Protein AF-E6ZCK2-F1 (afdb_monomer)

Secondary structure (DSSP, 8-state):
---------------------TTEEEEEPPPPSS--BTTTEE---SEEEEEEEGGGG--SS----SSSGGGTT-BGGGS-TTTGGGS-GGG--SSEEEEEEEEEPPPTTS-HHHHHHHHHHHTT---TTHHHHHHHHHHHHHHHSPEEEEEEE-TT-TTS--EEE-PPEE--GGGTEEEEEEEEEEETTEEEEEEEEEEEPTTS-EEEEEEEEPP----SSEEE--SSS-EEE-EEEEPPTTEEEEEEEEEEETTTTEEEEEEEEEEGGGTT-TTSPPEEE-----SPEE---TTPBPGGG--SPPEE-PPTTTEEEE-BPPPTTS---TT----BSEEE-S-EE-SSSPEEEEEEEEEE-TTB--EEEEEEEEE-TTSTT--

Structure (mmCIF, N/CA/C/O backbone):
data_AF-E6ZCK2-F1
#
_entry.id   AF-E6ZCK2-F1
#
loop_
_atom_site.group_PDB
_atom_site.id
_atom_site.type_symbol
_atom_site.label_atom_id
_atom_site.label_alt_id
_atom_site.label_comp_id
_atom_site.label_asym_id
_atom_site.label_entity_id
_atom_site.label_seq_id
_atom_site.pdbx_PDB_ins_code
_atom_site.Cartn_x
_atom_site.Cartn_y
_atom_site.Cartn_z
_atom_site.occupancy
_atom_site.B_iso_or_equiv
_atom_site.auth_seq_id
_atom_site.auth_comp_id
_atom_site.auth_asym_id
_atom_site.auth_atom_id
_atom_site.pdbx_PDB_model_num
ATOM 1 N N . MET A 1 1 ? -24.123 46.961 -3.370 1.00 37.03 1 MET A N 1
ATOM 2 C CA . MET A 1 1 ? -22.732 46.460 -3.337 1.00 37.03 1 MET A CA 1
ATOM 3 C C . MET A 1 1 ? -22.653 45.438 -2.221 1.00 37.03 1 MET A C 1
ATOM 5 O O . MET A 1 1 ? -22.892 45.797 -1.078 1.00 37.03 1 MET A O 1
ATOM 9 N N . GLY A 1 2 ? -22.508 44.164 -2.587 1.00 29.58 2 GLY A N 1
ATOM 10 C CA . GLY A 1 2 ? -22.662 43.029 -1.679 1.00 29.58 2 GLY A CA 1
ATOM 11 C C . GLY A 1 2 ? -21.488 42.873 -0.717 1.00 29.58 2 GLY A C 1
ATOM 12 O O . GLY A 1 2 ? -20.334 43.008 -1.116 1.00 29.58 2 GLY A O 1
ATOM 13 N N . GLN A 1 3 ? -21.803 42.567 0.540 1.00 25.86 3 GLN A N 1
ATOM 14 C CA . GLN A 1 3 ? -20.847 42.039 1.504 1.00 25.86 3 GLN A CA 1
ATOM 15 C C . GLN A 1 3 ? -20.639 40.551 1.216 1.00 25.86 3 GLN A C 1
ATOM 17 O O . GLN A 1 3 ? -21.575 39.758 1.282 1.00 25.86 3 GLN A O 1
ATOM 22 N N . ILE A 1 4 ? -19.406 40.184 0.881 1.00 27.72 4 ILE A N 1
ATOM 23 C CA . ILE A 1 4 ? -18.970 38.793 0.799 1.00 27.72 4 ILE A CA 1
ATOM 24 C C . ILE A 1 4 ? -18.515 38.395 2.205 1.00 27.72 4 ILE A C 1
ATOM 26 O O . ILE A 1 4 ? -17.448 38.803 2.661 1.00 27.72 4 ILE A O 1
ATOM 30 N N . SER A 1 5 ? -19.340 37.614 2.904 1.00 25.80 5 SER A N 1
ATOM 31 C CA . SER A 1 5 ? -18.921 36.876 4.097 1.00 25.80 5 SER A CA 1
ATOM 32 C C . SER A 1 5 ? -18.028 35.716 3.669 1.00 25.80 5 SER A C 1
ATOM 34 O O . SER A 1 5 ? -18.496 34.741 3.085 1.00 25.80 5 SER A O 1
ATOM 36 N N . ILE A 1 6 ? -16.737 35.812 3.974 1.00 27.11 6 ILE A N 1
ATOM 37 C CA . ILE A 1 6 ? -15.807 34.688 3.875 1.00 27.11 6 ILE A CA 1
ATOM 38 C C . ILE A 1 6 ? -15.966 33.864 5.155 1.00 27.11 6 ILE A C 1
ATOM 40 O O . ILE A 1 6 ? -15.491 34.247 6.223 1.00 27.11 6 ILE A O 1
ATOM 44 N N . ILE A 1 7 ? -16.673 32.740 5.051 1.00 27.73 7 ILE A N 1
ATOM 45 C CA . ILE A 1 7 ? -16.724 31.716 6.097 1.00 27.73 7 ILE A CA 1
ATOM 46 C C . ILE A 1 7 ? -15.404 30.943 6.024 1.00 27.73 7 ILE A C 1
ATOM 48 O O . ILE A 1 7 ? -15.213 30.094 5.155 1.00 27.73 7 ILE A O 1
ATOM 52 N N . ILE A 1 8 ? -14.474 31.259 6.924 1.00 29.45 8 ILE A N 1
ATOM 53 C CA . ILE A 1 8 ? -13.262 30.465 7.138 1.00 29.45 8 ILE A CA 1
ATOM 54 C C . ILE A 1 8 ? -13.677 29.237 7.953 1.00 29.45 8 ILE A C 1
ATOM 56 O O . ILE A 1 8 ? -13.884 29.317 9.163 1.00 29.45 8 ILE A O 1
ATOM 60 N N . GLY A 1 9 ? -13.851 28.101 7.279 1.00 27.52 9 GLY A N 1
ATOM 61 C CA . GLY A 1 9 ? -14.051 26.815 7.937 1.00 27.52 9 GLY A CA 1
ATOM 62 C C . GLY A 1 9 ? -12.779 26.395 8.673 1.00 27.52 9 GLY A C 1
ATOM 63 O O . GLY A 1 9 ? -11.768 26.097 8.040 1.00 27.52 9 GLY A O 1
ATOM 64 N N . LEU A 1 10 ? -12.824 26.367 10.007 1.00 28.02 10 LEU A N 1
ATOM 65 C CA . LEU A 1 10 ? -11.788 25.740 10.826 1.00 28.02 10 LEU A CA 1
ATOM 66 C C . LEU A 1 10 ? -11.787 24.223 10.574 1.00 28.02 10 LEU A C 1
ATOM 68 O O . LEU A 1 10 ? -12.640 23.493 11.079 1.00 28.02 10 LEU A O 1
ATOM 72 N N . LEU A 1 11 ? -10.799 23.741 9.822 1.00 28.67 11 LEU A N 1
ATOM 73 C CA . LEU A 1 11 ? -10.375 22.343 9.844 1.00 28.67 11 LEU A CA 1
ATOM 74 C C . LEU A 1 11 ? -9.644 22.095 11.170 1.00 28.67 11 LEU A C 1
ATOM 76 O O . LEU A 1 11 ? -8.487 22.479 11.337 1.00 28.67 11 LEU A O 1
ATOM 80 N N . PHE A 1 12 ? -10.327 21.472 12.130 1.00 29.72 12 PHE A N 1
ATOM 81 C CA . PHE A 1 12 ? -9.687 20.955 13.338 1.00 29.72 12 PHE A CA 1
ATOM 82 C C . PHE A 1 12 ? -8.770 19.785 12.957 1.00 29.72 12 PHE A C 1
ATOM 84 O O . PHE A 1 12 ? -9.209 18.645 12.827 1.00 29.72 12 PHE A O 1
ATOM 91 N N . VAL A 1 13 ? -7.482 20.072 12.772 1.00 32.69 13 VAL A N 1
ATOM 92 C CA . VAL A 1 13 ? -6.427 19.056 12.742 1.00 32.69 13 VAL A CA 1
ATOM 93 C C . VAL A 1 13 ? -6.098 18.720 14.192 1.00 32.69 13 VAL A C 1
ATOM 95 O O . VAL A 1 13 ? -5.397 19.475 14.867 1.00 32.69 13 VAL A O 1
ATOM 98 N N . ILE A 1 14 ? -6.622 17.604 14.699 1.00 35.94 14 ILE A N 1
ATOM 99 C CA . ILE A 1 14 ? -6.177 17.069 15.988 1.00 35.94 14 ILE A CA 1
ATOM 100 C C . ILE A 1 14 ? -4.784 16.481 15.753 1.00 35.94 14 ILE A C 1
ATOM 102 O O . ILE A 1 14 ? -4.640 15.358 15.275 1.00 35.94 14 ILE A O 1
ATOM 106 N N . LYS A 1 15 ? -3.743 17.270 16.051 1.00 30.38 15 LYS A N 1
ATOM 107 C CA . LYS A 1 15 ? -2.380 16.750 16.185 1.00 30.38 15 LYS A CA 1
ATOM 108 C C . LYS A 1 15 ? -2.403 15.688 17.280 1.00 30.38 15 LYS A C 1
ATOM 110 O O . LYS A 1 15 ? -2.736 15.983 18.426 1.00 30.38 15 LYS A O 1
ATOM 115 N N . CYS A 1 16 ? -2.083 14.455 16.906 1.00 36.09 16 CYS A N 1
ATOM 116 C CA . CYS A 1 16 ? -1.973 13.349 17.840 1.00 36.09 16 CYS A CA 1
ATOM 117 C C . CYS A 1 16 ? -0.753 13.602 18.735 1.00 36.09 16 CYS A C 1
ATOM 119 O O . CYS A 1 16 ? 0.386 13.425 18.308 1.00 36.09 16 CYS A O 1
ATOM 121 N N . SER A 1 17 ? -0.981 14.073 19.960 1.00 30.52 17 SER A N 1
ATOM 122 C CA . SER A 1 17 ? 0.047 14.081 20.996 1.00 30.52 17 SER A CA 1
ATOM 123 C C . SER A 1 17 ? 0.334 12.634 21.379 1.00 30.52 17 SER A C 1
ATOM 125 O O . SER A 1 17 ? -0.571 11.911 21.796 1.00 30.52 17 SER A O 1
ATOM 127 N N . ILE A 1 18 ? 1.584 12.206 21.213 1.00 37.31 18 ILE A N 1
ATOM 128 C CA . ILE A 1 18 ? 2.067 10.899 21.658 1.00 37.31 18 ILE A CA 1
ATOM 129 C C . ILE A 1 18 ? 2.045 10.908 23.192 1.00 37.31 18 ILE A C 1
ATOM 131 O O . ILE A 1 18 ? 2.984 11.366 23.836 1.00 37.31 18 ILE A O 1
ATOM 135 N N . SER A 1 19 ? 0.948 10.434 23.778 1.00 35.38 19 SER A N 1
ATOM 136 C CA . SER A 1 19 ? 0.980 9.840 25.110 1.00 35.38 19 SER A CA 1
ATOM 137 C C . SER A 1 19 ? 1.459 8.415 24.885 1.00 35.38 19 SER A C 1
ATOM 139 O O . SER A 1 19 ? 0.722 7.605 24.324 1.00 35.38 19 SER A O 1
ATOM 141 N N . ALA A 1 20 ? 2.720 8.127 25.205 1.00 40.69 20 ALA A N 1
ATOM 142 C CA . ALA A 1 20 ? 3.193 6.753 25.256 1.00 40.69 20 ALA A CA 1
ATOM 143 C C . ALA A 1 20 ? 2.491 6.074 26.439 1.00 40.69 20 ALA A C 1
ATOM 145 O O . ALA A 1 20 ? 3.002 6.085 27.555 1.00 40.69 20 ALA A O 1
ATOM 146 N N . ASP A 1 21 ? 1.278 5.575 26.209 1.00 47.91 21 ASP A N 1
ATOM 147 C CA . ASP A 1 21 ? 0.529 4.858 27.230 1.00 47.91 21 ASP A CA 1
ATOM 148 C C . ASP A 1 21 ? 1.233 3.514 27.458 1.00 47.91 21 ASP A C 1
ATOM 150 O O . ASP A 1 21 ? 1.319 2.676 26.554 1.00 47.91 21 ASP A O 1
ATOM 154 N N . SER A 1 22 ? 1.832 3.343 28.639 1.00 54.72 22 SER A N 1
ATOM 155 C CA . SER A 1 22 ? 2.790 2.274 28.966 1.00 54.72 22 SER A CA 1
ATOM 156 C C . SER A 1 22 ? 2.187 0.862 28.992 1.00 54.72 22 SER A C 1
ATOM 158 O O . SER A 1 22 ? 2.887 -0.091 29.323 1.00 54.72 22 SER A O 1
ATOM 160 N N . ASN A 1 23 ? 0.908 0.722 28.634 1.00 80.31 23 ASN A N 1
ATOM 161 C CA . ASN A 1 23 ? 0.127 -0.510 28.718 1.00 80.31 23 ASN A CA 1
ATOM 162 C C . ASN A 1 23 ? -0.311 -1.073 27.353 1.00 80.31 23 ASN A C 1
ATOM 164 O O . ASN A 1 23 ? -1.085 -2.026 27.321 1.00 80.31 23 ASN A O 1
ATOM 168 N N . LEU A 1 24 ? 0.136 -0.520 26.219 1.00 88.12 24 LEU A N 1
ATOM 169 C CA . LEU A 1 24 ? -0.243 -1.055 24.905 1.00 88.12 24 LEU A CA 1
ATOM 170 C C . LEU A 1 24 ? 0.565 -2.306 24.527 1.00 88.12 24 LEU A C 1
ATOM 172 O O . LEU A 1 24 ? 1.795 -2.294 24.521 1.00 88.12 24 LEU A O 1
ATOM 176 N N . VAL A 1 25 ? -0.140 -3.368 24.133 1.00 92.62 25 VAL A N 1
ATOM 177 C CA . VAL A 1 25 ? 0.430 -4.575 23.521 1.00 92.62 25 VAL A CA 1
ATOM 178 C C . VAL A 1 25 ? 0.300 -4.469 22.009 1.00 92.62 25 VAL A C 1
ATOM 180 O O . VAL A 1 25 ? -0.751 -4.094 21.483 1.00 92.62 25 VAL A O 1
ATOM 183 N N . VAL A 1 26 ? 1.377 -4.813 21.306 1.00 95.31 26 VAL A N 1
ATOM 184 C CA . VAL A 1 26 ? 1.415 -4.839 19.842 1.00 95.31 26 VAL A CA 1
ATOM 185 C C . VAL A 1 26 ? 1.215 -6.268 19.361 1.00 95.31 26 VAL A C 1
ATOM 187 O O . VAL A 1 26 ? 2.010 -7.147 19.685 1.00 95.31 26 VAL A O 1
ATOM 190 N N . ILE A 1 27 ? 0.189 -6.480 18.544 1.00 96.44 27 ILE A N 1
ATOM 191 C CA . ILE A 1 27 ? -0.086 -7.750 17.874 1.00 96.44 27 ILE A CA 1
ATOM 192 C C . ILE A 1 27 ? 0.351 -7.622 16.418 1.00 96.44 27 ILE A C 1
ATOM 194 O O . ILE A 1 27 ? -0.100 -6.732 15.694 1.00 96.44 27 ILE A O 1
ATOM 198 N N . LYS A 1 28 ? 1.239 -8.509 15.980 1.00 95.31 28 LYS A N 1
ATOM 199 C CA . LYS A 1 28 ? 1.710 -8.594 14.596 1.00 95.31 28 LYS A CA 1
ATOM 200 C C . LYS A 1 28 ? 2.045 -10.035 14.250 1.00 95.31 28 LYS A C 1
ATOM 202 O O . LYS A 1 28 ? 2.264 -10.848 15.142 1.00 95.31 28 LYS A O 1
ATOM 207 N N . GLN A 1 29 ? 2.083 -10.331 12.959 1.00 93.56 29 GLN A N 1
ATOM 208 C CA . GLN A 1 29 ? 2.480 -11.647 12.484 1.00 93.56 29 GLN A CA 1
ATOM 209 C C . GLN A 1 29 ? 4.001 -11.810 12.526 1.00 93.56 29 GLN A C 1
ATOM 211 O O . GLN A 1 29 ? 4.739 -10.929 12.075 1.00 93.56 29 GLN A O 1
ATOM 216 N N . ASP A 1 30 ? 4.447 -12.966 13.013 1.00 92.00 30 ASP A N 1
ATOM 217 C CA . ASP A 1 30 ? 5.819 -13.433 12.826 1.00 92.00 30 ASP A CA 1
ATOM 218 C C . ASP A 1 30 ? 6.055 -13.830 11.366 1.00 92.00 30 ASP A C 1
ATOM 220 O O . ASP A 1 30 ? 5.123 -13.947 10.565 1.00 92.00 30 ASP A O 1
ATOM 224 N N . ASP A 1 31 ? 7.310 -14.030 10.986 1.00 91.75 31 ASP A N 1
ATOM 225 C CA . ASP A 1 31 ? 7.646 -14.543 9.661 1.00 91.75 31 ASP A CA 1
ATOM 226 C C . ASP A 1 31 ? 7.059 -15.947 9.458 1.00 91.75 31 ASP A C 1
ATOM 228 O O . ASP A 1 31 ? 7.181 -16.779 10.359 1.00 91.75 31 ASP A O 1
ATOM 232 N N . PRO A 1 32 ? 6.415 -16.223 8.309 1.00 92.31 32 PRO A N 1
ATOM 233 C CA . PRO A 1 32 ? 5.957 -17.571 8.013 1.00 92.31 32 PRO A CA 1
ATOM 234 C C . PRO A 1 32 ? 7.161 -18.488 7.759 1.00 92.31 32 PRO A C 1
ATOM 236 O O . PRO A 1 32 ? 8.210 -18.023 7.312 1.00 92.31 32 PRO A O 1
ATOM 239 N N . ASP A 1 33 ? 6.983 -19.790 7.986 1.00 88.56 33 ASP A N 1
ATOM 240 C CA . ASP A 1 33 ? 8.019 -20.788 7.684 1.00 88.56 33 ASP A CA 1
ATOM 241 C C . ASP A 1 33 ? 8.351 -20.836 6.184 1.00 88.56 33 ASP A C 1
ATOM 243 O O . ASP A 1 33 ? 9.500 -21.062 5.811 1.00 88.56 33 ASP A O 1
ATOM 247 N N . ASP A 1 34 ? 7.353 -20.579 5.331 1.00 89.38 34 ASP A N 1
ATOM 248 C CA . ASP A 1 34 ? 7.513 -20.460 3.884 1.00 89.38 34 ASP A CA 1
ATOM 249 C C . ASP A 1 34 ? 6.706 -19.281 3.316 1.00 89.38 34 ASP A C 1
ATOM 251 O O . ASP A 1 34 ? 5.608 -18.951 3.779 1.00 89.38 34 ASP A O 1
ATOM 255 N N . ASN A 1 35 ? 7.255 -18.636 2.287 1.00 90.75 35 ASN A N 1
ATOM 256 C CA . ASN A 1 35 ? 6.599 -17.543 1.587 1.00 90.75 35 ASN A CA 1
ATOM 257 C C . ASN A 1 35 ? 5.937 -18.050 0.308 1.00 90.75 35 ASN A C 1
ATOM 259 O O . ASN A 1 35 ? 6.596 -18.312 -0.691 1.00 90.75 35 ASN A O 1
ATOM 263 N N . SER A 1 36 ? 4.607 -18.093 0.320 1.00 93.38 36 SER A N 1
ATOM 264 C CA . SER A 1 36 ? 3.793 -18.550 -0.801 1.00 93.38 36 SER A CA 1
ATOM 265 C C . SER A 1 36 ? 2.881 -17.429 -1.299 1.00 93.38 36 SER A C 1
ATOM 267 O O . SER A 1 36 ? 2.025 -16.923 -0.564 1.00 93.38 36 SER A O 1
ATOM 269 N N . LYS A 1 37 ? 3.046 -17.051 -2.569 1.00 93.50 37 LYS A N 1
ATOM 270 C CA . LYS A 1 37 ? 2.238 -16.017 -3.226 1.00 93.50 37 LYS A CA 1
ATOM 271 C C . LYS A 1 37 ? 0.759 -16.410 -3.263 1.00 93.50 37 LYS A C 1
ATOM 273 O O . LYS A 1 37 ? 0.424 -17.544 -3.591 1.00 93.50 37 LYS A O 1
ATOM 278 N N . GLY A 1 38 ? -0.124 -15.476 -2.926 1.00 93.88 38 GLY A N 1
ATOM 279 C CA . GLY A 1 38 ? -1.564 -15.700 -2.788 1.00 93.88 38 GLY A CA 1
ATOM 280 C C . GLY A 1 38 ? -1.984 -16.357 -1.467 1.00 93.88 38 GLY A C 1
ATOM 281 O O . GLY A 1 38 ? -3.180 -16.412 -1.187 1.00 93.88 38 GLY A O 1
ATOM 282 N N . PHE A 1 39 ? -1.032 -16.793 -0.631 1.00 94.62 39 PHE A N 1
ATOM 283 C CA . PHE A 1 39 ? -1.299 -17.394 0.681 1.00 94.62 39 PHE A CA 1
ATOM 284 C C . PHE A 1 39 ? -0.724 -16.564 1.831 1.00 94.62 39 PHE A C 1
ATOM 286 O O . PHE A 1 39 ? -1.466 -16.145 2.718 1.00 94.62 39 PHE A O 1
ATOM 293 N N . THR A 1 40 ? 0.585 -16.301 1.819 1.00 95.88 40 THR A N 1
ATOM 294 C CA . THR A 1 40 ? 1.259 -15.502 2.856 1.00 95.88 40 THR A CA 1
ATOM 295 C C . THR A 1 40 ? 1.558 -14.086 2.391 1.00 95.88 40 THR A C 1
ATOM 297 O O . THR A 1 40 ? 1.491 -13.153 3.189 1.00 95.88 40 THR A O 1
ATOM 300 N N . TYR A 1 41 ? 1.825 -13.903 1.097 1.00 96.25 41 TYR A N 1
ATOM 301 C CA . TYR A 1 41 ? 2.048 -12.588 0.511 1.00 96.25 41 TYR A CA 1
ATOM 302 C C . TYR A 1 41 ? 1.372 -12.432 -0.847 1.00 96.25 41 TYR A C 1
ATOM 304 O O . TYR A 1 41 ? 1.016 -13.410 -1.497 1.00 96.25 41 TYR A O 1
ATOM 312 N N . ASP A 1 42 ? 1.230 -11.192 -1.294 1.00 95.25 42 ASP A N 1
ATOM 313 C CA . ASP A 1 42 ? 0.870 -10.859 -2.671 1.00 95.25 42 ASP A CA 1
ATOM 314 C C . ASP A 1 42 ? 1.658 -9.624 -3.130 1.00 95.25 42 ASP A C 1
ATOM 316 O O . ASP A 1 42 ? 2.310 -8.958 -2.321 1.00 95.25 42 ASP A O 1
ATOM 320 N N . ASN A 1 43 ? 1.622 -9.295 -4.416 1.00 92.31 43 ASN A N 1
ATOM 321 C CA . ASN A 1 43 ? 2.276 -8.103 -4.945 1.00 92.31 43 ASN A CA 1
ATOM 322 C C . ASN A 1 43 ? 1.374 -7.338 -5.911 1.00 92.31 43 ASN A C 1
ATOM 324 O O . ASN A 1 43 ? 0.455 -7.865 -6.529 1.00 92.31 43 ASN A O 1
ATOM 328 N N . LEU A 1 44 ? 1.676 -6.054 -6.049 1.00 94.00 44 LEU A N 1
ATOM 329 C CA . LEU A 1 44 ? 1.082 -5.195 -7.066 1.00 94.00 44 LEU A CA 1
ATOM 330 C C . LEU A 1 44 ? 1.829 -5.402 -8.399 1.00 94.00 44 LEU A C 1
ATOM 332 O O . LEU A 1 44 ? 2.963 -5.871 -8.402 1.00 94.00 44 LEU A O 1
ATOM 336 N N . ASP A 1 45 ? 1.232 -5.056 -9.537 1.00 91.25 45 ASP A N 1
ATOM 337 C CA . ASP A 1 45 ? 1.791 -5.354 -10.875 1.00 91.25 45 ASP A CA 1
ATOM 338 C C . ASP A 1 45 ? 1.627 -4.188 -11.877 1.00 91.25 45 ASP A C 1
ATOM 340 O O . ASP A 1 45 ? 1.736 -4.351 -13.095 1.00 91.25 45 ASP A O 1
ATOM 344 N N . PHE A 1 46 ? 1.405 -2.970 -11.371 1.00 92.38 46 PHE A N 1
ATOM 345 C CA . PHE A 1 46 ? 1.293 -1.760 -12.197 1.00 92.38 46 PHE A CA 1
ATOM 346 C C . PHE A 1 46 ? 2.628 -1.291 -12.793 1.00 92.38 46 PHE A C 1
ATOM 348 O O . PHE A 1 46 ? 2.642 -0.396 -13.635 1.00 92.38 46 PHE A O 1
ATOM 355 N N . LEU A 1 47 ? 3.743 -1.905 -12.394 1.00 92.06 47 LEU A N 1
ATOM 356 C CA . LEU A 1 47 ? 5.046 -1.755 -13.032 1.00 92.06 47 LEU A CA 1
ATOM 357 C C . LEU A 1 47 ? 5.559 -3.129 -13.439 1.00 92.06 47 LEU A C 1
ATOM 359 O O . LEU A 1 47 ? 5.528 -4.061 -12.642 1.00 92.06 47 LEU A O 1
ATOM 363 N N . SER A 1 48 ? 6.079 -3.233 -14.656 1.00 89.25 48 SER A N 1
ATOM 364 C CA . SER A 1 48 ? 6.819 -4.410 -15.123 1.00 89.25 48 SER A CA 1
ATOM 365 C C . SER A 1 48 ? 8.137 -3.982 -15.752 1.00 89.25 48 SER A C 1
ATOM 367 O O . SER A 1 48 ? 8.280 -2.822 -16.136 1.00 89.25 48 SER A O 1
ATOM 369 N N . ARG A 1 49 ? 9.106 -4.886 -15.902 1.00 87.56 49 ARG A N 1
ATOM 370 C CA . ARG A 1 49 ? 10.243 -4.629 -16.794 1.00 87.56 49 ARG A CA 1
ATOM 371 C C . ARG A 1 49 ? 9.870 -5.087 -18.196 1.00 87.56 49 ARG A C 1
ATOM 373 O O . ARG A 1 49 ? 8.980 -5.916 -18.380 1.00 87.56 49 ARG A O 1
ATOM 380 N N . PHE A 1 50 ? 10.539 -4.517 -19.181 1.00 84.44 50 PHE A N 1
ATOM 381 C CA . PHE A 1 50 ? 10.552 -5.050 -20.530 1.00 84.44 50 PHE A CA 1
ATOM 382 C C . PHE A 1 50 ? 11.894 -4.731 -21.178 1.00 84.44 50 PHE A C 1
ATOM 384 O O . PHE A 1 50 ? 12.536 -3.720 -20.871 1.00 84.44 50 PHE A O 1
ATOM 391 N N . THR A 1 51 ? 12.302 -5.621 -22.070 1.00 85.44 51 THR A N 1
ATOM 392 C CA . THR A 1 51 ? 13.488 -5.460 -22.900 1.00 85.44 51 THR A CA 1
ATOM 393 C C . THR A 1 51 ? 13.017 -5.299 -24.328 1.00 85.44 51 THR A C 1
ATOM 395 O O . THR A 1 51 ? 12.134 -6.026 -24.771 1.00 85.44 51 THR A O 1
ATOM 398 N N . THR A 1 52 ? 13.569 -4.337 -25.053 1.00 81.75 52 THR A N 1
ATOM 399 C CA . THR A 1 52 ? 13.192 -4.134 -26.448 1.00 81.75 52 THR A CA 1
ATOM 400 C C . THR A 1 52 ? 14.330 -3.511 -27.237 1.00 81.75 52 THR A C 1
ATOM 402 O O . THR A 1 52 ? 15.232 -2.879 -26.685 1.00 81.75 52 THR A O 1
ATOM 405 N N . ASN A 1 53 ? 14.304 -3.691 -28.550 1.00 81.31 53 ASN A N 1
ATOM 406 C CA . ASN A 1 53 ? 15.260 -3.049 -29.436 1.00 81.31 53 ASN A CA 1
ATOM 407 C C . ASN A 1 53 ? 14.844 -1.594 -29.711 1.00 81.31 53 ASN A C 1
ATOM 409 O O . ASN A 1 53 ? 13.705 -1.341 -30.107 1.00 81.31 53 ASN A O 1
ATOM 413 N N . ALA A 1 54 ? 15.778 -0.647 -29.576 1.00 79.81 54 ALA A N 1
ATOM 414 C CA . ALA A 1 54 ? 15.528 0.781 -29.788 1.00 79.81 54 ALA A CA 1
ATOM 415 C C . ALA A 1 54 ? 14.900 1.105 -31.152 1.00 79.81 54 ALA A C 1
ATOM 417 O O . ALA A 1 54 ? 14.158 2.077 -31.272 1.00 79.81 54 ALA A O 1
ATOM 418 N N . GLN A 1 55 ? 15.127 0.269 -32.174 1.00 76.50 55 GLN A N 1
ATOM 419 C CA . GLN A 1 55 ? 14.530 0.453 -33.497 1.00 76.50 55 GLN A CA 1
ATOM 420 C C . GLN A 1 55 ? 12.996 0.557 -33.466 1.00 76.50 55 GLN A C 1
ATOM 422 O O . GLN A 1 55 ? 12.408 1.133 -34.379 1.00 76.50 55 GLN A O 1
ATOM 427 N N . TYR A 1 56 ? 12.343 -0.059 -32.472 1.00 73.94 56 TYR A N 1
ATOM 428 C CA . TYR A 1 56 ? 10.886 -0.131 -32.395 1.00 73.94 56 TYR A CA 1
ATOM 429 C C . TYR A 1 56 ? 10.259 1.167 -31.882 1.00 73.94 56 TYR A C 1
ATOM 431 O O . TYR A 1 56 ? 9.079 1.407 -32.132 1.00 73.94 56 TYR A O 1
ATOM 439 N N . PHE A 1 57 ? 11.047 2.013 -31.219 1.00 68.50 57 PHE A N 1
ATOM 440 C CA . PHE A 1 57 ? 10.625 3.328 -30.743 1.00 68.50 57 PHE A CA 1
ATOM 441 C C . PHE A 1 57 ? 10.888 4.454 -31.741 1.00 68.50 57 PHE A C 1
ATOM 443 O O . PHE A 1 57 ? 10.455 5.581 -31.510 1.00 68.50 57 PHE A O 1
ATOM 450 N N . LEU A 1 58 ? 11.602 4.176 -32.835 1.00 63.06 58 LEU A N 1
ATOM 451 C CA . LEU A 1 58 ? 11.982 5.208 -33.785 1.00 63.06 58 LEU A CA 1
ATOM 452 C C . LEU A 1 58 ? 10.745 5.736 -34.526 1.00 63.06 58 LEU A C 1
ATOM 454 O O . LEU A 1 58 ? 10.104 4.969 -35.257 1.00 63.06 58 LEU A O 1
ATOM 458 N N . PRO A 1 59 ? 10.436 7.047 -34.439 1.00 51.62 59 PRO A N 1
ATOM 459 C CA . PRO A 1 59 ? 9.624 7.678 -35.465 1.00 51.62 59 PRO A CA 1
ATOM 460 C C . PRO A 1 59 ? 10.353 7.540 -36.806 1.00 51.62 59 PRO A C 1
ATOM 462 O O . PRO A 1 59 ? 11.535 7.214 -36.864 1.00 51.62 59 PRO A O 1
ATOM 465 N N . ILE A 1 60 ? 9.663 7.825 -37.908 1.00 49.81 60 ILE A N 1
ATOM 466 C CA . ILE A 1 60 ? 10.132 7.678 -39.302 1.00 49.81 60 ILE A CA 1
ATOM 467 C C . ILE A 1 60 ? 11.534 8.275 -39.564 1.00 49.81 60 ILE A C 1
ATOM 469 O O . ILE A 1 60 ? 12.133 7.962 -40.578 1.00 49.81 60 ILE A O 1
ATOM 473 N N . GLN A 1 61 ? 12.109 9.063 -38.654 1.00 50.62 61 GLN A N 1
ATOM 474 C CA . GLN A 1 61 ? 13.523 9.439 -38.594 1.00 50.62 61 GLN A CA 1
ATOM 475 C C . GLN A 1 61 ? 14.461 8.247 -38.287 1.00 50.62 61 GLN A C 1
ATOM 477 O O . GLN A 1 61 ? 15.116 8.218 -37.262 1.00 50.62 61 GLN A O 1
ATOM 482 N N . TRP A 1 62 ? 14.493 7.247 -39.167 1.00 56.94 62 TRP A N 1
ATOM 483 C CA . TRP A 1 62 ? 15.645 6.536 -39.750 1.00 56.94 62 TRP A CA 1
ATOM 484 C C . TRP A 1 62 ? 17.022 6.346 -39.035 1.00 56.94 62 TRP A C 1
ATOM 486 O O . TRP A 1 62 ? 17.939 5.830 -39.680 1.00 56.94 62 TRP A O 1
ATOM 496 N N . TYR A 1 63 ? 17.213 6.680 -37.758 1.00 66.31 63 TYR A N 1
ATOM 497 C CA . TYR A 1 63 ? 18.489 6.649 -37.034 1.00 66.31 63 TYR A CA 1
ATOM 498 C C . TYR A 1 63 ? 18.322 6.035 -35.636 1.00 66.31 63 TYR A C 1
ATOM 500 O O . TYR A 1 63 ? 17.444 6.442 -34.892 1.00 66.31 63 TYR A O 1
ATOM 508 N N . CYS A 1 64 ? 19.174 5.068 -35.275 1.00 72.81 64 CYS A N 1
ATOM 509 C CA . CYS A 1 64 ? 19.219 4.491 -33.924 1.00 72.81 64 CYS A CA 1
ATOM 510 C C . CYS A 1 64 ? 19.872 5.474 -32.942 1.00 72.81 64 CYS A C 1
ATOM 512 O O . CYS A 1 64 ? 20.990 5.912 -33.244 1.00 72.81 64 CYS A O 1
ATOM 514 N N . PRO A 1 65 ? 19.284 5.748 -31.766 1.00 75.38 65 PRO A N 1
ATOM 515 C CA . PRO A 1 65 ? 19.918 6.615 -30.783 1.00 75.38 65 PRO A CA 1
ATOM 516 C C . PRO A 1 65 ? 21.209 6.026 -30.229 1.00 75.38 65 PRO A C 1
ATOM 518 O O . PRO A 1 65 ? 21.518 4.844 -30.414 1.00 75.38 65 PRO A O 1
ATOM 521 N N . GLN A 1 66 ? 21.973 6.884 -29.552 1.00 75.88 66 GLN A N 1
ATOM 522 C CA . GLN A 1 66 ? 23.200 6.477 -28.869 1.00 75.88 66 GLN A CA 1
ATOM 523 C C . GLN A 1 66 ? 22.901 5.654 -27.612 1.00 75.88 66 GLN A C 1
ATOM 525 O O . GLN A 1 66 ? 23.593 4.675 -27.345 1.00 75.88 66 GLN A O 1
ATOM 530 N N . ASP A 1 67 ? 21.846 6.010 -26.880 1.00 84.25 67 ASP A N 1
ATOM 531 C CA . ASP A 1 67 ? 21.409 5.315 -25.678 1.00 84.25 67 ASP A CA 1
ATOM 532 C C . ASP A 1 67 ? 19.878 5.244 -25.595 1.00 84.25 67 ASP A C 1
ATOM 534 O O . ASP A 1 67 ? 19.157 5.770 -26.441 1.00 84.25 67 ASP A O 1
ATOM 538 N N . CYS A 1 68 ? 19.379 4.540 -24.583 1.00 86.81 68 CYS A N 1
ATOM 539 C CA . CYS A 1 68 ? 17.949 4.318 -24.390 1.00 86.81 68 CYS A CA 1
ATOM 540 C C . CYS A 1 68 ? 17.253 5.384 -23.530 1.00 86.81 68 CYS A C 1
ATOM 542 O O . CYS A 1 68 ? 16.061 5.245 -23.249 1.00 86.81 68 CYS A O 1
ATOM 544 N N . SER A 1 69 ? 17.961 6.419 -23.071 1.00 85.19 69 SER A N 1
ATOM 545 C CA . SER A 1 69 ? 17.413 7.409 -22.136 1.00 85.19 69 SER A CA 1
ATOM 546 C C . SER A 1 69 ? 16.268 8.215 -22.752 1.00 85.19 69 SER A C 1
ATOM 548 O O . SER A 1 69 ? 15.295 8.509 -22.052 1.00 85.19 69 SER A O 1
ATOM 550 N N . GLU A 1 70 ? 16.320 8.464 -24.065 1.00 81.81 70 GLU A N 1
ATOM 551 C CA . GLU A 1 70 ? 15.298 9.188 -24.834 1.00 81.81 70 GLU A CA 1
ATOM 552 C C . GLU A 1 70 ? 13.922 8.508 -24.838 1.00 81.81 70 GLU A C 1
ATOM 554 O O . GLU A 1 70 ? 12.900 9.167 -25.022 1.00 81.81 70 GLU A O 1
ATOM 559 N N . PHE A 1 71 ? 13.869 7.199 -24.576 1.00 82.31 71 PHE A N 1
ATOM 560 C CA . PHE A 1 71 ? 12.611 6.460 -24.486 1.00 82.31 71 PHE A CA 1
ATOM 561 C C . PHE A 1 71 ? 11.938 6.611 -23.123 1.00 82.31 71 PHE A C 1
ATOM 563 O O . PHE A 1 71 ? 10.787 6.204 -22.951 1.00 82.31 71 PHE A O 1
ATOM 570 N N . THR A 1 72 ? 12.608 7.221 -22.143 1.00 84.06 72 THR A N 1
ATOM 571 C CA . THR A 1 72 ? 11.997 7.509 -20.847 1.00 84.06 72 THR A CA 1
ATOM 572 C C . THR A 1 72 ? 10.824 8.471 -21.027 1.00 84.06 72 THR A C 1
ATOM 574 O O . THR A 1 72 ? 10.948 9.530 -21.630 1.00 84.06 72 THR A O 1
ATOM 577 N N . ASN A 1 73 ? 9.673 8.107 -20.465 1.00 84.56 73 ASN A N 1
ATOM 578 C CA . ASN A 1 73 ? 8.376 8.772 -20.607 1.00 84.56 73 ASN A CA 1
ATOM 579 C C . ASN A 1 73 ? 7.724 8.668 -21.994 1.00 84.56 73 ASN A C 1
ATOM 581 O O . ASN A 1 73 ? 6.654 9.247 -22.194 1.00 84.56 73 ASN A O 1
ATOM 585 N N . SER A 1 74 ? 8.292 7.895 -22.923 1.00 78.50 74 SER A N 1
ATOM 586 C CA . SER A 1 74 ? 7.621 7.605 -24.189 1.00 78.50 74 SER A CA 1
ATOM 587 C C . SER A 1 74 ? 6.402 6.705 -23.951 1.00 78.50 74 SER A C 1
ATOM 589 O O . SER A 1 74 ? 6.456 5.706 -23.229 1.00 78.50 74 SER A O 1
ATOM 591 N N . GLY A 1 75 ? 5.259 7.083 -24.523 1.00 73.00 75 GLY A N 1
ATOM 592 C CA . GLY A 1 75 ? 4.158 6.143 -24.719 1.00 73.00 75 GLY A CA 1
ATOM 593 C C . GLY A 1 75 ? 4.463 5.266 -25.931 1.00 73.00 75 GLY A C 1
ATOM 594 O O . GLY A 1 75 ? 5.092 5.726 -26.884 1.00 73.00 75 GLY A O 1
ATOM 595 N N . PHE A 1 76 ? 3.966 4.031 -25.949 1.00 60.22 76 PHE A N 1
ATOM 596 C CA . PHE A 1 76 ? 4.195 3.089 -27.058 1.00 60.22 76 PHE A CA 1
ATOM 597 C C . PHE A 1 76 ? 3.558 3.504 -28.402 1.00 60.22 76 PHE A C 1
ATOM 599 O O . PHE A 1 76 ? 3.681 2.799 -29.400 1.00 60.22 76 PHE A O 1
ATOM 606 N N . MET A 1 77 ? 2.902 4.668 -28.453 1.00 51.47 77 MET A N 1
ATOM 607 C CA . MET A 1 77 ? 2.285 5.244 -29.651 1.00 51.47 77 MET A CA 1
ATOM 608 C C . MET A 1 77 ? 3.283 5.759 -30.706 1.00 51.47 77 MET A C 1
ATOM 610 O O . MET A 1 77 ? 2.846 6.257 -31.740 1.00 51.47 77 MET A O 1
ATOM 614 N N . TYR A 1 78 ? 4.599 5.644 -30.492 1.00 48.81 78 TYR A N 1
ATOM 615 C CA . TYR A 1 78 ? 5.599 6.092 -31.473 1.00 48.81 78 TYR A CA 1
ATOM 616 C C . TYR A 1 78 ? 5.999 5.047 -32.522 1.00 48.81 78 TYR A C 1
ATOM 618 O O . TYR A 1 78 ? 6.650 5.407 -33.505 1.00 48.81 78 TYR A O 1
ATOM 626 N N . SER A 1 79 ? 5.561 3.787 -32.403 1.00 48.88 79 SER A N 1
ATOM 627 C CA . SER A 1 79 ? 5.709 2.854 -33.520 1.00 48.88 79 SER A CA 1
ATOM 628 C C . SER A 1 79 ? 4.713 3.251 -34.607 1.00 48.88 79 SER A C 1
ATOM 630 O O . SER A 1 79 ? 3.501 3.223 -34.383 1.00 48.88 79 SER A O 1
ATOM 632 N N . THR A 1 80 ? 5.192 3.608 -35.798 1.00 49.44 80 THR A N 1
ATOM 633 C CA . THR A 1 80 ? 4.313 3.702 -36.970 1.00 49.44 80 THR A CA 1
ATOM 634 C C . THR A 1 80 ? 3.469 2.428 -37.064 1.00 49.44 80 THR A C 1
ATOM 636 O O . THR A 1 80 ? 3.992 1.343 -36.810 1.00 49.44 80 THR A O 1
ATOM 639 N N . TYR A 1 81 ? 2.201 2.542 -37.461 1.00 47.16 81 TYR A N 1
ATOM 640 C CA . TYR A 1 81 ? 1.231 1.438 -37.594 1.00 47.16 81 TYR A CA 1
ATOM 641 C C . TYR A 1 81 ? 1.797 0.152 -38.257 1.00 47.16 81 TYR A C 1
ATOM 643 O O . TYR A 1 81 ? 1.319 -0.946 -38.015 1.00 47.16 81 TYR A O 1
ATOM 651 N N . TYR A 1 82 ? 2.871 0.269 -39.046 1.00 48.56 82 TYR A N 1
ATOM 652 C CA . TYR A 1 82 ? 3.547 -0.807 -39.774 1.00 48.56 82 TYR A CA 1
ATOM 653 C C . TYR A 1 82 ? 4.487 -1.724 -38.963 1.00 48.56 82 TYR A C 1
ATOM 655 O O . TYR A 1 82 ? 4.940 -2.737 -39.508 1.00 48.56 82 TYR A O 1
ATOM 663 N N . THR A 1 83 ? 4.837 -1.396 -37.714 1.00 55.59 83 THR A N 1
ATOM 664 C CA . THR A 1 83 ? 5.779 -2.204 -36.906 1.00 55.59 83 THR A CA 1
ATOM 665 C C . THR A 1 83 ? 5.191 -2.773 -35.620 1.00 55.59 83 THR A C 1
ATOM 667 O O . THR A 1 83 ? 5.791 -3.696 -35.074 1.00 55.59 83 THR A O 1
ATOM 670 N N . TYR A 1 84 ? 4.018 -2.316 -35.174 1.00 57.16 84 TYR A N 1
ATOM 671 C CA . TYR A 1 84 ? 3.402 -2.758 -33.916 1.00 57.16 84 TYR A CA 1
ATOM 672 C C . TYR A 1 84 ? 3.126 -4.270 -33.874 1.00 57.16 84 TYR A C 1
ATOM 674 O O . TYR A 1 84 ? 3.530 -4.951 -32.930 1.00 57.16 84 TYR A O 1
ATOM 682 N N . ASP A 1 85 ? 2.530 -4.816 -34.939 1.00 62.16 85 ASP A N 1
ATOM 683 C CA . ASP A 1 85 ? 2.227 -6.253 -35.054 1.00 62.16 85 ASP A CA 1
ATOM 684 C C . ASP A 1 85 ? 3.485 -7.129 -35.146 1.00 62.16 85 ASP A C 1
ATOM 686 O O . ASP A 1 85 ? 3.415 -8.348 -35.017 1.00 62.16 85 ASP A O 1
ATOM 690 N N . LYS A 1 86 ? 4.653 -6.517 -35.374 1.00 65.75 86 LYS A N 1
ATOM 691 C CA . LYS A 1 86 ? 5.937 -7.212 -35.519 1.00 65.75 86 LYS A CA 1
ATOM 692 C C . LYS A 1 86 ? 6.762 -7.240 -34.235 1.00 65.75 86 LYS A C 1
ATOM 694 O O . LYS A 1 86 ? 7.800 -7.902 -34.218 1.00 65.75 86 LYS A O 1
ATOM 699 N N . ILE A 1 87 ? 6.346 -6.512 -33.198 1.00 70.56 87 ILE A N 1
ATOM 700 C CA . ILE A 1 87 ? 6.998 -6.551 -31.888 1.00 70.56 87 ILE A CA 1
ATOM 701 C C . ILE A 1 87 ? 6.471 -7.793 -31.156 1.00 70.56 87 ILE A C 1
ATOM 703 O O . ILE A 1 87 ? 5.252 -7.967 -31.081 1.00 70.56 87 ILE A O 1
ATOM 707 N N . PRO A 1 88 ? 7.340 -8.666 -30.625 1.00 72.88 88 PRO A N 1
ATOM 708 C CA . PRO A 1 88 ? 6.914 -9.760 -29.758 1.00 72.88 88 PRO A CA 1
ATOM 709 C C . PRO A 1 88 ? 6.158 -9.233 -28.531 1.00 72.88 88 PRO A C 1
ATOM 711 O O . PRO A 1 88 ? 6.531 -8.206 -27.971 1.00 72.88 88 PRO A O 1
ATOM 714 N N . ASP A 1 89 ? 5.098 -9.911 -28.086 1.00 72.75 89 ASP A N 1
ATOM 715 C CA . ASP A 1 89 ? 4.257 -9.403 -26.987 1.00 72.75 89 ASP A CA 1
ATOM 716 C C . ASP A 1 89 ? 5.024 -9.200 -25.669 1.00 72.75 89 ASP A C 1
ATOM 718 O O . ASP A 1 89 ? 4.725 -8.274 -24.917 1.00 72.75 89 ASP A O 1
ATOM 722 N N . ASN A 1 90 ? 6.058 -10.005 -25.419 1.00 70.62 90 ASN A N 1
ATOM 723 C CA . ASN A 1 90 ? 6.960 -9.871 -24.271 1.00 70.62 90 ASN A CA 1
ATOM 724 C C . ASN A 1 90 ? 7.910 -8.658 -24.359 1.00 70.62 90 ASN A C 1
ATOM 726 O O . ASN A 1 90 ? 8.490 -8.268 -23.349 1.00 70.62 90 ASN A O 1
ATOM 730 N N . GLU A 1 91 ? 8.051 -8.038 -25.532 1.00 73.44 91 GLU A N 1
ATOM 731 C CA . GLU A 1 91 ? 8.820 -6.804 -25.744 1.00 73.44 91 GLU A CA 1
ATOM 732 C C . GLU A 1 91 ? 7.921 -5.551 -25.770 1.00 73.44 91 GLU A C 1
ATOM 734 O O . GLU A 1 91 ? 8.413 -4.431 -25.928 1.00 73.44 91 GLU A O 1
ATOM 739 N N . LYS A 1 92 ? 6.594 -5.711 -25.621 1.00 77.50 92 LYS A N 1
ATOM 740 C CA . LYS A 1 92 ? 5.636 -4.598 -25.651 1.00 77.50 92 LYS A CA 1
ATOM 741 C C . LYS A 1 92 ? 5.430 -3.984 -24.274 1.00 77.50 92 LYS A C 1
ATOM 743 O O . LYS A 1 92 ? 5.045 -4.646 -23.311 1.00 77.50 92 LYS A O 1
ATOM 748 N N . CYS A 1 93 ? 5.512 -2.660 -24.223 1.00 82.56 93 CYS A N 1
ATOM 749 C CA . CYS A 1 93 ? 4.990 -1.877 -23.115 1.00 82.56 93 CYS A CA 1
ATOM 750 C C . CYS A 1 93 ? 3.695 -1.189 -23.547 1.00 82.56 93 CYS A C 1
ATOM 752 O O . CYS A 1 93 ? 3.750 -0.159 -24.189 1.00 82.56 93 CYS A O 1
ATOM 754 N N . LEU A 1 94 ? 2.511 -1.710 -23.203 1.00 80.56 94 LEU A N 1
ATOM 755 C CA . LEU A 1 94 ? 1.256 -1.021 -23.587 1.00 80.56 94 LEU A CA 1
ATOM 756 C C . LEU A 1 94 ? 1.022 0.290 -22.816 1.00 80.56 94 LEU A C 1
ATOM 758 O O . LEU A 1 94 ? 0.082 1.013 -23.123 1.00 80.56 94 LEU A O 1
ATOM 762 N N . GLY A 1 95 ? 1.831 0.551 -21.790 1.00 86.06 95 GLY A N 1
ATOM 763 C CA . GLY A 1 95 ? 1.781 1.763 -20.991 1.00 86.06 95 GLY A CA 1
ATOM 764 C C . GLY A 1 95 ? 2.865 2.770 -21.373 1.00 86.06 95 GLY A C 1
ATOM 765 O O . GLY A 1 95 ? 3.273 2.880 -22.532 1.00 86.06 95 GLY A O 1
ATOM 766 N N . ARG A 1 96 ? 3.347 3.512 -20.374 1.00 88.19 96 ARG A N 1
ATOM 767 C CA . ARG A 1 96 ? 4.439 4.479 -20.546 1.00 88.19 96 ARG A CA 1
ATOM 768 C C . ARG A 1 96 ? 5.771 3.854 -20.147 1.00 88.19 96 ARG A C 1
ATOM 770 O O . ARG A 1 96 ? 5.897 3.329 -19.044 1.00 88.19 96 ARG A O 1
ATOM 777 N N . ALA A 1 97 ? 6.775 3.942 -21.012 1.00 89.31 97 ALA A N 1
ATOM 778 C CA . ALA A 1 97 ? 8.131 3.528 -20.682 1.00 89.31 97 ALA A CA 1
ATOM 779 C C . ALA A 1 97 ? 8.739 4.485 -19.644 1.00 89.31 97 ALA A C 1
ATOM 781 O O . ALA A 1 97 ? 8.563 5.701 -19.717 1.00 89.31 97 ALA A O 1
ATOM 782 N N . ARG A 1 98 ? 9.449 3.953 -18.652 1.00 91.44 98 ARG A N 1
ATOM 783 C CA . ARG A 1 98 ? 10.059 4.690 -17.539 1.00 91.44 98 ARG A CA 1
ATOM 784 C C . ARG A 1 98 ? 11.455 4.147 -17.277 1.00 91.44 98 ARG A C 1
ATOM 786 O O . ARG A 1 98 ? 11.683 2.953 -17.439 1.00 91.44 98 ARG A O 1
ATOM 793 N N . GLN A 1 99 ? 12.351 5.025 -16.828 1.00 89.56 99 GLN A N 1
ATOM 794 C CA . GLN A 1 99 ? 13.709 4.679 -16.399 1.00 89.56 99 GLN A CA 1
ATOM 795 C C . GLN A 1 99 ? 14.409 3.729 -17.387 1.00 89.56 99 GLN A C 1
ATOM 797 O O . GLN A 1 99 ? 14.787 2.618 -17.036 1.00 89.56 99 GLN A O 1
ATOM 802 N N . CYS A 1 100 ? 14.521 4.141 -18.647 1.00 88.38 100 CYS A N 1
ATOM 803 C CA . CYS A 1 100 ? 15.149 3.319 -19.672 1.00 88.38 100 CYS A CA 1
ATOM 804 C C . CYS A 1 100 ? 16.677 3.393 -19.591 1.00 88.38 100 CYS A C 1
ATOM 806 O O . CYS A 1 100 ? 17.248 4.476 -19.469 1.00 88.38 100 CYS A O 1
ATOM 808 N N . ALA A 1 101 ? 17.333 2.239 -19.696 1.00 89.12 101 ALA A N 1
ATOM 809 C CA . ALA A 1 101 ? 18.782 2.102 -19.692 1.00 89.12 101 ALA A CA 1
ATOM 810 C C . ALA A 1 101 ? 19.255 1.212 -20.847 1.00 89.12 101 ALA A C 1
ATOM 812 O O . ALA A 1 101 ? 18.574 0.265 -21.254 1.00 89.12 101 ALA A O 1
ATOM 813 N N . THR A 1 102 ? 20.442 1.516 -21.370 1.00 87.88 102 THR A N 1
ATOM 814 C CA . THR A 1 102 ? 21.094 0.702 -22.399 1.00 87.88 102 THR A CA 1
ATOM 815 C C . THR A 1 102 ? 21.583 -0.598 -21.771 1.00 87.88 102 THR A C 1
ATOM 817 O O . THR A 1 102 ? 22.436 -0.587 -20.889 1.00 87.88 102 THR A O 1
ATOM 820 N N . HIS A 1 103 ? 21.031 -1.722 -22.220 1.00 84.12 103 HIS A N 1
ATOM 821 C CA . HIS A 1 103 ? 21.469 -3.054 -21.813 1.00 84.12 103 HIS A CA 1
ATOM 822 C C . HIS A 1 103 ? 22.558 -3.600 -22.739 1.00 84.12 103 HIS A C 1
ATOM 824 O O . HIS A 1 103 ? 23.545 -4.163 -22.273 1.00 84.12 103 HIS A O 1
ATOM 830 N N . LYS A 1 104 ? 22.384 -3.402 -24.049 1.00 81.44 104 LYS A N 1
ATOM 831 C CA . LYS A 1 104 ? 23.397 -3.700 -25.061 1.00 81.44 104 LYS A CA 1
ATOM 832 C C . LYS A 1 104 ? 23.619 -2.457 -25.901 1.00 81.44 104 LYS A C 1
ATOM 834 O O . LYS A 1 104 ? 22.659 -1.906 -26.441 1.00 81.44 104 LYS A O 1
ATOM 839 N N . GLU A 1 105 ? 24.871 -2.038 -26.008 1.00 79.00 105 GLU A N 1
ATOM 840 C CA . GLU A 1 105 ? 25.252 -0.928 -26.873 1.00 79.00 105 GLU A CA 1
ATOM 841 C C . GLU A 1 105 ? 24.984 -1.252 -28.346 1.00 79.00 105 GLU A C 1
ATOM 843 O O . GLU A 1 105 ? 24.903 -2.413 -28.764 1.00 79.00 105 GLU A O 1
ATOM 848 N N . ARG A 1 106 ? 24.847 -0.192 -29.140 1.00 73.50 106 ARG A N 1
ATOM 849 C CA . ARG A 1 106 ? 24.760 -0.290 -30.594 1.00 73.50 106 ARG A CA 1
ATOM 850 C C . ARG A 1 106 ? 26.015 -0.953 -31.164 1.00 73.50 106 ARG A C 1
ATOM 852 O O . ARG A 1 106 ? 27.125 -0.662 -30.730 1.00 73.50 106 ARG A O 1
ATOM 859 N N . SER A 1 107 ? 25.854 -1.798 -32.184 1.00 67.38 107 SER A N 1
ATOM 860 C CA . SER A 1 107 ? 27.003 -2.386 -32.882 1.00 67.38 107 SER A CA 1
ATOM 861 C C . SER A 1 107 ? 27.837 -1.295 -33.580 1.00 67.38 107 SER A C 1
ATOM 863 O O . SER A 1 107 ? 27.284 -0.556 -34.406 1.00 67.38 107 SER A O 1
ATOM 865 N N . PRO A 1 108 ? 29.157 -1.196 -33.310 1.00 58.94 108 PRO A N 1
ATOM 866 C CA . PRO A 1 108 ? 30.041 -0.245 -33.987 1.00 58.94 108 PRO A CA 1
ATOM 867 C C . PRO A 1 108 ? 30.368 -0.669 -35.430 1.00 58.94 108 PRO A C 1
ATOM 869 O O . PRO A 1 108 ? 30.816 0.153 -36.222 1.00 58.94 108 PRO A O 1
ATOM 872 N N . TYR A 1 109 ? 30.116 -1.935 -35.792 1.00 54.09 109 TYR A N 1
ATOM 873 C CA . TYR A 1 109 ? 30.546 -2.561 -37.052 1.00 54.09 109 TYR A CA 1
ATOM 874 C C . TYR A 1 109 ? 29.736 -2.171 -38.299 1.00 54.09 109 TYR A C 1
ATOM 876 O O . TYR A 1 109 ? 29.992 -2.685 -39.384 1.00 54.09 109 TYR A O 1
ATOM 884 N N . LEU A 1 110 ? 28.782 -1.250 -38.180 1.00 54.41 110 LEU A N 1
ATOM 885 C CA . LEU A 1 110 ? 28.099 -0.657 -39.328 1.00 54.41 110 LEU A CA 1
ATOM 886 C C . LEU A 1 110 ? 28.392 0.838 -39.351 1.00 54.41 110 LEU A C 1
ATOM 888 O O . LEU A 1 110 ? 27.622 1.657 -38.843 1.00 54.41 110 LEU A O 1
ATOM 892 N N . GLU A 1 111 ? 29.545 1.162 -39.944 1.00 48.41 111 GLU A N 1
ATOM 893 C CA . GLU A 1 111 ? 29.950 2.525 -40.274 1.00 48.41 111 GLU A CA 1
ATOM 894 C C . GLU A 1 111 ? 28.797 3.271 -40.953 1.00 48.41 111 GLU A C 1
ATOM 896 O O . GLU A 1 111 ? 28.048 2.706 -41.761 1.00 48.41 111 GLU A O 1
ATOM 901 N N . SER A 1 112 ? 28.697 4.568 -40.662 1.00 51.19 112 SER A N 1
ATOM 902 C CA . SER A 1 112 ? 27.810 5.525 -41.335 1.00 51.19 112 SER A CA 1
ATOM 903 C C . SER A 1 112 ? 27.801 5.358 -42.860 1.00 51.19 112 SER A C 1
ATOM 905 O O . SER A 1 112 ? 26.753 5.527 -43.479 1.00 51.19 112 SER A O 1
ATOM 907 N N . ALA A 1 113 ? 28.924 4.929 -43.446 1.00 44.81 113 ALA A N 1
ATOM 908 C CA . ALA A 1 113 ? 29.074 4.581 -44.853 1.00 44.81 113 ALA A CA 1
ATOM 909 C C . ALA A 1 113 ? 28.067 3.525 -45.340 1.00 44.81 113 ALA A C 1
ATOM 911 O O . ALA A 1 113 ? 27.459 3.724 -46.385 1.00 44.81 113 ALA A O 1
ATOM 912 N N . THR A 1 114 ? 27.811 2.450 -44.587 1.00 54.41 114 THR A N 1
ATOM 913 C CA . THR A 1 114 ? 26.902 1.364 -45.012 1.00 54.41 114 THR A CA 1
ATOM 914 C C . THR A 1 114 ? 25.447 1.821 -45.004 1.00 54.41 114 THR A C 1
ATOM 916 O O . THR A 1 114 ? 24.682 1.525 -45.921 1.00 54.41 114 THR A O 1
ATOM 919 N N . ILE A 1 115 ? 25.070 2.602 -43.989 1.00 54.12 115 ILE A N 1
ATOM 920 C CA . ILE A 1 115 ? 23.733 3.190 -43.884 1.00 54.12 115 ILE A CA 1
ATOM 921 C C . ILE A 1 115 ? 23.543 4.232 -44.994 1.00 54.12 115 ILE A C 1
ATOM 923 O O . ILE A 1 115 ? 22.543 4.167 -45.702 1.00 54.12 115 ILE A O 1
ATOM 927 N N . GLN A 1 116 ? 24.514 5.125 -45.223 1.00 53.47 116 GLN A N 1
ATOM 928 C CA . GLN A 1 116 ? 24.481 6.118 -46.305 1.00 53.47 116 GLN A CA 1
ATOM 929 C C . GLN A 1 116 ? 24.433 5.464 -47.699 1.00 53.47 116 GLN A C 1
ATOM 931 O O . GLN A 1 116 ? 23.770 5.972 -48.601 1.00 53.47 116 GLN A O 1
ATOM 936 N N . HIS A 1 117 ? 25.089 4.315 -47.884 1.00 53.53 117 HIS A N 1
ATOM 937 C CA . HIS A 1 117 ? 25.031 3.559 -49.136 1.00 53.53 117 HIS A CA 1
ATOM 938 C C . HIS A 1 117 ? 23.644 2.963 -49.382 1.00 53.53 117 HIS A C 1
ATOM 940 O O . HIS A 1 117 ? 23.104 3.087 -50.479 1.00 53.53 117 HIS A O 1
ATOM 946 N N . ILE A 1 118 ? 23.030 2.392 -48.342 1.00 57.81 118 ILE A N 1
ATOM 947 C CA . ILE A 1 118 ? 21.638 1.927 -48.381 1.00 57.81 118 ILE A CA 1
ATOM 948 C C . ILE A 1 118 ? 20.689 3.107 -48.674 1.00 57.81 118 ILE A C 1
ATOM 950 O O . ILE A 1 118 ? 19.773 2.964 -49.481 1.00 57.81 118 ILE A O 1
ATOM 954 N N . TRP A 1 119 ? 20.934 4.283 -48.081 1.00 55.41 119 TRP A N 1
ATOM 955 C CA . TRP A 1 119 ? 20.175 5.521 -48.319 1.00 55.41 119 TRP A CA 1
ATOM 956 C C . TRP A 1 119 ? 20.230 6.000 -49.767 1.00 55.41 119 TRP A C 1
ATOM 958 O O . TRP A 1 119 ? 19.188 6.247 -50.373 1.00 55.41 119 TRP A O 1
ATOM 968 N N . ASN A 1 120 ? 21.434 6.101 -50.329 1.00 56.19 120 ASN A N 1
ATOM 969 C CA . ASN A 1 120 ? 21.638 6.550 -51.705 1.00 56.19 120 ASN A CA 1
ATOM 970 C C . ASN A 1 120 ? 21.020 5.579 -52.722 1.00 56.19 120 ASN A C 1
ATOM 972 O O . ASN A 1 120 ? 20.592 6.001 -53.791 1.00 56.19 120 ASN A O 1
ATOM 976 N N . TRP A 1 121 ? 20.937 4.292 -52.381 1.00 49.84 121 TRP A N 1
ATOM 977 C CA . TRP A 1 121 ? 20.346 3.267 -53.237 1.00 49.84 121 TRP A CA 1
ATOM 978 C C . TRP A 1 121 ? 18.808 3.268 -53.188 1.00 49.84 121 TRP A C 1
ATOM 980 O O . TRP A 1 121 ? 18.155 3.158 -54.222 1.00 49.84 121 TRP A O 1
ATOM 990 N N . LEU A 1 122 ? 18.209 3.496 -52.010 1.00 52.44 122 LEU A N 1
ATOM 991 C CA . LEU A 1 122 ? 16.752 3.639 -51.849 1.00 52.44 122 LEU A CA 1
ATOM 992 C C . LEU A 1 122 ? 16.180 4.891 -52.537 1.00 52.44 122 LEU A C 1
ATOM 994 O O . LEU A 1 122 ? 15.015 4.895 -52.930 1.00 52.44 122 LEU A O 1
ATOM 998 N N . ALA A 1 123 ? 16.989 5.939 -52.720 1.00 55.28 123 ALA A N 1
ATOM 999 C CA . ALA A 1 123 ? 16.607 7.138 -53.469 1.00 55.28 123 ALA A CA 1
ATOM 1000 C C . ALA A 1 123 ? 16.454 6.899 -54.993 1.00 55.28 123 ALA A C 1
ATOM 1002 O O . ALA A 1 123 ? 15.962 7.777 -55.697 1.00 55.28 123 ALA A O 1
ATOM 1003 N N . GLY A 1 124 ? 16.847 5.720 -55.502 1.00 52.50 124 GLY A N 1
ATOM 1004 C CA . GLY A 1 124 ? 16.909 5.377 -56.930 1.00 52.50 124 GLY A CA 1
ATOM 1005 C C . GLY A 1 124 ? 15.623 4.863 -57.599 1.00 52.50 124 GLY A C 1
ATOM 1006 O O . GLY A 1 124 ? 15.674 4.507 -58.772 1.00 52.50 124 GLY A O 1
ATOM 1007 N N . GLY A 1 125 ? 14.473 4.846 -56.915 1.00 48.16 125 GLY A N 1
ATOM 1008 C CA . GLY A 1 125 ? 13.177 4.476 -57.511 1.00 48.16 125 GLY A CA 1
ATOM 1009 C C . GLY A 1 125 ? 12.831 2.981 -57.417 1.00 48.16 125 GLY A C 1
ATOM 1010 O O . GLY A 1 125 ? 13.664 2.100 -57.606 1.00 48.16 125 GLY A O 1
ATOM 1011 N N . PHE A 1 126 ? 11.574 2.697 -57.069 1.00 49.16 126 PHE A N 1
ATOM 1012 C CA . PHE A 1 126 ? 11.118 1.396 -56.572 1.00 49.16 126 PHE A CA 1
ATOM 1013 C C . PHE A 1 126 ? 10.691 0.422 -57.686 1.00 49.16 126 PHE A C 1
ATOM 1015 O O . PHE A 1 126 ? 9.794 0.729 -58.469 1.00 49.16 126 PHE A O 1
ATOM 1022 N N . SER A 1 127 ? 11.244 -0.795 -57.678 1.00 48.94 127 SER A N 1
ATOM 1023 C CA . SER A 1 127 ? 10.659 -1.986 -58.319 1.00 48.94 127 SER A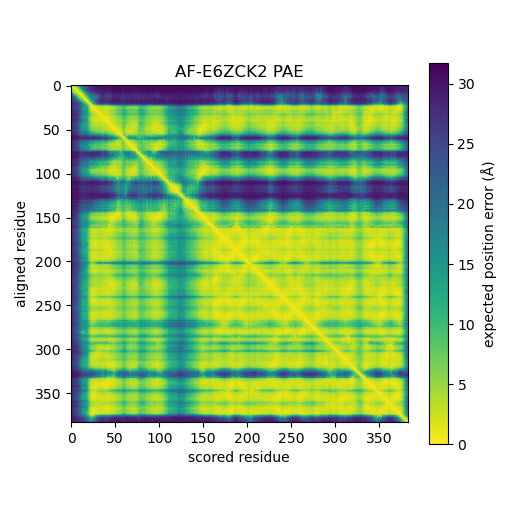 CA 1
ATOM 1024 C C . SER A 1 127 ? 10.602 -3.166 -57.324 1.00 48.94 127 SER A C 1
ATOM 1026 O O . SER A 1 127 ? 11.050 -3.056 -56.180 1.00 48.94 127 SER A O 1
ATOM 1028 N N . THR A 1 128 ? 9.978 -4.282 -57.706 1.00 50.00 128 THR A N 1
ATOM 1029 C CA . THR A 1 128 ? 9.578 -5.430 -56.859 1.00 50.00 128 THR A CA 1
ATOM 1030 C C . THR A 1 128 ? 10.701 -6.155 -56.092 1.00 50.00 128 THR A C 1
ATOM 1032 O O . THR A 1 128 ? 10.399 -6.935 -55.196 1.00 50.00 128 THR A O 1
ATOM 1035 N N . GLU A 1 129 ? 11.982 -5.844 -56.327 1.00 49.72 129 GLU A N 1
ATOM 1036 C CA . GLU A 1 129 ? 13.102 -6.200 -55.425 1.00 49.72 129 GLU A CA 1
ATOM 1037 C C . GLU A 1 129 ? 12.979 -5.561 -54.021 1.00 49.72 129 GLU A C 1
ATOM 1039 O O . GLU A 1 129 ? 13.606 -6.001 -53.057 1.00 49.72 129 GLU A O 1
ATOM 1044 N N . SER A 1 130 ? 12.130 -4.543 -53.879 1.00 54.66 130 SER A N 1
ATOM 1045 C CA . SER A 1 130 ? 11.957 -3.721 -52.676 1.00 54.66 130 SER A CA 1
ATOM 1046 C C . SER A 1 130 ? 11.625 -4.467 -51.377 1.00 54.66 130 SER A C 1
ATOM 1048 O O . SER A 1 130 ? 12.058 -4.022 -50.314 1.00 54.66 130 SER A O 1
ATOM 1050 N N . GLU A 1 131 ? 10.898 -5.588 -51.402 1.00 54.50 131 GLU A N 1
ATOM 1051 C CA . GLU A 1 131 ? 10.507 -6.270 -50.160 1.00 54.50 131 GLU A CA 1
ATOM 1052 C C . GLU A 1 131 ? 11.663 -7.056 -49.524 1.00 54.50 131 GLU A C 1
ATOM 1054 O O . GLU A 1 131 ? 11.880 -6.951 -48.315 1.00 54.50 131 GLU A O 1
ATOM 1059 N N . TYR A 1 132 ? 12.471 -7.750 -50.333 1.00 58.03 132 TYR A N 1
ATOM 1060 C CA . TYR A 1 132 ? 13.674 -8.452 -49.869 1.00 58.03 132 TYR A CA 1
ATOM 1061 C C . TYR A 1 132 ? 14.676 -7.482 -49.228 1.00 58.03 132 TYR A C 1
ATOM 1063 O O . TYR A 1 132 ? 15.168 -7.712 -48.120 1.00 58.03 132 TYR A O 1
ATOM 1071 N N . TYR A 1 133 ? 14.925 -6.342 -49.877 1.00 56.53 133 TYR A N 1
ATOM 1072 C CA . TYR A 1 133 ? 15.834 -5.330 -49.342 1.00 56.53 133 TYR A CA 1
ATOM 1073 C C . TYR A 1 133 ? 15.249 -4.594 -48.134 1.00 56.53 133 TYR A C 1
ATOM 1075 O O . TYR A 1 133 ? 15.985 -4.315 -47.188 1.00 56.53 133 TYR A O 1
ATOM 1083 N N . ARG A 1 134 ? 13.929 -4.363 -48.082 1.00 57.62 134 ARG A N 1
ATOM 1084 C CA . ARG A 1 134 ? 13.259 -3.837 -46.880 1.00 57.62 134 ARG A CA 1
ATOM 1085 C C . ARG A 1 134 ? 13.464 -4.763 -45.681 1.00 57.62 134 ARG A C 1
ATOM 1087 O O . ARG A 1 134 ? 13.780 -4.277 -44.595 1.00 57.62 134 ARG A O 1
ATOM 1094 N N . LEU A 1 135 ? 13.325 -6.075 -45.872 1.00 60.88 135 LEU A N 1
ATOM 1095 C CA . LEU A 1 135 ? 13.567 -7.072 -44.825 1.00 60.88 135 LEU A CA 1
ATOM 1096 C C . LEU A 1 135 ? 15.038 -7.088 -44.391 1.00 60.88 135 LEU A C 1
ATOM 1098 O O . LEU A 1 135 ? 15.313 -7.080 -43.193 1.00 60.88 135 LEU A O 1
ATOM 1102 N N . LYS A 1 136 ? 15.980 -7.005 -45.338 1.00 61.34 136 LYS A N 1
ATOM 1103 C CA . LYS A 1 136 ? 17.419 -6.956 -45.041 1.00 61.34 136 LYS A CA 1
ATOM 1104 C C . LYS A 1 136 ? 17.815 -5.694 -44.266 1.00 61.34 136 LYS A C 1
ATOM 1106 O O . LYS A 1 136 ? 18.569 -5.782 -43.304 1.00 61.34 136 LYS A O 1
ATOM 1111 N N . VAL A 1 137 ? 17.258 -4.531 -44.612 1.00 61.84 137 VAL A N 1
ATOM 1112 C CA . VAL A 1 137 ? 17.462 -3.278 -43.859 1.00 61.84 137 VAL A CA 1
ATOM 1113 C C . VAL A 1 137 ? 16.860 -3.369 -42.455 1.00 61.84 137 VAL A C 1
ATOM 1115 O O . VAL A 1 137 ? 17.481 -2.911 -41.499 1.00 61.84 137 VAL A O 1
ATOM 1118 N N . GLN A 1 138 ? 15.682 -3.981 -42.298 1.00 62.62 138 GLN A N 1
ATOM 1119 C CA . GLN A 1 138 ? 15.086 -4.226 -40.977 1.00 62.62 138 GLN A CA 1
ATOM 1120 C C . GLN A 1 138 ? 15.930 -5.185 -40.128 1.00 62.62 138 GLN A C 1
ATOM 1122 O O . GLN A 1 138 ? 16.093 -4.959 -38.933 1.00 62.62 138 GLN A O 1
ATOM 1127 N N . GLN A 1 139 ? 16.497 -6.228 -40.735 1.00 63.25 139 GLN A N 1
ATOM 1128 C CA . GLN A 1 139 ? 17.385 -7.169 -40.056 1.00 63.25 139 GLN A CA 1
ATOM 1129 C C . GLN A 1 139 ? 18.696 -6.502 -39.623 1.00 63.25 139 GLN A C 1
ATOM 1131 O O . GLN A 1 139 ? 19.088 -6.611 -38.469 1.00 63.25 139 GLN A O 1
ATOM 1136 N N . VAL A 1 140 ? 19.319 -5.723 -40.506 1.00 63.50 140 VAL A N 1
ATOM 1137 C CA . VAL A 1 140 ? 20.528 -4.956 -40.180 1.00 63.50 140 VAL A CA 1
ATOM 1138 C C . VAL A 1 140 ? 20.251 -3.941 -39.062 1.00 63.50 140 VAL A C 1
ATOM 1140 O O . VAL A 1 140 ? 21.056 -3.792 -38.152 1.00 63.50 140 VAL A O 1
ATOM 1143 N N . ARG A 1 141 ? 19.082 -3.287 -39.043 1.00 63.72 141 ARG A N 1
ATOM 1144 C CA . ARG A 1 141 ? 18.703 -2.377 -37.943 1.00 63.72 141 ARG A CA 1
ATOM 1145 C C . ARG A 1 141 ? 18.585 -3.071 -36.592 1.00 63.72 141 ARG A C 1
ATOM 1147 O O . ARG A 1 141 ? 19.062 -2.503 -35.610 1.00 63.72 141 ARG A O 1
ATOM 1154 N N . LYS A 1 142 ? 18.027 -4.288 -36.551 1.00 63.47 142 LYS A N 1
ATOM 1155 C CA . LYS A 1 142 ? 17.963 -5.113 -35.330 1.00 63.47 142 LYS A CA 1
ATOM 1156 C C . LYS A 1 142 ? 19.346 -5.324 -34.724 1.00 63.47 142 LYS A C 1
ATOM 1158 O O . LYS A 1 142 ? 19.486 -5.320 -33.507 1.00 63.47 142 LYS A O 1
ATOM 1163 N N . GLU A 1 143 ? 20.354 -5.491 -35.568 1.00 66.88 143 GLU A N 1
ATOM 1164 C CA . GLU A 1 143 ? 21.727 -5.762 -35.141 1.00 66.88 143 GLU A CA 1
ATOM 1165 C C . GLU A 1 143 ? 22.505 -4.488 -34.776 1.00 66.88 143 GLU A C 1
ATOM 1167 O O . GLU A 1 143 ? 23.478 -4.557 -34.025 1.00 66.88 143 GLU A O 1
ATOM 1172 N N . ILE A 1 144 ? 22.072 -3.323 -35.272 1.00 73.25 144 ILE A N 1
ATOM 1173 C CA . ILE A 1 144 ? 22.733 -2.035 -35.030 1.00 73.25 144 ILE A CA 1
ATOM 1174 C C . ILE A 1 144 ? 22.173 -1.321 -33.808 1.00 73.25 144 ILE A C 1
ATOM 1176 O O . ILE A 1 144 ? 22.948 -0.790 -33.027 1.00 73.25 144 ILE A O 1
ATOM 1180 N N . CYS A 1 145 ? 20.857 -1.220 -33.661 1.00 78.69 145 CYS A N 1
ATOM 1181 C CA . CYS A 1 145 ? 20.258 -0.406 -32.607 1.00 78.69 145 CYS A CA 1
ATOM 1182 C C . CYS A 1 145 ? 20.576 -0.963 -31.203 1.00 78.69 145 CYS A C 1
ATOM 1184 O O . CYS A 1 145 ? 20.679 -2.184 -31.041 1.00 78.69 145 CYS A O 1
ATOM 1186 N N . PRO A 1 146 ? 20.704 -0.094 -30.180 1.00 84.12 146 PRO A N 1
ATOM 1187 C CA . PRO A 1 146 ? 20.909 -0.562 -28.818 1.00 84.12 146 PRO A CA 1
ATOM 1188 C C . PRO A 1 146 ? 19.699 -1.368 -28.323 1.00 84.12 146 PRO A C 1
ATOM 1190 O O . PRO A 1 146 ? 18.559 -1.159 -28.754 1.00 84.12 146 PRO A O 1
ATOM 1193 N N . ILE A 1 147 ? 19.951 -2.292 -27.396 1.00 85.50 147 ILE A N 1
ATOM 1194 C CA . ILE A 1 147 ? 18.897 -2.997 -26.661 1.00 85.50 147 ILE A CA 1
ATOM 1195 C C . ILE A 1 147 ? 18.627 -2.226 -25.378 1.00 85.50 147 ILE A C 1
ATOM 1197 O O . ILE A 1 147 ? 19.539 -1.978 -24.586 1.00 85.50 147 ILE A O 1
ATOM 1201 N N . CYS A 1 148 ? 17.364 -1.889 -25.169 1.00 86.00 148 CYS A N 1
ATOM 1202 C CA . CYS A 1 148 ? 16.886 -1.109 -24.047 1.00 86.00 148 CYS A CA 1
ATOM 1203 C C . CYS A 1 148 ? 16.220 -2.000 -23.011 1.00 86.00 148 CYS A C 1
ATOM 1205 O O . CYS A 1 148 ? 15.393 -2.842 -23.356 1.00 86.00 148 CYS A O 1
ATOM 1207 N N . ARG A 1 149 ? 16.545 -1.765 -21.741 1.00 88.75 149 ARG A N 1
ATOM 1208 C CA . ARG A 1 149 ? 15.787 -2.253 -20.590 1.00 88.75 149 ARG A CA 1
ATOM 1209 C C . ARG A 1 149 ? 15.061 -1.072 -19.967 1.00 88.75 149 ARG A C 1
ATOM 1211 O O . ARG A 1 149 ? 15.676 -0.056 -19.661 1.00 88.75 149 ARG A O 1
ATOM 1218 N N . CYS A 1 150 ? 13.755 -1.204 -19.806 1.00 88.19 150 CYS A N 1
ATOM 1219 C CA . CYS A 1 150 ? 12.890 -0.142 -19.315 1.00 88.19 150 CYS A CA 1
ATOM 1220 C C . CYS A 1 150 ? 11.878 -0.713 -18.321 1.00 88.19 150 CYS A C 1
ATOM 1222 O O . CYS A 1 150 ? 11.556 -1.904 -18.342 1.00 88.19 150 CYS A O 1
ATOM 1224 N N . TYR A 1 151 ? 11.342 0.145 -17.461 1.00 90.94 151 TYR A N 1
ATOM 1225 C CA . TYR A 1 151 ? 10.111 -0.151 -16.744 1.00 90.94 151 TYR A CA 1
ATOM 1226 C C . TYR A 1 151 ? 8.918 0.256 -17.601 1.00 90.94 151 TYR A C 1
ATOM 1228 O O . TYR A 1 151 ? 8.945 1.284 -18.272 1.00 90.94 151 TYR A O 1
ATOM 1236 N N . CYS A 1 152 ? 7.860 -0.537 -17.574 1.00 89.94 152 CYS A N 1
ATOM 1237 C CA . CYS A 1 152 ? 6.586 -0.209 -18.177 1.00 89.94 152 CYS A CA 1
ATOM 1238 C C . CYS A 1 152 ? 5.591 0.167 -17.085 1.00 89.94 152 CYS A C 1
ATOM 1240 O O . CYS A 1 152 ? 5.264 -0.652 -16.225 1.00 89.94 152 CYS A O 1
ATOM 1242 N N . ASP A 1 153 ? 5.107 1.403 -17.135 1.00 93.06 153 ASP A N 1
ATOM 1243 C CA . ASP A 1 153 ? 4.008 1.891 -16.312 1.00 93.06 153 ASP A CA 1
ATOM 1244 C C . ASP A 1 153 ? 2.682 1.379 -16.869 1.00 93.06 153 ASP A C 1
ATOM 1246 O O . ASP A 1 153 ? 2.080 1.982 -17.754 1.00 93.06 153 ASP A O 1
ATOM 1250 N N . ASN A 1 154 ? 2.259 0.226 -16.358 1.00 89.62 154 ASN A N 1
ATOM 1251 C CA . ASN A 1 154 ? 1.048 -0.490 -16.740 1.00 89.62 154 ASN A CA 1
ATOM 1252 C C . ASN A 1 154 ? -0.200 0.033 -16.018 1.00 89.62 154 ASN A C 1
ATOM 1254 O O . ASN A 1 154 ? -1.238 -0.622 -16.068 1.00 89.62 154 ASN A O 1
ATOM 1258 N N . SER A 1 155 ? -0.122 1.181 -15.343 1.00 88.81 155 SER A N 1
ATOM 1259 C CA . SER A 1 155 ? -1.222 1.723 -14.539 1.00 88.81 155 SER A CA 1
ATOM 1260 C C . SER A 1 155 ? -2.517 1.981 -15.313 1.00 88.81 155 SER A C 1
ATOM 1262 O O . SER A 1 155 ? -3.602 1.965 -14.735 1.00 88.81 155 SER A O 1
ATOM 1264 N N . GLU A 1 156 ? -2.418 2.166 -16.628 1.00 83.00 156 GLU A N 1
ATOM 1265 C CA . GLU A 1 156 ? -3.561 2.341 -17.528 1.00 83.00 156 GLU A CA 1
ATOM 1266 C C . GLU A 1 156 ? -4.107 1.008 -18.080 1.00 83.00 156 GLU A C 1
ATOM 1268 O O . GLU A 1 156 ? -5.190 0.979 -18.668 1.00 83.00 156 GLU A O 1
ATOM 1273 N N . LYS A 1 157 ? -3.404 -0.121 -17.883 1.00 82.25 157 LYS A N 1
ATOM 1274 C CA . LYS A 1 157 ? -3.857 -1.437 -18.356 1.00 82.25 157 LYS A CA 1
ATOM 1275 C C . LYS A 1 157 ? -5.022 -1.939 -17.495 1.00 82.25 157 LYS A C 1
ATOM 1277 O O . LYS A 1 157 ? -4.851 -2.112 -16.288 1.00 82.25 157 LYS A O 1
ATOM 1282 N N . PRO A 1 158 ? -6.161 -2.338 -18.095 1.00 80.62 158 PRO A N 1
ATOM 1283 C CA . PRO A 1 158 ? -7.280 -2.902 -17.339 1.00 80.62 158 PRO A CA 1
ATOM 1284 C C . PRO A 1 158 ? -6.926 -4.172 -16.556 1.00 80.62 158 PRO A C 1
ATOM 1286 O O . PRO A 1 158 ? -7.594 -4.496 -15.574 1.00 80.62 158 PRO A O 1
ATOM 1289 N N . SER A 1 159 ? -5.913 -4.919 -17.008 1.00 81.56 159 SER A N 1
ATOM 1290 C CA . SER A 1 159 ? -5.460 -6.168 -16.394 1.00 81.56 159 SER A CA 1
ATOM 1291 C C . SER A 1 159 ? -4.580 -5.979 -15.158 1.00 81.56 159 SER A C 1
ATOM 1293 O O . SER A 1 159 ? -4.414 -6.949 -14.427 1.00 81.56 159 SER A O 1
ATOM 1295 N N . ALA A 1 160 ? -4.047 -4.777 -14.916 1.00 83.19 160 ALA A N 1
ATOM 1296 C CA . ALA A 1 160 ? -3.139 -4.517 -13.806 1.00 83.19 160 ALA A CA 1
ATOM 1297 C C . ALA A 1 160 ? -3.894 -4.244 -12.494 1.00 83.19 160 ALA A C 1
ATOM 1299 O O . ALA A 1 160 ? -4.884 -3.509 -12.447 1.00 83.19 160 ALA A O 1
ATOM 1300 N N . THR A 1 161 ? -3.378 -4.799 -11.406 1.00 87.38 161 THR A N 1
ATOM 1301 C CA . THR A 1 161 ? -3.588 -4.389 -10.015 1.00 87.38 161 THR A CA 1
ATOM 1302 C C . THR A 1 161 ? -2.875 -3.068 -9.749 1.00 87.38 161 THR A C 1
ATOM 1304 O O . THR A 1 161 ? -1.820 -2.977 -9.117 1.00 87.38 161 THR A O 1
ATOM 1307 N N . ALA A 1 162 ? -3.498 -2.012 -10.261 1.00 88.12 162 ALA A N 1
ATOM 1308 C CA . ALA A 1 162 ? -2.962 -0.663 -10.283 1.00 88.12 162 ALA A CA 1
ATOM 1309 C C . ALA A 1 162 ? -3.810 0.326 -9.490 1.00 88.12 162 ALA A C 1
ATOM 1311 O O . ALA A 1 162 ? -3.797 1.507 -9.804 1.00 88.12 162 ALA A O 1
ATOM 1312 N N . ALA A 1 163 ? -4.583 -0.110 -8.494 1.00 95.06 163 ALA A N 1
ATOM 1313 C CA . ALA A 1 163 ? -5.408 0.807 -7.714 1.00 95.06 163 ALA A CA 1
ATOM 1314 C C . ALA A 1 163 ? -5.483 0.442 -6.233 1.00 95.06 163 ALA A C 1
ATOM 1316 O O . ALA A 1 163 ? -5.436 -0.729 -5.863 1.00 95.06 163 ALA A O 1
ATOM 1317 N N . VAL A 1 164 ? -5.661 1.464 -5.400 1.00 96.81 164 VAL A N 1
ATOM 1318 C CA . VAL A 1 164 ? -5.967 1.346 -3.972 1.00 96.81 164 VAL A CA 1
ATOM 1319 C C . VAL A 1 164 ? -7.386 1.846 -3.712 1.00 96.81 164 VAL A C 1
ATOM 1321 O O . VAL A 1 164 ? -7.814 2.849 -4.289 1.00 96.81 164 VAL A O 1
ATOM 1324 N N . CYS A 1 165 ? -8.135 1.132 -2.875 1.00 97.69 165 CYS A N 1
ATOM 1325 C CA . CYS A 1 165 ? -9.476 1.544 -2.484 1.00 97.69 165 CYS A CA 1
ATOM 1326 C C . CYS A 1 165 ? -9.421 2.549 -1.337 1.00 97.69 165 CYS A C 1
ATOM 1328 O O . CYS A 1 165 ? -8.816 2.271 -0.305 1.00 97.69 165 CYS A O 1
ATOM 1330 N N . LEU A 1 166 ? -10.075 3.692 -1.515 1.00 97.62 166 LEU A N 1
ATOM 1331 C CA . LEU A 1 166 ? -10.136 4.774 -0.531 1.00 97.62 166 LEU A CA 1
ATOM 1332 C C . LEU A 1 166 ? -11.408 4.725 0.324 1.00 97.62 166 LEU A C 1
ATOM 1334 O O . LEU A 1 166 ? -11.582 5.538 1.231 1.00 97.62 166 LEU A O 1
ATOM 1338 N N . ASP A 1 167 ? -12.318 3.795 0.031 1.00 97.12 167 ASP A N 1
ATOM 1339 C CA . ASP A 1 167 ? -13.549 3.645 0.794 1.00 97.12 167 ASP A CA 1
ATOM 1340 C C . ASP A 1 167 ? -13.246 3.289 2.252 1.00 97.12 167 ASP A C 1
ATOM 1342 O O . ASP A 1 167 ? -12.412 2.435 2.564 1.00 97.12 167 ASP A O 1
ATOM 1346 N N . LYS A 1 168 ? -13.987 3.928 3.155 1.00 96.38 168 LYS A N 1
ATOM 1347 C CA . LYS A 1 168 ? -13.989 3.569 4.567 1.00 96.38 168 LYS A CA 1
ATOM 1348 C C . LYS A 1 168 ? -14.673 2.221 4.762 1.00 96.38 168 LYS A C 1
ATOM 1350 O O . LYS A 1 168 ? -15.861 2.089 4.470 1.00 96.38 168 LYS A O 1
ATOM 1355 N N . ILE A 1 169 ? -13.962 1.275 5.369 1.00 96.56 169 ILE A N 1
ATOM 1356 C CA . ILE A 1 169 ? -14.550 0.053 5.916 1.00 96.56 169 ILE A CA 1
ATOM 1357 C C . ILE A 1 169 ? -14.849 0.269 7.403 1.00 96.56 169 ILE A C 1
ATOM 1359 O O . ILE A 1 169 ? -14.002 0.772 8.140 1.00 96.56 169 ILE A O 1
ATOM 1363 N N . SER A 1 170 ? -16.079 -0.015 7.836 1.00 95.69 170 SER A N 1
ATOM 1364 C CA . SER A 1 170 ? -16.546 0.252 9.204 1.00 95.69 170 SER A CA 1
ATOM 1365 C C . SER A 1 170 ? -17.251 -0.966 9.765 1.00 95.69 170 SER A C 1
ATOM 1367 O O . SER A 1 170 ? -18.133 -1.498 9.102 1.00 95.69 170 SER A O 1
ATOM 1369 N N . SER A 1 171 ? -16.923 -1.329 11.002 1.00 96.19 171 SER A N 1
ATOM 1370 C CA . SER A 1 171 ? -17.697 -2.283 11.801 1.00 96.19 171 SER A CA 1
ATOM 1371 C C . SER A 1 171 ? -19.171 -1.869 11.933 1.00 96.19 171 SER A C 1
ATOM 1373 O O . SER A 1 171 ? -19.536 -0.714 11.688 1.00 96.19 171 SER A O 1
ATOM 1375 N N . ASP A 1 172 ? -20.024 -2.803 12.344 1.00 95.00 172 ASP A N 1
ATOM 1376 C CA . ASP A 1 172 ? -21.437 -2.581 12.660 1.00 95.00 172 ASP A CA 1
ATOM 1377 C C . ASP A 1 172 ? -21.594 -1.884 14.026 1.00 95.00 172 ASP A C 1
ATOM 1379 O O . ASP A 1 172 ? -22.065 -2.428 15.031 1.00 95.00 172 ASP A O 1
ATOM 1383 N N . VAL A 1 173 ? -21.101 -0.647 14.068 1.00 93.50 173 VAL A N 1
ATOM 1384 C CA . VAL A 1 173 ? -20.972 0.163 15.282 1.00 93.50 173 VAL A CA 1
ATOM 1385 C C . VAL A 1 173 ? -22.320 0.358 15.982 1.00 93.50 173 VAL A C 1
ATOM 1387 O O . VAL A 1 173 ? -22.385 0.366 17.210 1.00 93.50 173 VAL A O 1
ATOM 1390 N N . GLU A 1 174 ? -23.407 0.469 15.215 1.00 89.56 174 GLU A N 1
ATOM 1391 C CA . GLU A 1 174 ? -24.764 0.671 15.740 1.00 89.56 174 GLU A CA 1
ATOM 1392 C C . GLU A 1 174 ? -25.250 -0.536 16.550 1.00 89.56 174 GLU A C 1
ATOM 1394 O O . GLU A 1 174 ? -25.944 -0.378 17.556 1.00 89.56 174 GLU A O 1
ATOM 1399 N N . ARG A 1 175 ? -24.812 -1.744 16.177 1.00 91.56 175 ARG A N 1
ATOM 1400 C CA . ARG A 1 175 ? -25.077 -2.979 16.927 1.00 91.56 175 ARG A CA 1
ATOM 1401 C C . ARG A 1 175 ? -24.024 -3.277 17.995 1.00 91.56 175 ARG A C 1
ATOM 1403 O O . ARG A 1 175 ? -24.095 -4.323 18.644 1.00 91.56 175 ARG A O 1
ATOM 1410 N N . GLY A 1 176 ? -23.101 -2.344 18.233 1.00 91.88 176 GLY A N 1
ATOM 1411 C CA . GLY A 1 176 ? -22.054 -2.448 19.248 1.00 91.88 176 GLY A CA 1
ATOM 1412 C C . GLY A 1 176 ? -20.836 -3.253 18.804 1.00 91.88 176 GLY A C 1
ATOM 1413 O O . GLY A 1 176 ? -20.120 -3.766 19.661 1.00 91.88 176 GLY A O 1
ATOM 1414 N N . TYR A 1 177 ? -20.607 -3.391 17.497 1.00 95.31 177 TYR A N 1
ATOM 1415 C CA . TYR A 1 177 ? -19.400 -4.028 16.979 1.00 95.31 177 TYR A CA 1
ATOM 1416 C C . TYR A 1 177 ? -18.241 -3.035 16.915 1.00 95.31 177 TYR A C 1
ATOM 1418 O O . TYR A 1 177 ? -18.422 -1.839 16.675 1.00 95.31 177 TYR A O 1
ATOM 1426 N N . VAL A 1 178 ? -17.041 -3.563 17.119 1.00 96.56 178 VAL A N 1
ATOM 1427 C CA . VAL A 1 178 ? -15.769 -2.858 16.956 1.00 96.56 178 VAL A CA 1
ATOM 1428 C C . VAL A 1 178 ? -14.840 -3.696 16.086 1.00 96.56 178 VAL A C 1
ATOM 1430 O O . VAL A 1 178 ? -15.106 -4.870 15.828 1.00 96.56 178 VAL A O 1
ATOM 1433 N N . VAL A 1 179 ? -13.757 -3.092 15.605 1.00 98.00 179 VAL A N 1
ATOM 1434 C CA . VAL A 1 179 ? -12.734 -3.812 14.840 1.00 98.00 179 VAL A CA 1
ATOM 1435 C C . VAL A 1 179 ? -11.900 -4.666 15.790 1.00 98.00 179 VAL A C 1
ATOM 1437 O O . VAL A 1 179 ? -11.489 -4.184 16.845 1.00 98.00 179 VAL A O 1
ATOM 1440 N N . THR A 1 180 ? -11.629 -5.903 15.382 1.00 97.62 180 THR A N 1
ATOM 1441 C CA . THR A 1 180 ? -10.815 -6.893 16.112 1.00 97.62 180 THR A CA 1
ATOM 1442 C C . THR A 1 180 ? -9.652 -7.414 15.273 1.00 97.62 180 THR A C 1
ATOM 1444 O O . THR A 1 180 ? -8.682 -7.940 15.800 1.00 97.62 180 THR A O 1
ATOM 1447 N N . GLY A 1 181 ? -9.689 -7.220 13.956 1.00 98.19 181 GLY A N 1
ATOM 1448 C CA . GLY A 1 181 ? -8.631 -7.680 13.067 1.00 98.19 181 GLY A CA 1
ATOM 1449 C C . GLY A 1 181 ? -8.556 -6.894 11.772 1.00 98.19 181 GLY A C 1
ATOM 1450 O O . GLY A 1 181 ? -9.505 -6.207 11.388 1.00 98.19 181 GLY A O 1
ATOM 1451 N N . ALA A 1 182 ? -7.421 -6.999 11.089 1.00 98.50 182 ALA A N 1
ATOM 1452 C CA . ALA A 1 182 ? -7.178 -6.364 9.803 1.00 98.50 182 ALA A CA 1
ATOM 1453 C C . ALA A 1 182 ? -6.295 -7.238 8.906 1.00 98.50 182 ALA A C 1
ATOM 1455 O O . ALA A 1 182 ? -5.456 -8.003 9.382 1.00 98.50 182 ALA A O 1
ATOM 1456 N N . ARG A 1 183 ? -6.485 -7.104 7.591 1.00 98.06 183 ARG A N 1
ATOM 1457 C CA . ARG A 1 183 ? -5.674 -7.771 6.563 1.00 98.06 183 ARG A CA 1
ATOM 1458 C C . ARG A 1 183 ? -5.736 -7.047 5.224 1.00 98.06 183 ARG A C 1
ATOM 1460 O O . ARG A 1 183 ? -6.728 -6.378 4.918 1.00 98.06 183 ARG A O 1
ATOM 1467 N N . PHE A 1 184 ? -4.702 -7.211 4.400 1.00 98.12 184 PHE A N 1
ATOM 1468 C CA . PHE A 1 184 ? -4.725 -6.749 3.010 1.00 98.12 184 PHE A CA 1
ATOM 1469 C C . PHE A 1 184 ? -5.439 -7.759 2.116 1.00 98.12 184 PHE A C 1
ATOM 1471 O O . PHE A 1 184 ? -5.290 -8.969 2.276 1.00 98.12 184 PHE A O 1
ATOM 1478 N N . ARG A 1 185 ? -6.203 -7.274 1.139 1.00 96.50 185 ARG A N 1
ATOM 1479 C CA . ARG A 1 185 ? -6.821 -8.103 0.100 1.00 96.50 185 ARG A CA 1
ATOM 1480 C C . ARG A 1 185 ? -6.736 -7.404 -1.244 1.00 96.50 185 ARG A C 1
ATOM 1482 O O . ARG A 1 185 ? -7.053 -6.222 -1.350 1.00 96.50 185 ARG A O 1
ATOM 1489 N N . ILE A 1 186 ? -6.382 -8.152 -2.279 1.00 94.75 186 ILE A N 1
ATOM 1490 C CA . ILE A 1 186 ? -6.552 -7.717 -3.662 1.00 94.75 186 ILE A CA 1
ATOM 1491 C C . ILE A 1 186 ? -7.860 -8.323 -4.164 1.00 94.75 186 ILE A C 1
ATOM 1493 O O . ILE A 1 186 ? -8.006 -9.538 -4.264 1.00 94.75 186 ILE A O 1
ATOM 1497 N N . LYS A 1 187 ? -8.848 -7.471 -4.453 1.00 92.56 187 LYS A N 1
ATOM 1498 C CA . LYS A 1 187 ? -10.133 -7.891 -5.032 1.00 92.56 187 LYS A CA 1
ATOM 1499 C C . LYS A 1 187 ? -10.466 -7.009 -6.217 1.00 92.56 187 LYS A C 1
ATOM 1501 O O . LYS A 1 187 ? -10.481 -5.781 -6.096 1.00 92.56 187 LYS A O 1
ATOM 1506 N N . ASN A 1 188 ? -10.759 -7.645 -7.350 1.00 91.88 188 ASN A N 1
ATOM 1507 C CA . ASN A 1 188 ? -11.001 -6.975 -8.628 1.00 91.88 188 ASN A CA 1
ATOM 1508 C C . ASN A 1 188 ? -9.847 -6.026 -8.995 1.00 91.88 188 ASN A C 1
ATOM 1510 O O . ASN A 1 188 ? -10.095 -4.906 -9.431 1.00 91.88 188 ASN A O 1
ATOM 1514 N N . ARG A 1 189 ? -8.594 -6.469 -8.772 1.00 92.50 189 ARG A N 1
ATOM 1515 C CA . ARG A 1 189 ? -7.363 -5.709 -9.075 1.00 92.50 189 ARG A CA 1
ATOM 1516 C C . ARG A 1 189 ? -7.233 -4.387 -8.304 1.00 92.50 189 ARG A C 1
ATOM 1518 O O . ARG A 1 189 ? -6.555 -3.458 -8.732 1.00 92.50 189 ARG A O 1
ATOM 1525 N N . VAL A 1 190 ? -7.892 -4.293 -7.153 1.00 95.31 190 VAL A N 1
ATOM 1526 C CA . VAL A 1 190 ? -7.788 -3.151 -6.244 1.00 95.31 190 VAL A CA 1
ATOM 1527 C C . VAL A 1 190 ? -7.270 -3.652 -4.903 1.00 95.31 190 VAL A C 1
ATOM 1529 O O . VAL A 1 190 ? -7.854 -4.580 -4.338 1.00 95.31 190 VAL A O 1
ATOM 1532 N N . LEU A 1 191 ? -6.209 -3.023 -4.394 1.00 96.88 191 LEU A N 1
ATOM 1533 C CA . LEU A 1 191 ? -5.722 -3.206 -3.031 1.00 96.88 191 LEU A CA 1
ATOM 1534 C C . LEU A 1 191 ? -6.731 -2.623 -2.043 1.00 96.88 191 LEU A C 1
ATOM 1536 O O . LEU A 1 191 ? -7.122 -1.457 -2.136 1.00 96.88 191 LEU A O 1
ATOM 1540 N N . ARG A 1 192 ? -7.148 -3.444 -1.085 1.00 96.12 192 ARG A N 1
ATOM 1541 C CA . ARG A 1 192 ? -8.147 -3.118 -0.074 1.00 96.12 192 ARG A CA 1
ATOM 1542 C C . ARG A 1 192 ? -7.676 -3.562 1.295 1.00 96.12 192 ARG A C 1
ATOM 1544 O O . ARG A 1 192 ? -6.911 -4.516 1.430 1.00 96.12 192 ARG A O 1
ATOM 1551 N N . MET A 1 193 ? -8.213 -2.896 2.304 1.00 97.38 193 MET A N 1
ATOM 1552 C CA . MET A 1 193 ? -8.221 -3.416 3.662 1.00 97.38 193 MET A CA 1
ATOM 1553 C C . MET A 1 193 ? -9.506 -4.205 3.876 1.00 97.38 193 MET A C 1
ATOM 1555 O O . MET A 1 193 ? -10.566 -3.822 3.382 1.00 97.38 193 MET A O 1
ATOM 1559 N N . GLN A 1 194 ? -9.406 -5.293 4.623 1.00 98.00 194 GLN A N 1
ATOM 1560 C CA . GLN A 1 194 ? -10.551 -5.996 5.178 1.00 98.00 194 GLN A CA 1
ATOM 1561 C C . GLN A 1 194 ? -10.401 -6.016 6.694 1.00 98.00 194 GLN A C 1
ATOM 1563 O O . GLN A 1 194 ? -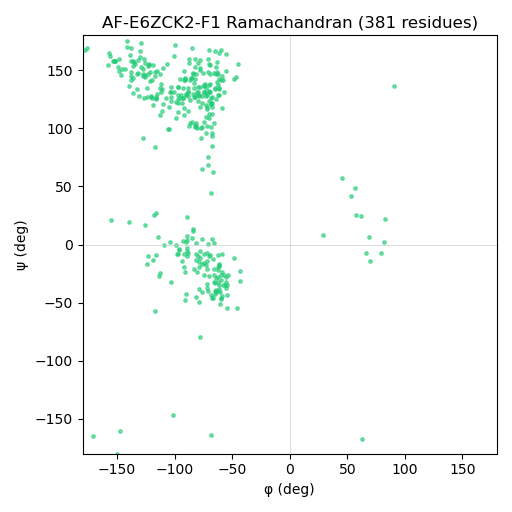9.287 -6.179 7.192 1.00 98.00 194 GLN A O 1
ATOM 1568 N N . ILE A 1 195 ? -11.511 -5.845 7.407 1.00 98.50 195 ILE A N 1
ATOM 1569 C CA . ILE A 1 195 ? -11.543 -5.879 8.868 1.00 98.50 195 ILE A CA 1
ATOM 1570 C C . ILE A 1 195 ? -12.321 -7.091 9.359 1.00 98.50 195 ILE A C 1
ATOM 1572 O O . ILE A 1 195 ? -13.299 -7.510 8.733 1.00 98.50 195 ILE A O 1
ATOM 1576 N N . GLN A 1 196 ? -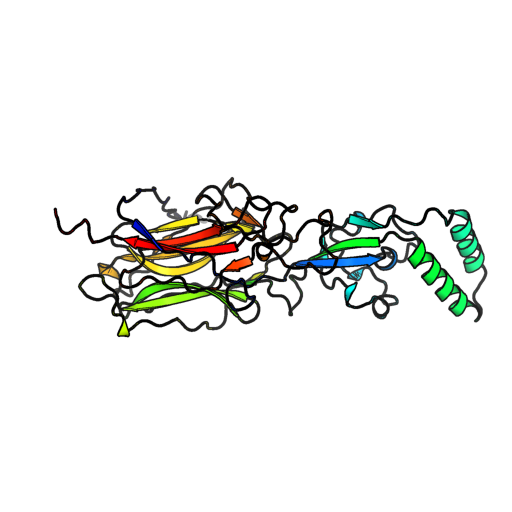11.881 -7.621 10.490 1.00 98.44 196 GLN A N 1
ATOM 1577 C CA . GLN A 1 196 ? -12.693 -8.483 11.330 1.00 98.44 196 GLN A CA 1
ATOM 1578 C C . GLN A 1 196 ? -13.395 -7.601 12.357 1.00 98.44 196 GLN A C 1
ATOM 1580 O O . GLN A 1 196 ? -12.817 -6.620 12.840 1.00 98.44 196 GLN A O 1
ATOM 1585 N N . GLN A 1 197 ? -14.641 -7.934 12.658 1.00 97.81 197 GLN A N 1
ATOM 1586 C CA . GLN A 1 197 ? -15.424 -7.280 13.688 1.00 97.81 197 GLN A CA 1
ATOM 1587 C C . GLN A 1 197 ? -15.906 -8.283 14.726 1.00 97.81 197 GL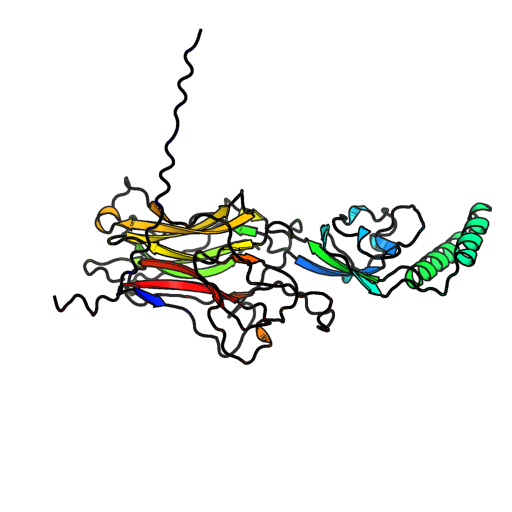N A C 1
ATOM 1589 O O . GLN A 1 197 ? -16.108 -9.454 14.416 1.00 97.81 197 GLN A O 1
ATOM 1594 N N . GLY A 1 198 ? -16.137 -7.787 15.936 1.00 97.06 198 GLY A N 1
ATOM 1595 C CA . GLY A 1 198 ? -16.755 -8.527 17.027 1.00 97.06 198 GLY A CA 1
ATOM 1596 C C . GLY A 1 198 ? -17.534 -7.585 17.935 1.00 97.06 198 GLY A C 1
ATOM 1597 O O . GLY A 1 198 ? -17.247 -6.384 18.009 1.00 97.06 198 GLY A O 1
ATOM 1598 N N . LYS A 1 199 ? -18.557 -8.117 18.597 1.00 95.44 199 LYS A N 1
ATOM 1599 C CA . LYS A 1 199 ? -19.427 -7.355 19.485 1.00 95.44 199 LYS A CA 1
ATOM 1600 C C . LYS A 1 199 ? -18.720 -7.091 20.808 1.00 95.44 199 LYS A C 1
ATOM 1602 O O . LYS A 1 199 ? -18.249 -8.013 21.470 1.00 95.44 199 LYS A O 1
ATOM 1607 N N . LEU A 1 200 ? -18.692 -5.824 21.205 1.00 92.31 200 LEU A N 1
ATOM 1608 C CA . LEU A 1 200 ? -18.176 -5.416 22.503 1.00 92.31 200 LEU A CA 1
ATOM 1609 C C . LEU A 1 200 ? -19.238 -5.677 23.581 1.00 92.31 200 LEU A C 1
ATOM 1611 O O . LEU A 1 200 ? -20.363 -5.176 23.481 1.00 92.31 200 LEU A O 1
ATOM 1615 N N . ILE A 1 201 ? -18.883 -6.453 24.602 1.00 89.88 201 ILE A N 1
ATOM 1616 C CA . ILE A 1 201 ? -19.740 -6.744 25.763 1.00 89.88 201 ILE A CA 1
ATOM 1617 C C . ILE A 1 201 ? -19.359 -5.877 26.970 1.00 89.88 201 ILE A C 1
ATOM 1619 O O . ILE A 1 201 ? -18.355 -5.166 26.942 1.00 89.88 201 ILE A O 1
ATOM 1623 N N . ASP A 1 202 ? -20.167 -5.915 28.034 1.00 80.00 202 ASP A N 1
ATOM 1624 C CA . ASP A 1 202 ? -20.115 -4.951 29.149 1.00 80.00 202 ASP A CA 1
ATOM 1625 C C . ASP A 1 202 ? -18.746 -4.863 29.857 1.00 80.00 202 ASP A C 1
ATOM 1627 O O . ASP A 1 202 ? -18.372 -3.800 30.350 1.00 80.00 202 ASP A O 1
ATOM 1631 N N . ASN A 1 203 ? -17.944 -5.931 29.816 1.00 76.62 203 ASN A N 1
ATOM 1632 C CA . ASN A 1 203 ? -16.584 -5.959 30.371 1.00 76.62 203 ASN A CA 1
ATOM 1633 C C . ASN A 1 203 ? -15.512 -5.398 29.417 1.00 76.62 203 ASN A C 1
ATOM 1635 O O . ASN A 1 203 ? -14.326 -5.618 29.639 1.00 76.62 203 ASN A O 1
ATOM 1639 N N . GLN A 1 204 ? -15.913 -4.714 28.340 1.00 83.12 204 GLN A N 1
ATOM 1640 C CA . GLN A 1 204 ? -15.025 -4.220 27.278 1.00 83.12 204 GLN A CA 1
ATOM 1641 C C . GLN A 1 204 ? -14.204 -5.329 26.603 1.00 83.12 204 GLN A C 1
ATOM 1643 O O . GLN A 1 204 ? -13.147 -5.070 26.035 1.00 83.12 204 GLN A O 1
ATOM 1648 N N . LEU A 1 205 ? -14.715 -6.558 26.646 1.00 90.31 205 LEU A N 1
ATOM 1649 C CA . LEU A 1 205 ? -14.176 -7.703 25.924 1.00 90.31 205 LEU A CA 1
ATOM 1650 C C . LEU A 1 205 ? -14.997 -7.959 24.664 1.00 90.31 205 LEU A C 1
ATOM 1652 O O . LEU A 1 205 ? -16.134 -7.497 24.535 1.00 90.31 205 LEU A O 1
ATOM 1656 N N . ILE A 1 206 ? -14.412 -8.714 23.747 1.00 93.88 206 ILE A N 1
ATOM 1657 C CA . ILE A 1 206 ? -15.060 -9.165 22.525 1.00 93.88 206 ILE A CA 1
ATOM 1658 C C . ILE A 1 206 ? -15.758 -10.501 22.762 1.00 93.88 206 ILE A C 1
ATOM 1660 O O . ILE A 1 206 ? -15.146 -11.463 23.232 1.00 93.88 206 ILE A O 1
ATOM 1664 N N . ASP A 1 207 ? -17.031 -10.561 22.380 1.00 95.19 207 ASP A N 1
ATOM 1665 C CA . ASP A 1 207 ? -17.781 -11.808 22.276 1.00 95.19 207 ASP A CA 1
ATOM 1666 C C . ASP A 1 207 ? -17.258 -12.645 21.095 1.00 95.19 207 ASP A C 1
ATOM 1668 O O . ASP A 1 207 ? -17.464 -12.295 19.928 1.00 95.19 207 ASP A O 1
ATOM 1672 N N . GLN A 1 208 ? -16.565 -13.745 21.402 1.00 94.62 208 GLN A N 1
ATOM 1673 C CA . GLN A 1 208 ? -15.902 -14.603 20.412 1.00 94.62 208 GLN A CA 1
ATOM 1674 C C . GLN A 1 208 ? -16.883 -15.246 19.428 1.00 94.62 208 GLN A C 1
ATOM 1676 O O . GLN A 1 208 ? -16.528 -15.465 18.271 1.00 94.62 208 GLN A O 1
ATOM 1681 N N . ASP A 1 209 ? -18.130 -15.472 19.847 1.00 96.44 209 ASP A N 1
ATOM 1682 C CA . ASP A 1 209 ? -19.158 -16.092 19.006 1.00 96.44 209 ASP A CA 1
ATOM 1683 C C . ASP A 1 209 ? -19.700 -15.124 17.940 1.00 96.44 209 ASP A C 1
ATOM 1685 O O . ASP A 1 209 ? -20.445 -15.519 17.043 1.00 96.44 209 ASP A O 1
ATOM 1689 N N . THR A 1 210 ? -19.324 -13.844 18.018 1.00 96.81 210 THR A N 1
ATOM 1690 C CA . THR A 1 210 ? -19.749 -12.796 17.076 1.00 96.81 210 THR A CA 1
ATOM 1691 C C . THR A 1 210 ? -18.665 -12.397 16.078 1.00 96.81 210 THR A C 1
ATOM 1693 O O . THR A 1 210 ? -18.874 -11.476 15.288 1.00 96.81 210 THR A O 1
ATOM 1696 N N . LEU A 1 211 ? -17.500 -13.050 16.122 1.00 97.62 211 LEU A N 1
ATOM 1697 C CA . LEU A 1 211 ? -16.374 -12.716 15.260 1.00 97.62 211 LEU A CA 1
ATOM 1698 C C . LEU A 1 211 ? -16.673 -13.040 13.797 1.00 97.62 211 LEU A C 1
ATOM 1700 O O . LEU A 1 211 ? -16.883 -14.191 13.421 1.00 97.62 211 LEU A O 1
ATOM 1704 N N . GLU A 1 212 ? -16.592 -12.024 12.943 1.00 97.44 212 GLU A N 1
ATOM 1705 C CA . GLU A 1 212 ? -16.774 -12.192 11.504 1.00 97.44 212 GLU A CA 1
ATOM 1706 C C . GLU A 1 212 ? -15.903 -11.228 10.693 1.00 97.44 212 GLU A C 1
ATOM 1708 O O . GLU A 1 212 ? -15.638 -10.089 11.085 1.00 97.44 212 GLU A O 1
ATOM 1713 N N . TRP A 1 213 ? -15.444 -11.686 9.528 1.00 97.88 213 TRP A N 1
ATOM 1714 C CA . TRP A 1 213 ? -14.786 -10.823 8.551 1.00 97.88 213 TRP A CA 1
ATOM 1715 C C . TRP A 1 213 ? -15.836 -10.095 7.726 1.00 97.88 213 TRP A C 1
ATOM 1717 O O . TRP A 1 213 ? -16.678 -10.733 7.098 1.00 97.88 213 TRP A O 1
ATOM 1727 N N . GLN A 1 214 ? -15.743 -8.769 7.646 1.00 96.06 214 GLN A N 1
ATOM 1728 C CA . GLN A 1 214 ? -16.666 -8.009 6.811 1.00 96.06 214 GLN A CA 1
ATOM 1729 C C . GLN A 1 214 ? -16.493 -8.343 5.333 1.00 96.06 214 GLN A C 1
ATOM 1731 O O . GLN A 1 214 ? -15.373 -8.359 4.813 1.00 96.06 214 GLN A O 1
ATOM 1736 N N . GLU A 1 215 ? -17.603 -8.560 4.634 1.00 93.31 215 GLU A N 1
ATOM 1737 C CA . GLU A 1 215 ? -17.575 -8.811 3.200 1.00 93.31 215 GLU A CA 1
ATOM 1738 C C . GLU A 1 215 ? -17.063 -7.593 2.424 1.00 93.31 215 GLU A C 1
ATOM 1740 O O . GLU A 1 215 ? -17.465 -6.448 2.634 1.00 93.31 215 GLU A O 1
ATOM 1745 N N . LEU A 1 216 ? -16.169 -7.847 1.470 1.00 91.00 216 LEU A N 1
ATOM 1746 C CA . LEU A 1 216 ? -15.664 -6.806 0.584 1.00 91.00 216 LEU A CA 1
ATOM 1747 C C . LEU A 1 216 ? -16.671 -6.562 -0.543 1.00 91.00 216 LEU A C 1
ATOM 1749 O O . LEU A 1 216 ? -16.698 -7.324 -1.512 1.00 91.00 216 LEU A O 1
ATOM 1753 N N . GLY A 1 217 ? -17.457 -5.490 -0.443 1.00 88.94 217 GLY A N 1
ATOM 1754 C CA . GLY A 1 217 ? -18.310 -5.000 -1.534 1.00 88.94 217 GLY A CA 1
ATOM 1755 C C . GLY A 1 217 ? -17.514 -4.419 -2.711 1.00 88.94 217 GLY A C 1
ATOM 1756 O O . GLY A 1 217 ? -16.306 -4.626 -2.832 1.00 88.94 217 GLY A O 1
ATOM 1757 N N . ASP A 1 218 ? -18.164 -3.660 -3.590 1.00 91.81 218 ASP A N 1
ATOM 1758 C CA . ASP A 1 218 ? -17.469 -2.912 -4.645 1.00 91.81 218 ASP A CA 1
ATOM 1759 C C . ASP A 1 218 ? -16.762 -1.669 -4.098 1.00 91.81 218 ASP A C 1
ATOM 1761 O O . ASP A 1 218 ? -17.218 -1.057 -3.137 1.00 91.81 218 ASP A O 1
ATOM 1765 N N . CYS A 1 219 ? -15.633 -1.307 -4.715 1.00 94.94 219 CYS A N 1
ATOM 1766 C CA . CYS A 1 219 ? -14.895 -0.101 -4.350 1.00 94.94 219 CYS A CA 1
ATOM 1767 C C . CYS A 1 219 ? -15.431 1.081 -5.161 1.00 94.94 219 CYS A C 1
ATOM 1769 O O . CYS A 1 219 ? -15.292 1.099 -6.386 1.00 94.94 219 CYS A O 1
ATOM 1771 N N . LYS A 1 220 ? -16.034 2.051 -4.479 1.00 95.25 220 LYS A N 1
ATOM 1772 C CA . LYS A 1 220 ? -16.647 3.248 -5.062 1.00 95.25 220 LYS A CA 1
ATOM 1773 C C . LYS A 1 220 ? -15.594 4.306 -5.365 1.00 95.25 220 LYS A C 1
ATOM 1775 O O . LYS A 1 220 ? -15.598 4.872 -6.455 1.00 95.25 220 LYS A O 1
ATOM 1780 N N . SER A 1 221 ? -14.684 4.548 -4.423 1.00 95.88 221 SER A N 1
ATOM 1781 C CA . SER A 1 221 ? -13.581 5.496 -4.566 1.00 95.88 221 SER A CA 1
ATOM 1782 C C . SER A 1 221 ? -12.248 4.764 -4.649 1.00 95.88 221 SER A C 1
ATOM 1784 O O . SER A 1 221 ? -11.810 4.127 -3.692 1.00 95.88 221 SER A O 1
ATOM 1786 N N . LYS A 1 222 ? -11.581 4.862 -5.800 1.00 95.06 222 LYS A N 1
ATOM 1787 C CA . LYS A 1 222 ? -10.270 4.249 -6.038 1.00 95.06 222 LYS A CA 1
ATOM 1788 C C . LYS A 1 222 ? -9.272 5.274 -6.554 1.00 95.06 222 LYS A C 1
ATOM 1790 O O . LYS A 1 222 ? -9.634 6.166 -7.319 1.00 95.06 222 LYS A O 1
ATOM 1795 N N . LYS A 1 223 ? -8.006 5.101 -6.185 1.00 94.81 223 LYS A N 1
ATOM 1796 C CA . LYS A 1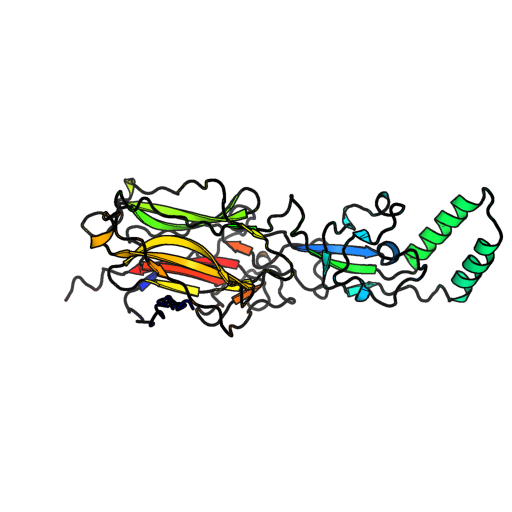 223 ? -6.884 5.875 -6.720 1.00 94.81 223 LYS A CA 1
ATOM 1797 C C . LYS A 1 223 ? -5.942 4.948 -7.469 1.00 94.81 223 LYS A C 1
ATOM 1799 O O . LYS A 1 223 ? -5.494 3.952 -6.904 1.00 94.81 223 LYS A O 1
ATOM 1804 N N . ASN A 1 224 ? -5.647 5.281 -8.724 1.00 94.00 224 ASN A N 1
ATOM 1805 C CA . ASN A 1 224 ? -4.702 4.505 -9.517 1.00 94.00 224 ASN A CA 1
ATOM 1806 C C . ASN A 1 224 ? -3.266 4.774 -9.053 1.00 94.00 224 ASN A C 1
ATOM 1808 O O . ASN A 1 224 ? -2.866 5.930 -8.925 1.00 94.00 224 ASN A O 1
ATOM 1812 N N . MET A 1 225 ? -2.515 3.701 -8.836 1.00 94.75 225 MET A N 1
ATOM 1813 C CA . MET A 1 225 ? -1.072 3.675 -8.636 1.00 94.75 225 MET A CA 1
ATOM 1814 C C . MET A 1 225 ? -0.357 3.649 -9.982 1.00 94.75 225 MET A C 1
ATOM 1816 O O . MET A 1 225 ? -0.840 3.031 -10.924 1.00 94.75 225 MET A O 1
ATOM 1820 N N . SER A 1 226 ? 0.776 4.337 -10.068 1.00 94.06 226 SER A N 1
ATOM 1821 C CA . SER A 1 226 ? 1.590 4.499 -11.279 1.00 94.06 226 SER A CA 1
ATOM 1822 C C . SER A 1 226 ? 3.061 4.667 -10.911 1.00 94.06 226 SER A C 1
ATOM 1824 O O . SER A 1 226 ? 3.411 4.695 -9.732 1.00 94.06 226 SER A O 1
ATOM 1826 N N . TYR A 1 227 ? 3.945 4.830 -11.896 1.00 93.12 227 TYR A N 1
ATOM 1827 C CA . TYR A 1 227 ? 5.354 5.119 -11.622 1.00 93.12 227 TYR A CA 1
ATOM 1828 C C . TYR A 1 227 ? 5.550 6.374 -10.748 1.00 93.12 227 TYR A C 1
ATOM 1830 O O . TYR A 1 227 ? 6.445 6.404 -9.905 1.00 93.12 227 TYR A O 1
ATOM 1838 N N . ASP A 1 228 ? 4.694 7.384 -10.914 1.00 92.00 228 ASP A N 1
ATOM 1839 C CA . ASP A 1 228 ? 4.802 8.660 -10.197 1.00 92.0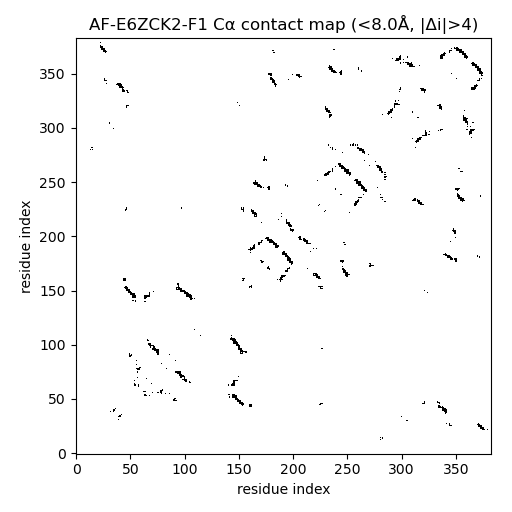0 228 ASP A CA 1
ATOM 1840 C C . ASP A 1 228 ? 3.994 8.669 -8.880 1.00 92.00 228 ASP A C 1
ATOM 1842 O O . ASP A 1 228 ? 4.270 9.466 -7.987 1.00 92.00 228 ASP A O 1
ATOM 1846 N N . TYR A 1 229 ? 3.020 7.762 -8.728 1.00 94.94 229 TYR A N 1
ATOM 1847 C CA . TYR A 1 229 ? 2.175 7.634 -7.534 1.00 94.94 229 TYR A CA 1
ATOM 1848 C C . TYR A 1 229 ? 2.185 6.196 -7.011 1.00 94.94 229 TYR A C 1
ATOM 1850 O O . TYR A 1 229 ? 1.399 5.350 -7.436 1.00 94.94 229 TYR A O 1
ATOM 1858 N N . ARG A 1 230 ? 3.108 5.912 -6.092 1.00 95.44 230 ARG A N 1
ATOM 1859 C CA . ARG A 1 230 ? 3.378 4.552 -5.584 1.00 95.44 230 ARG A CA 1
ATOM 1860 C C . ARG A 1 230 ? 3.989 4.535 -4.186 1.00 95.44 230 ARG A C 1
ATOM 1862 O O . ARG A 1 230 ? 4.667 3.582 -3.809 1.00 95.44 230 ARG A O 1
ATOM 1869 N N . ALA A 1 231 ? 3.811 5.619 -3.442 1.00 96.69 231 ALA A N 1
ATOM 1870 C CA . ALA A 1 231 ? 4.349 5.754 -2.100 1.00 96.69 231 ALA A CA 1
ATOM 1871 C C . ALA A 1 231 ? 3.283 5.411 -1.052 1.00 96.69 231 ALA A C 1
ATOM 1873 O O . ALA A 1 231 ? 2.148 5.874 -1.151 1.00 96.69 231 ALA A O 1
ATOM 1874 N N . LEU A 1 232 ? 3.658 4.637 -0.036 1.00 97.31 232 LEU A N 1
ATOM 1875 C CA . LEU A 1 232 ? 2.825 4.305 1.120 1.00 97.31 232 LEU A CA 1
ATOM 1876 C C . LEU A 1 232 ? 3.515 4.794 2.393 1.00 97.31 232 LEU A C 1
ATOM 1878 O O . LEU A 1 232 ? 4.682 4.492 2.642 1.00 97.31 232 LEU A O 1
ATOM 1882 N N . GLN A 1 233 ? 2.793 5.563 3.196 1.00 97.12 233 GLN A N 1
ATOM 1883 C CA . GLN A 1 233 ? 3.275 6.047 4.478 1.00 97.12 233 GLN A CA 1
ATOM 1884 C C . GLN A 1 233 ? 3.155 4.947 5.536 1.00 97.12 233 GLN A C 1
ATOM 1886 O O . GLN A 1 233 ? 2.109 4.312 5.662 1.00 97.12 233 GLN A O 1
ATOM 1891 N N . THR A 1 234 ? 4.234 4.724 6.286 1.00 96.88 234 THR A N 1
ATOM 1892 C CA . THR A 1 234 ? 4.260 3.761 7.392 1.00 96.88 234 THR A CA 1
ATOM 1893 C C . THR A 1 234 ? 4.030 4.504 8.697 1.00 96.88 234 THR A C 1
ATOM 1895 O O . THR A 1 234 ? 4.795 5.416 9.020 1.00 96.88 234 THR A O 1
ATOM 1898 N N . ASP A 1 235 ? 2.992 4.133 9.436 1.00 97.00 235 ASP A N 1
ATOM 1899 C CA . ASP A 1 235 ? 2.592 4.817 10.661 1.00 97.00 235 ASP A CA 1
ATOM 1900 C C . ASP A 1 235 ? 1.860 3.908 11.630 1.00 97.00 235 ASP A C 1
ATOM 1902 O O . ASP A 1 235 ? 1.210 2.939 11.239 1.00 97.00 235 ASP A O 1
ATOM 1906 N N . ASP A 1 236 ? 1.905 4.341 12.887 1.00 97.38 236 ASP A N 1
ATOM 1907 C CA . ASP A 1 236 ? 1.200 3.751 14.012 1.00 97.38 236 ASP A CA 1
ATOM 1908 C C . ASP A 1 236 ? 0.150 4.748 14.476 1.00 97.38 236 ASP A C 1
ATOM 1910 O O . ASP A 1 236 ? 0.484 5.815 15.001 1.00 97.38 236 ASP A O 1
ATOM 1914 N N . ILE A 1 237 ? -1.123 4.426 14.270 1.00 97.69 237 ILE A N 1
ATOM 1915 C CA . ILE A 1 237 ? -2.223 5.285 14.691 1.00 97.69 237 ILE A CA 1
ATOM 1916 C C . ILE A 1 237 ? -2.877 4.652 15.913 1.00 97.69 237 ILE A C 1
ATOM 1918 O O . ILE A 1 237 ? -3.675 3.720 15.803 1.00 97.69 237 ILE A O 1
ATOM 1922 N N . THR A 1 238 ? -2.519 5.168 17.085 1.00 96.38 238 THR A N 1
ATOM 1923 C CA . THR A 1 238 ? -3.160 4.840 18.358 1.00 96.38 238 THR A CA 1
ATOM 1924 C C . THR A 1 238 ? -4.232 5.872 18.679 1.00 96.38 238 THR A C 1
ATOM 1926 O O . THR A 1 238 ? -4.100 7.061 18.383 1.00 96.38 238 THR A O 1
ATOM 1929 N N . LEU A 1 239 ? -5.336 5.400 19.245 1.00 95.00 239 LEU A N 1
ATOM 1930 C CA . LEU A 1 239 ? -6.476 6.217 19.614 1.00 95.00 239 LEU A CA 1
ATOM 1931 C C . LEU A 1 239 ? -6.340 6.689 21.067 1.00 95.00 239 LEU A C 1
ATOM 1933 O O . LEU A 1 239 ? -5.789 5.960 21.892 1.00 95.00 239 LEU A O 1
ATOM 1937 N N . PRO A 1 240 ? -6.867 7.879 21.409 1.00 92.44 240 PRO A N 1
ATOM 1938 C CA . PRO A 1 240 ? -6.922 8.335 22.793 1.00 92.44 240 PRO A CA 1
ATOM 1939 C C . PRO A 1 240 ? -7.755 7.407 23.683 1.00 92.44 240 PRO A C 1
ATOM 1941 O O . PRO A 1 240 ? -8.590 6.635 23.205 1.00 92.44 240 PRO A O 1
ATOM 1944 N N . ASN A 1 241 ? -7.606 7.570 24.996 1.00 85.75 241 ASN A N 1
ATOM 1945 C CA . ASN A 1 241 ? -8.357 6.792 25.980 1.00 85.75 241 ASN A CA 1
ATOM 1946 C C . ASN A 1 241 ? -9.873 6.902 25.748 1.00 85.75 241 ASN A C 1
ATOM 1948 O O . ASN A 1 241 ? -10.381 7.905 25.241 1.00 85.75 241 ASN A O 1
ATOM 1952 N N . GLU A 1 242 ? -10.589 5.833 26.104 1.00 87.12 242 GLU A N 1
ATOM 1953 C CA . GLU A 1 242 ? -12.022 5.603 25.836 1.00 87.12 242 GLU A CA 1
ATOM 1954 C C . GLU A 1 242 ? -12.412 5.343 24.372 1.00 87.12 242 GLU A C 1
ATOM 1956 O O . GLU A 1 242 ? -13.539 4.895 24.142 1.00 87.12 242 GLU A O 1
ATOM 1961 N N . TYR A 1 243 ? -11.541 5.605 23.391 1.00 93.12 243 TYR A N 1
ATOM 1962 C CA . TYR A 1 243 ? -11.824 5.286 21.992 1.00 93.12 243 TYR A CA 1
ATOM 1963 C C . TYR A 1 243 ? -11.487 3.831 21.657 1.00 93.12 243 TYR A C 1
ATOM 1965 O O . TYR A 1 243 ? -10.520 3.257 22.162 1.00 93.12 243 TYR A O 1
ATOM 1973 N N . PHE A 1 244 ? -12.282 3.269 20.749 1.00 94.56 244 PHE A N 1
ATOM 1974 C CA . PHE A 1 244 ? -12.057 1.971 20.122 1.00 94.56 244 PHE A CA 1
ATOM 1975 C C . PHE A 1 244 ? -12.079 2.108 18.611 1.00 94.56 244 PHE A C 1
ATOM 1977 O O . PHE A 1 244 ? -12.831 2.924 18.064 1.00 94.56 244 PHE A O 1
ATOM 1984 N N . VAL A 1 245 ? -11.263 1.299 17.936 1.00 97.75 245 VAL A N 1
ATOM 1985 C CA . VAL A 1 245 ? -11.230 1.267 16.476 1.00 97.75 245 VAL A CA 1
ATOM 1986 C C . VAL A 1 245 ? -12.552 0.705 15.962 1.00 97.75 245 VAL A C 1
ATOM 1988 O O . VAL A 1 245 ? -13.002 -0.371 16.342 1.00 97.75 245 VAL A O 1
ATOM 1991 N N . THR A 1 246 ? -13.176 1.454 15.064 1.00 97.69 246 THR A N 1
ATOM 1992 C CA . THR A 1 246 ? -14.476 1.135 14.460 1.00 97.69 246 THR A CA 1
ATOM 1993 C C . THR A 1 246 ? -14.420 1.070 12.941 1.00 97.69 246 THR A C 1
ATOM 1995 O O . THR A 1 246 ? -15.381 0.628 12.314 1.00 97.69 246 THR A O 1
ATOM 1998 N N . GLY A 1 247 ? -13.311 1.482 12.329 1.00 98.06 247 GLY A N 1
ATOM 1999 C CA . GLY A 1 247 ? -13.114 1.379 10.892 1.00 98.06 247 GLY A CA 1
ATOM 2000 C C . GLY A 1 247 ? -11.730 1.824 10.452 1.00 98.06 247 GLY A C 1
ATOM 2001 O O . GLY A 1 247 ? -10.992 2.427 11.229 1.00 98.06 247 GLY A O 1
ATOM 2002 N N . LEU A 1 24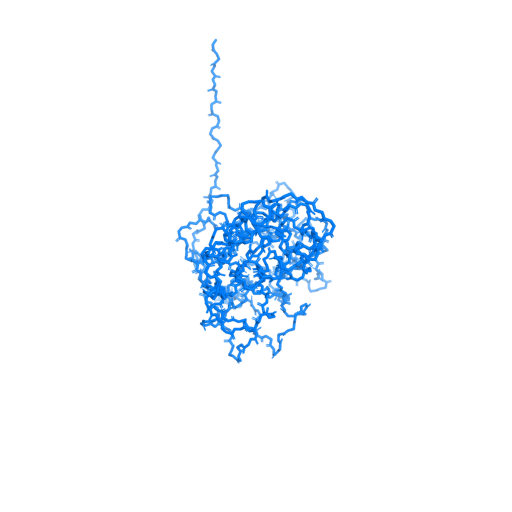8 ? -11.408 1.551 9.192 1.00 98.56 248 LEU A N 1
ATOM 2003 C CA . LEU A 1 248 ? -10.140 1.884 8.546 1.00 98.56 248 LEU A CA 1
ATOM 2004 C C . LEU A 1 248 ? -10.409 2.443 7.143 1.00 98.56 248 LEU A C 1
ATOM 2006 O O . LEU A 1 248 ? -11.418 2.112 6.518 1.00 98.56 248 LEU A O 1
ATOM 2010 N N . SER A 1 249 ? -9.508 3.267 6.620 1.00 97.88 249 SER A N 1
ATOM 2011 C CA . SER A 1 249 ? -9.471 3.598 5.191 1.00 97.88 249 SER A CA 1
ATOM 2012 C C . SER A 1 249 ? -8.058 3.944 4.741 1.00 97.88 249 SER A C 1
ATOM 2014 O O . SER A 1 249 ? -7.189 4.286 5.547 1.00 97.88 249 SER A O 1
ATOM 2016 N N . PHE A 1 250 ? -7.822 3.815 3.438 1.00 97.94 250 PHE A N 1
ATOM 2017 C CA . PHE A 1 250 ? -6.698 4.495 2.827 1.00 97.94 250 PHE A CA 1
ATOM 2018 C C . PHE A 1 250 ? -7.124 5.907 2.456 1.00 97.94 250 PHE A C 1
ATOM 2020 O O . PHE A 1 250 ? -8.237 6.142 1.985 1.00 97.94 250 PHE A O 1
ATOM 2027 N N . ARG A 1 251 ? -6.197 6.838 2.619 1.00 95.06 251 ARG A N 1
ATOM 2028 C CA . ARG A 1 251 ? -6.310 8.222 2.187 1.00 95.06 251 ARG A CA 1
ATOM 2029 C C . ARG A 1 251 ? -5.244 8.506 1.140 1.00 95.06 251 ARG A C 1
ATOM 2031 O O . ARG A 1 251 ? -4.126 8.005 1.228 1.00 95.06 251 ARG A O 1
ATOM 2038 N N . HIS A 1 252 ? -5.584 9.341 0.166 1.00 94.62 252 HIS A N 1
ATOM 2039 C CA . HIS A 1 252 ? -4.600 9.947 -0.724 1.00 94.62 252 HIS A CA 1
ATOM 2040 C C . HIS A 1 252 ? -4.182 11.312 -0.160 1.00 94.62 252 HIS A C 1
ATOM 2042 O O . HIS A 1 252 ? -5.033 12.143 0.152 1.00 94.62 252 HIS A O 1
ATOM 2048 N N . ASP A 1 253 ? -2.877 11.518 0.009 1.00 94.19 253 ASP A N 1
ATOM 2049 C CA . ASP A 1 253 ? -2.280 12.834 0.233 1.00 94.19 253 ASP A CA 1
ATOM 2050 C C . ASP A 1 253 ? -1.873 13.442 -1.118 1.00 94.19 253 ASP A C 1
ATOM 2052 O O . ASP A 1 253 ? -0.960 12.941 -1.782 1.00 94.19 253 ASP A O 1
ATOM 2056 N N . ASP A 1 254 ? -2.561 14.509 -1.531 1.00 89.88 254 ASP A N 1
ATOM 2057 C CA . ASP A 1 254 ? -2.328 15.193 -2.809 1.00 89.88 254 ASP A CA 1
ATOM 2058 C C . ASP A 1 254 ? -1.000 15.962 -2.867 1.00 89.88 254 ASP A C 1
ATOM 2060 O O . ASP A 1 254 ? -0.442 16.140 -3.951 1.00 89.88 254 ASP A O 1
ATOM 2064 N N . VAL A 1 255 ? -0.485 16.421 -1.723 1.00 91.62 255 VAL A N 1
ATOM 2065 C CA . VAL A 1 255 ? 0.711 17.273 -1.656 1.00 91.62 255 VAL A CA 1
ATOM 2066 C C . VAL A 1 255 ? 1.963 16.426 -1.824 1.00 91.62 255 VAL A C 1
ATOM 2068 O O . VAL A 1 255 ? 2.819 16.733 -2.650 1.00 91.62 255 VAL A O 1
ATOM 2071 N N . TYR A 1 256 ? 2.055 15.334 -1.068 1.00 93.94 256 TYR A N 1
ATOM 2072 C CA . TYR A 1 256 ? 3.205 14.432 -1.097 1.00 93.94 256 TYR A CA 1
ATOM 2073 C C . TYR A 1 256 ? 3.009 13.230 -2.016 1.00 93.94 256 TYR A C 1
ATOM 2075 O O . TYR A 1 256 ? 3.944 12.447 -2.181 1.00 93.94 256 TYR A O 1
ATOM 2083 N N . GLN A 1 257 ? 1.820 13.076 -2.609 1.00 94.62 257 GLN A N 1
ATOM 2084 C CA . GLN A 1 257 ? 1.483 11.971 -3.508 1.00 94.62 257 GLN A CA 1
ATOM 2085 C C . GLN A 1 257 ? 1.695 10.604 -2.834 1.00 94.62 257 GLN A C 1
ATOM 2087 O O . GLN A 1 257 ? 2.308 9.691 -3.389 1.00 94.62 257 GLN A O 1
ATOM 2092 N N . ARG A 1 258 ? 1.160 10.463 -1.612 1.00 95.62 258 ARG A N 1
ATOM 2093 C CA . ARG A 1 258 ? 1.273 9.249 -0.784 1.00 95.62 258 ARG A CA 1
ATOM 2094 C C . ARG A 1 258 ? -0.084 8.628 -0.484 1.00 95.62 258 ARG A C 1
ATOM 2096 O O . ARG A 1 258 ? -1.114 9.300 -0.471 1.00 95.62 258 ARG A O 1
ATOM 2103 N N . ILE A 1 259 ? -0.071 7.327 -0.238 1.00 97.31 259 ILE A N 1
ATOM 2104 C CA . ILE A 1 259 ? -1.157 6.592 0.402 1.00 97.31 259 ILE A CA 1
ATOM 2105 C C . ILE A 1 259 ? -0.913 6.654 1.913 1.00 97.31 259 ILE A C 1
ATOM 2107 O O . ILE A 1 259 ? 0.202 6.393 2.366 1.00 97.31 259 ILE A O 1
ATOM 2111 N N . VAL A 1 260 ? -1.936 7.004 2.686 1.00 97.62 260 VAL A N 1
ATOM 2112 C CA . VAL A 1 260 ? -1.872 7.188 4.143 1.00 97.62 260 VAL A CA 1
ATOM 2113 C C . VAL A 1 260 ? -2.939 6.327 4.816 1.00 97.62 260 VAL A C 1
ATOM 2115 O O . VAL A 1 260 ? -4.030 6.150 4.274 1.00 97.62 260 VAL A O 1
ATOM 2118 N N . LEU A 1 261 ? -2.624 5.779 5.989 1.00 98.38 261 LEU A N 1
ATOM 2119 C CA . LEU A 1 261 ? -3.583 5.064 6.829 1.00 98.38 261 LEU A CA 1
ATOM 2120 C C . LEU A 1 261 ? -4.459 6.056 7.607 1.00 98.38 261 LEU A C 1
ATOM 2122 O O . LEU A 1 261 ? -3.940 6.899 8.340 1.00 98.38 261 LEU A O 1
ATOM 2126 N N . SER A 1 262 ? -5.775 5.882 7.511 1.00 98.25 262 SER A N 1
ATOM 2127 C CA . SER A 1 262 ? -6.756 6.513 8.393 1.00 98.25 262 SER A CA 1
ATOM 2128 C C . SER A 1 262 ? -7.420 5.460 9.280 1.00 98.25 262 SER A C 1
ATOM 2130 O O . SER A 1 262 ? -7.898 4.427 8.803 1.00 98.25 262 SER A O 1
ATOM 2132 N N . VAL A 1 263 ? -7.483 5.739 10.582 1.00 98.69 263 VAL A N 1
ATOM 2133 C CA . VAL A 1 263 ? -8.133 4.899 11.595 1.00 98.69 263 VAL A CA 1
ATOM 2134 C C . VAL A 1 263 ? -9.314 5.654 12.178 1.00 98.69 263 VAL A C 1
ATOM 2136 O O . VAL A 1 263 ? -9.188 6.804 12.586 1.00 98.69 263 VAL A O 1
ATOM 2139 N N . TYR A 1 264 ? -10.479 5.019 12.227 1.00 98.38 264 TYR A N 1
ATOM 2140 C CA . TYR A 1 264 ? -11.697 5.633 12.741 1.00 98.38 264 TYR A CA 1
ATOM 2141 C C . TYR A 1 264 ? -12.022 5.110 14.127 1.00 98.38 264 TYR A C 1
ATOM 2143 O O . TYR A 1 264 ? -12.077 3.899 14.341 1.00 98.38 264 TYR A O 1
ATOM 2151 N N . GLY A 1 265 ? -12.300 6.024 15.051 1.00 97.19 265 GLY A N 1
ATOM 2152 C CA . GLY A 1 265 ? -12.601 5.708 16.438 1.00 97.19 265 GLY A CA 1
ATOM 2153 C C . GLY A 1 265 ? -13.950 6.238 16.903 1.00 97.19 265 GLY A C 1
ATOM 2154 O O . GLY A 1 265 ? -14.368 7.331 16.517 1.00 97.19 265 GLY A O 1
ATOM 2155 N N . LYS A 1 266 ? -14.598 5.504 17.807 1.00 95.38 266 LYS A N 1
ATOM 2156 C CA . LYS A 1 266 ? -15.682 6.027 18.651 1.00 95.38 266 LYS A CA 1
ATOM 2157 C C . LYS A 1 266 ? -15.394 5.746 20.116 1.00 95.38 266 LYS A C 1
ATOM 2159 O O . LYS A 1 266 ? -14.762 4.743 20.437 1.00 95.38 266 LYS A O 1
ATOM 2164 N N . LYS A 1 267 ? -15.899 6.615 20.991 1.00 92.94 267 LYS A N 1
ATOM 2165 C CA . LYS A 1 267 ? -15.885 6.367 22.431 1.00 92.94 267 LYS A CA 1
ATOM 2166 C C . LYS A 1 267 ? -16.873 5.271 22.806 1.00 92.94 267 LYS A C 1
ATOM 2168 O O . LYS A 1 267 ? -17.947 5.205 22.211 1.00 92.94 267 LYS A O 1
ATOM 2173 N N . LEU A 1 268 ? -16.561 4.505 23.853 1.00 85.06 268 LEU A N 1
ATOM 2174 C CA . LEU A 1 268 ? -17.435 3.458 24.408 1.00 85.06 268 LEU A CA 1
ATOM 2175 C C . LEU A 1 268 ? -18.892 3.914 24.566 1.00 85.06 268 LEU A C 1
ATOM 2177 O O . LEU A 1 268 ? -19.816 3.310 24.025 1.00 85.06 268 LEU A O 1
ATOM 2181 N N . ARG A 1 269 ? -19.074 5.035 25.272 1.00 87.06 269 ARG A N 1
ATOM 2182 C CA . ARG A 1 269 ? -20.380 5.631 25.588 1.00 87.06 269 ARG A CA 1
ATOM 2183 C C . ARG A 1 269 ? -21.178 6.066 24.354 1.00 87.06 269 ARG A C 1
ATOM 2185 O O . ARG A 1 269 ? -22.391 6.213 24.434 1.00 87.06 269 ARG A O 1
ATOM 2192 N N . ASP A 1 270 ? -20.496 6.243 23.224 1.00 89.00 270 ASP A N 1
ATOM 2193 C CA . ASP A 1 270 ? -21.048 6.787 21.985 1.00 89.00 270 ASP A CA 1
ATOM 2194 C C . ASP A 1 270 ? -21.195 5.722 20.883 1.00 89.00 270 ASP A C 1
ATOM 2196 O O . ASP A 1 270 ? -21.672 6.044 19.792 1.00 89.00 270 ASP A O 1
ATOM 2200 N N . LEU A 1 271 ? -20.814 4.456 21.132 1.00 84.00 271 LEU A N 1
ATOM 2201 C CA . LEU A 1 271 ? -20.866 3.384 20.124 1.00 84.00 271 LEU A CA 1
ATOM 2202 C C . LEU A 1 271 ? -22.270 3.261 19.515 1.00 84.00 271 LEU A C 1
ATOM 2204 O O . LEU A 1 271 ? -22.440 3.443 18.311 1.00 84.00 271 LEU A O 1
ATOM 2208 N N . LYS A 1 272 ? -23.294 3.097 20.357 1.00 83.62 272 LYS A N 1
ATOM 2209 C CA . LYS A 1 272 ? -24.697 2.956 19.925 1.00 83.62 272 LYS A CA 1
ATOM 2210 C C . LYS A 1 272 ? -25.361 4.280 19.527 1.00 83.62 272 LYS A C 1
ATOM 2212 O O . LYS A 1 272 ? -26.501 4.283 19.071 1.00 83.62 272 LYS A O 1
ATOM 2217 N N . ASN A 1 273 ? -24.681 5.415 19.702 1.00 85.62 273 ASN A N 1
ATOM 2218 C CA . ASN A 1 273 ? -25.231 6.717 19.348 1.00 85.62 273 ASN A CA 1
ATOM 2219 C C . ASN A 1 273 ? -24.982 7.014 17.860 1.00 85.62 273 ASN A C 1
ATOM 2221 O O . ASN A 1 273 ? -23.865 7.344 17.452 1.00 85.62 273 ASN A O 1
ATOM 2225 N N . THR A 1 274 ? -26.035 6.916 17.049 1.00 82.69 274 THR A N 1
ATOM 2226 C CA . THR A 1 274 ? -25.992 7.138 15.593 1.00 82.69 274 THR A CA 1
ATOM 2227 C C . THR A 1 274 ? -25.805 8.607 15.211 1.00 82.69 274 THR A C 1
ATOM 2229 O O . THR A 1 274 ? -25.315 8.909 14.124 1.00 82.69 274 THR A O 1
ATOM 2232 N N . THR A 1 275 ? -26.121 9.538 16.116 1.00 87.88 275 THR A N 1
ATOM 2233 C CA . THR A 1 275 ? -25.940 10.980 15.876 1.00 87.88 275 THR A CA 1
ATOM 2234 C C . THR A 1 275 ? -24.474 11.406 15.957 1.00 87.88 275 THR A C 1
ATOM 2236 O O . THR A 1 275 ? -24.066 12.368 15.303 1.00 87.88 275 THR A O 1
ATOM 2239 N N . ILE A 1 276 ? -23.659 10.665 16.713 1.00 87.50 276 ILE A N 1
ATOM 2240 C CA . ILE A 1 276 ? -22.232 10.935 16.882 1.00 87.50 276 ILE A CA 1
ATOM 2241 C C . ILE A 1 276 ? -21.457 10.149 15.827 1.00 87.50 276 ILE A C 1
ATOM 2243 O O . ILE A 1 276 ? -21.474 8.918 15.799 1.00 87.50 276 ILE A O 1
ATOM 2247 N N . LYS A 1 277 ? -20.750 10.862 14.949 1.00 91.88 277 LYS A N 1
ATOM 2248 C CA . LYS A 1 277 ? -19.900 10.248 13.920 1.00 91.88 277 LYS A CA 1
ATOM 2249 C C . LYS A 1 277 ? -18.582 9.755 14.521 1.00 91.88 277 LYS A C 1
ATOM 2251 O O . LYS A 1 277 ? -18.090 10.308 15.499 1.00 91.88 277 LYS A O 1
ATOM 2256 N N . ALA A 1 278 ? -18.005 8.720 13.909 1.00 94.44 278 ALA A N 1
ATOM 2257 C CA . ALA A 1 278 ? -16.651 8.285 14.240 1.00 94.44 278 ALA A CA 1
ATOM 2258 C C . ALA A 1 278 ? -15.635 9.389 13.906 1.00 94.44 278 ALA A C 1
ATOM 2260 O O . ALA A 1 278 ? -15.750 10.042 12.867 1.00 94.44 278 ALA A O 1
ATOM 2261 N N . VAL A 1 279 ? -14.647 9.565 14.778 1.00 96.94 279 VAL A N 1
ATOM 2262 C CA . VAL A 1 279 ? -13.533 10.497 14.592 1.00 96.94 279 VAL A CA 1
ATOM 2263 C C . VAL A 1 279 ? -12.469 9.817 13.736 1.00 96.94 279 VAL A C 1
ATOM 2265 O O . VAL A 1 279 ? -12.154 8.652 13.965 1.00 96.94 279 VAL A O 1
ATOM 2268 N N . GLU A 1 280 ? -11.941 10.522 12.738 1.00 97.50 280 GLU A N 1
ATOM 2269 C CA . GLU A 1 280 ? -10.837 10.051 11.898 1.00 97.50 280 GLU A CA 1
ATOM 2270 C C . GLU A 1 280 ? -9.493 10.465 12.507 1.00 97.50 280 GLU A C 1
ATOM 2272 O O . GLU A 1 280 ? -9.279 11.638 12.813 1.00 97.50 280 GLU A O 1
ATOM 2277 N N . PHE A 1 281 ? -8.582 9.507 12.637 1.00 97.75 281 PHE A N 1
ATOM 2278 C CA . PHE A 1 281 ? -7.221 9.685 13.124 1.00 97.75 281 PHE A CA 1
ATOM 2279 C C . PHE A 1 281 ? -6.247 9.267 12.026 1.00 97.75 281 PHE A C 1
ATOM 2281 O O . PHE A 1 281 ? -6.336 8.167 11.484 1.00 97.75 281 PHE A O 1
ATOM 2288 N N . TRP A 1 282 ? -5.323 10.155 11.685 1.00 96.06 282 TRP A N 1
ATOM 2289 C CA . TRP A 1 282 ? -4.305 9.943 10.660 1.00 96.06 282 TRP A CA 1
ATOM 2290 C C . TRP A 1 282 ? -3.127 10.878 10.933 1.00 96.06 282 TRP A C 1
ATOM 2292 O O . TRP A 1 282 ? -3.248 11.830 11.712 1.00 96.06 282 TRP A O 1
ATOM 2302 N N . ARG A 1 283 ? -1.983 10.615 10.299 1.00 94.00 283 ARG A N 1
ATOM 2303 C CA . ARG A 1 283 ? -0.805 11.482 10.401 1.00 94.00 283 ARG A CA 1
ATOM 2304 C C . ARG A 1 283 ? -0.527 12.200 9.087 1.00 94.00 283 ARG A C 1
ATOM 2306 O O . ARG A 1 283 ? -0.548 11.553 8.038 1.00 94.00 283 ARG A O 1
ATOM 2313 N N . PRO A 1 284 ? -0.252 13.515 9.129 1.00 90.31 284 PRO A N 1
ATOM 2314 C CA . PRO A 1 284 ? 0.056 14.269 7.930 1.00 90.31 284 PRO A CA 1
ATOM 2315 C C . PRO A 1 284 ? 1.311 13.740 7.252 1.00 90.31 284 PRO A C 1
ATOM 2317 O O . PRO A 1 284 ? 2.276 13.355 7.916 1.00 90.31 284 PRO A O 1
ATOM 2320 N N . SER A 1 285 ? 1.297 13.738 5.920 1.00 88.56 285 SER A N 1
ATOM 2321 C CA . SER A 1 285 ? 2.540 13.595 5.185 1.00 88.56 285 SER A CA 1
ATOM 2322 C C . SER A 1 285 ? 3.376 14.861 5.354 1.00 88.56 285 SER A C 1
ATOM 2324 O O . SER A 1 285 ? 2.879 15.986 5.310 1.00 88.56 285 SER A O 1
ATOM 2326 N N . ASP A 1 286 ? 4.665 14.653 5.571 1.00 90.19 286 ASP A N 1
ATOM 2327 C CA . ASP A 1 286 ? 5.672 15.686 5.774 1.00 90.19 286 ASP A CA 1
ATOM 2328 C C . ASP A 1 286 ? 7.028 15.218 5.212 1.00 90.19 286 ASP A C 1
ATOM 2330 O O . ASP A 1 286 ? 7.093 14.324 4.349 1.00 90.19 286 ASP A O 1
ATOM 2334 N N . SER A 1 287 ? 8.126 15.834 5.657 1.00 89.81 287 SER A N 1
ATOM 2335 C CA . SER A 1 287 ? 9.497 15.502 5.261 1.00 89.81 287 SER A CA 1
ATOM 2336 C C . SER A 1 287 ? 9.958 14.158 5.847 1.00 89.81 287 SER A C 1
ATOM 2338 O O . SER A 1 287 ? 10.828 14.097 6.713 1.00 89.81 287 SER A O 1
ATOM 2340 N N . ARG A 1 288 ? 9.356 13.072 5.362 1.00 94.19 288 ARG A N 1
ATOM 2341 C CA . ARG A 1 288 ? 9.680 11.679 5.695 1.00 94.19 288 ARG A CA 1
ATOM 2342 C C . ARG A 1 288 ? 10.774 11.136 4.790 1.00 94.19 288 ARG A C 1
ATOM 2344 O O . ARG A 1 288 ? 10.970 11.622 3.677 1.00 94.19 288 ARG A O 1
ATOM 2351 N N . THR A 1 289 ? 11.434 10.076 5.238 1.00 95.88 289 THR A N 1
ATOM 2352 C CA . THR A 1 289 ? 12.492 9.390 4.482 1.00 95.88 289 THR A CA 1
ATOM 2353 C C . THR A 1 289 ? 11.958 8.119 3.823 1.00 95.88 289 THR A C 1
ATOM 2355 O O . THR A 1 289 ? 11.315 7.310 4.497 1.00 95.88 289 THR A O 1
ATOM 2358 N N . ASN A 1 290 ? 12.240 7.936 2.526 1.00 95.06 290 ASN A N 1
ATOM 2359 C CA . ASN A 1 290 ? 11.964 6.680 1.825 1.00 95.06 290 ASN A CA 1
ATOM 2360 C C . ASN A 1 290 ? 12.965 5.615 2.278 1.00 95.06 290 ASN A C 1
ATOM 2362 O O . ASN A 1 290 ? 14.168 5.866 2.246 1.00 95.06 290 ASN A O 1
ATOM 2366 N N . LEU A 1 291 ? 12.483 4.434 2.653 1.00 92.44 291 LEU A N 1
ATOM 2367 C CA . LEU A 1 291 ? 13.355 3.339 3.085 1.00 92.44 291 LEU A CA 1
ATOM 2368 C C . LEU A 1 291 ? 13.788 2.410 1.957 1.00 92.44 291 LEU A C 1
ATOM 2370 O O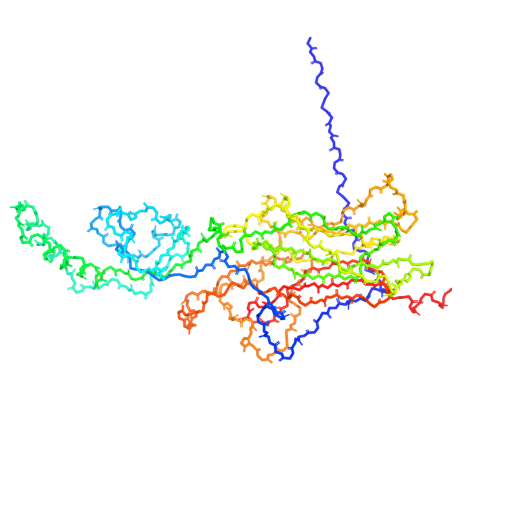 . LEU A 1 291 ? 14.815 1.750 2.084 1.00 92.44 291 LEU A O 1
ATOM 2374 N N . ILE A 1 292 ? 13.026 2.341 0.866 1.00 86.06 292 ILE A N 1
ATOM 2375 C CA . ILE A 1 292 ? 13.270 1.345 -0.177 1.00 86.06 292 ILE A CA 1
ATOM 2376 C C . ILE A 1 292 ? 14.090 1.977 -1.293 1.00 86.06 292 ILE A C 1
ATOM 2378 O O . ILE A 1 292 ? 13.700 2.988 -1.883 1.00 86.06 292 ILE A O 1
ATOM 2382 N N . THR A 1 293 ? 15.218 1.347 -1.617 1.00 82.06 293 THR A N 1
ATOM 2383 C CA . THR A 1 293 ? 16.120 1.766 -2.692 1.00 82.06 293 THR A CA 1
ATOM 2384 C C . THR A 1 293 ? 16.075 0.772 -3.859 1.00 82.06 293 THR A C 1
ATOM 2386 O O . THR A 1 293 ? 15.776 -0.406 -3.650 1.00 82.06 293 THR A O 1
ATOM 2389 N N . PRO A 1 294 ? 16.340 1.210 -5.104 1.00 75.81 294 PRO A N 1
ATOM 2390 C CA . PRO A 1 294 ? 16.248 0.327 -6.270 1.00 75.81 294 PRO A CA 1
ATOM 2391 C C . PRO A 1 294 ? 17.209 -0.871 -6.236 1.00 75.81 294 PRO A C 1
ATOM 2393 O O . PRO A 1 294 ? 16.995 -1.846 -6.944 1.00 75.81 294 PRO A O 1
ATOM 2396 N N . ASN A 1 295 ? 18.262 -0.831 -5.417 1.00 81.50 295 ASN A N 1
ATOM 2397 C CA . ASN A 1 295 ? 19.290 -1.875 -5.352 1.00 81.50 295 ASN A CA 1
ATOM 2398 C C . ASN A 1 295 ? 18.955 -2.993 -4.346 1.00 81.50 295 ASN A C 1
ATOM 2400 O O . ASN A 1 295 ? 19.856 -3.654 -3.837 1.00 81.50 295 ASN A O 1
ATOM 2404 N N . MET A 1 296 ? 17.674 -3.180 -4.031 1.00 84.81 296 MET A N 1
ATOM 2405 C CA . MET A 1 296 ? 17.212 -4.210 -3.106 1.00 84.81 296 MET A CA 1
ATOM 2406 C C . MET A 1 296 ? 16.873 -5.512 -3.838 1.00 84.81 296 MET A C 1
ATOM 2408 O O . MET A 1 296 ? 16.302 -5.494 -4.926 1.00 84.81 296 MET A O 1
ATOM 2412 N N . ASN A 1 297 ? 17.210 -6.640 -3.218 1.00 86.25 297 ASN A N 1
ATOM 2413 C CA . ASN A 1 297 ? 16.896 -7.985 -3.688 1.00 86.25 297 ASN A CA 1
ATOM 2414 C C . ASN A 1 297 ? 15.481 -8.417 -3.249 1.00 86.25 297 ASN A C 1
ATOM 2416 O O . ASN A 1 297 ? 14.836 -7.767 -2.422 1.00 86.25 297 ASN A O 1
ATOM 2420 N N . ILE A 1 298 ? 14.995 -9.526 -3.796 1.00 86.19 298 ILE A N 1
ATOM 2421 C CA . ILE A 1 298 ? 13.628 -10.015 -3.612 1.00 86.19 298 ILE A CA 1
ATOM 2422 C C . ILE A 1 298 ? 13.428 -10.528 -2.180 1.00 86.19 298 ILE A C 1
ATOM 2424 O O . ILE A 1 298 ? 14.237 -11.335 -1.718 1.00 86.19 298 ILE A O 1
ATOM 2428 N N . PRO A 1 299 ? 12.352 -10.119 -1.475 1.00 87.38 299 PRO A N 1
ATOM 2429 C CA . PRO A 1 299 ? 12.159 -10.417 -0.056 1.00 87.38 299 PRO A CA 1
ATOM 2430 C C . PRO A 1 299 ? 12.233 -11.909 0.288 1.00 87.38 299 PRO A C 1
ATOM 2432 O O . PRO A 1 299 ? 12.727 -12.267 1.352 1.00 87.38 299 PRO A O 1
ATOM 2435 N N . THR A 1 300 ? 11.760 -12.773 -0.611 1.00 87.50 300 THR A N 1
ATOM 2436 C CA . THR A 1 300 ? 11.622 -14.221 -0.401 1.00 87.50 300 THR A CA 1
ATOM 2437 C C . THR A 1 300 ? 12.920 -15.009 -0.564 1.00 87.50 300 THR A C 1
ATOM 2439 O O . THR A 1 300 ? 12.959 -16.179 -0.204 1.00 87.50 300 THR A O 1
ATOM 2442 N N . VAL A 1 301 ? 13.991 -14.388 -1.069 1.00 85.44 301 VAL A N 1
ATOM 2443 C CA . VAL A 1 301 ? 15.306 -15.038 -1.222 1.00 85.44 301 VAL A CA 1
ATOM 2444 C C . VAL A 1 301 ? 16.083 -15.064 0.101 1.00 85.44 301 VAL A C 1
ATOM 2446 O O . VAL A 1 301 ? 16.955 -15.908 0.303 1.00 85.44 301 VAL A O 1
ATOM 2449 N N . SER A 1 302 ? 15.776 -14.147 1.022 1.00 82.81 302 SER A N 1
ATOM 2450 C CA . SER A 1 302 ? 16.431 -14.097 2.329 1.00 82.81 302 SER A CA 1
ATOM 2451 C C . SER A 1 302 ? 16.009 -15.277 3.207 1.00 82.81 302 SER A C 1
ATOM 2453 O O . SER A 1 302 ? 14.822 -15.523 3.398 1.00 82.81 302 SER A O 1
ATOM 2455 N N . GLN A 1 303 ? 16.985 -15.947 3.823 1.00 83.44 303 GLN A N 1
ATOM 2456 C CA . GLN A 1 303 ? 16.752 -16.983 4.841 1.00 83.44 303 GLN A CA 1
ATOM 2457 C C . GLN A 1 303 ? 16.684 -16.415 6.271 1.00 83.44 303 GLN A C 1
ATOM 2459 O O . GLN A 1 303 ? 16.487 -17.152 7.235 1.00 83.44 303 GLN A O 1
ATOM 2464 N N . LEU A 1 304 ? 16.901 -15.106 6.434 1.00 88.25 304 LEU A N 1
ATOM 2465 C CA . LEU A 1 304 ? 16.905 -14.445 7.737 1.00 88.25 304 LEU A CA 1
ATOM 2466 C C . LEU A 1 304 ? 15.514 -13.925 8.095 1.00 88.25 304 LEU A C 1
ATOM 2468 O O . LEU A 1 304 ? 14.825 -13.355 7.249 1.00 88.25 304 LEU A O 1
ATOM 2472 N N . LYS A 1 305 ? 15.159 -14.024 9.383 1.00 90.56 305 LYS A N 1
ATOM 2473 C CA . LYS A 1 305 ? 13.923 -13.443 9.920 1.00 90.56 305 LYS A CA 1
ATOM 2474 C C . LYS A 1 305 ? 13.908 -11.926 9.751 1.00 90.56 305 LYS A C 1
ATOM 2476 O O . LYS A 1 305 ? 14.837 -11.234 10.181 1.00 90.56 305 LYS A O 1
ATOM 2481 N N . ASN A 1 306 ? 12.826 -11.420 9.179 1.00 93.25 306 ASN A N 1
ATOM 2482 C CA . ASN A 1 306 ? 12.562 -10.013 8.954 1.00 93.25 306 ASN A CA 1
ATOM 2483 C C . ASN A 1 306 ? 12.480 -9.245 10.273 1.00 93.25 306 ASN A C 1
ATOM 2485 O O . ASN A 1 306 ? 12.012 -9.735 11.300 1.00 93.25 306 ASN A O 1
ATOM 2489 N N . LYS A 1 307 ? 12.925 -7.993 10.223 1.00 94.19 307 LYS A N 1
ATOM 2490 C CA . LYS A 1 307 ? 12.821 -7.038 11.323 1.00 94.19 307 LYS A CA 1
ATOM 2491 C C . LYS A 1 307 ? 11.952 -5.884 10.871 1.00 94.19 307 LYS A C 1
ATOM 2493 O O . LYS A 1 307 ? 11.933 -5.544 9.693 1.00 94.19 307 LYS A O 1
ATOM 2498 N N . GLU A 1 308 ? 11.231 -5.283 11.803 1.00 95.38 308 GLU A N 1
ATOM 2499 C CA . GLU A 1 308 ? 10.570 -4.006 11.559 1.00 95.38 308 GLU A CA 1
ATOM 2500 C C . GLU A 1 308 ? 11.641 -2.926 11.399 1.00 95.38 308 GLU A C 1
ATOM 2502 O O . GLU A 1 308 ? 12.449 -2.707 12.301 1.00 95.38 308 GLU A O 1
ATOM 2507 N N . LEU A 1 309 ? 11.680 -2.311 10.221 1.00 93.88 309 LEU A N 1
ATOM 2508 C CA . LEU A 1 309 ? 12.710 -1.339 9.852 1.00 93.88 309 LEU A CA 1
ATOM 2509 C C . LEU A 1 309 ? 12.125 0.068 9.694 1.00 93.88 309 LEU A C 1
ATOM 2511 O O . LEU A 1 309 ? 12.843 1.054 9.853 1.00 93.88 309 LEU A O 1
ATOM 2515 N N . SER A 1 310 ? 10.824 0.178 9.410 1.00 95.56 310 SER A N 1
ATOM 2516 C CA . SER A 1 310 ? 10.141 1.469 9.405 1.00 95.56 310 SER A CA 1
ATOM 2517 C C . SER A 1 310 ? 9.900 2.005 10.802 1.00 95.56 310 SER A C 1
ATOM 2519 O O . SER A 1 310 ? 9.420 1.282 11.671 1.00 95.56 310 SER A O 1
ATOM 2521 N N . GLN A 1 311 ? 10.134 3.302 10.977 1.00 95.75 311 GLN A N 1
ATOM 2522 C CA . GLN A 1 311 ? 9.738 4.043 12.161 1.00 95.75 311 GLN A CA 1
ATOM 2523 C C . GLN A 1 311 ? 8.498 4.891 11.850 1.00 95.75 311 GLN A C 1
ATOM 2525 O O . GLN A 1 311 ? 8.485 5.627 10.850 1.00 95.75 311 GLN A O 1
ATOM 2530 N N . PRO A 1 312 ? 7.465 4.822 12.705 1.00 93.94 312 PRO A N 1
ATOM 2531 C CA . PRO A 1 312 ? 6.265 5.623 12.534 1.00 93.94 312 PRO A CA 1
ATOM 2532 C C . PRO A 1 312 ? 6.629 7.111 12.643 1.00 93.94 312 PRO A C 1
ATOM 2534 O O . PRO A 1 312 ? 7.558 7.485 13.357 1.00 93.94 312 PRO A O 1
ATOM 2537 N N . ASP A 1 313 ? 5.912 7.963 11.919 1.00 93.12 313 ASP A N 1
ATOM 2538 C CA . ASP A 1 313 ? 6.163 9.406 11.767 1.00 93.12 313 ASP A CA 1
ATOM 2539 C C . ASP A 1 313 ? 7.445 9.817 11.026 1.00 93.12 313 ASP A C 1
ATOM 2541 O O . ASP A 1 313 ? 7.643 10.989 10.734 1.00 93.12 313 ASP A O 1
ATOM 2545 N N . LYS A 1 314 ? 8.327 8.874 10.686 1.00 95.62 314 LYS A N 1
ATOM 2546 C CA . LYS A 1 314 ? 9.615 9.193 10.046 1.00 95.62 314 LYS A CA 1
ATOM 2547 C C . LYS A 1 314 ? 9.724 8.681 8.628 1.00 95.62 314 LYS A C 1
ATOM 2549 O O . LYS A 1 314 ? 10.483 9.231 7.825 1.00 95.62 314 LYS A O 1
ATOM 2554 N N . ASN A 1 315 ? 9.006 7.607 8.322 1.00 96.75 315 ASN A N 1
ATOM 2555 C CA . ASN A 1 315 ? 9.246 6.845 7.114 1.00 96.75 315 ASN A CA 1
ATOM 2556 C C . ASN A 1 315 ? 8.026 6.734 6.209 1.00 96.75 315 ASN A C 1
ATOM 2558 O O . ASN A 1 315 ? 6.867 6.827 6.616 1.00 96.75 315 ASN A O 1
ATOM 2562 N N . TYR A 1 316 ? 8.343 6.543 4.939 1.00 97.25 316 TYR A N 1
ATOM 2563 C CA . TYR A 1 316 ? 7.444 6.013 3.936 1.00 97.25 316 TYR A CA 1
ATOM 2564 C C . TYR A 1 316 ? 8.230 5.017 3.087 1.00 97.25 316 TYR A C 1
ATOM 2566 O O . TYR A 1 316 ? 9.458 4.918 3.170 1.00 97.25 316 TYR A O 1
ATOM 2574 N N . ILE A 1 317 ? 7.511 4.278 2.265 1.00 96.50 317 ILE A N 1
ATOM 2575 C CA . ILE A 1 317 ? 8.076 3.339 1.310 1.00 96.50 317 ILE A CA 1
ATOM 2576 C C . ILE A 1 317 ? 7.545 3.639 -0.084 1.00 96.50 317 ILE A C 1
ATOM 2578 O O . ILE A 1 317 ? 6.495 4.261 -0.240 1.00 96.50 317 ILE A O 1
ATOM 2582 N N . THR A 1 318 ? 8.261 3.170 -1.095 1.00 95.56 318 THR A N 1
ATOM 2583 C CA . THR A 1 318 ? 7.868 3.295 -2.497 1.00 95.56 318 THR A CA 1
ATOM 2584 C C . THR A 1 318 ? 7.824 1.904 -3.104 1.00 95.56 318 THR A C 1
ATOM 2586 O O . THR A 1 318 ? 8.812 1.177 -3.016 1.00 95.56 318 THR A O 1
ATOM 2589 N N . PHE A 1 319 ? 6.701 1.539 -3.723 1.00 95.12 319 PHE A N 1
ATOM 2590 C CA . PHE A 1 319 ? 6.633 0.312 -4.507 1.00 95.12 319 PHE A CA 1
ATOM 2591 C C . PHE A 1 319 ? 7.505 0.470 -5.757 1.00 95.12 319 PHE A C 1
ATOM 2593 O O . PHE A 1 319 ? 7.291 1.391 -6.540 1.00 95.12 319 PHE A O 1
ATOM 2600 N N . GLN A 1 320 ? 8.498 -0.388 -5.961 1.00 91.31 320 GLN A N 1
ATOM 2601 C CA . GLN A 1 320 ? 9.428 -0.294 -7.082 1.00 91.31 320 GLN A CA 1
ATOM 2602 C C . GLN A 1 320 ? 9.998 -1.647 -7.502 1.00 91.31 320 GLN A C 1
ATOM 2604 O O . GLN A 1 320 ? 10.008 -2.617 -6.743 1.00 91.31 320 GLN A O 1
ATOM 2609 N N . LEU A 1 321 ? 10.455 -1.693 -8.748 1.00 88.69 321 LEU A N 1
ATOM 2610 C CA . LEU A 1 321 ? 11.160 -2.841 -9.296 1.00 88.69 321 LEU A CA 1
ATOM 2611 C C . LEU A 1 321 ? 12.641 -2.791 -8.884 1.00 88.69 321 LEU A C 1
ATOM 2613 O O . LEU A 1 321 ? 13.178 -1.692 -8.690 1.00 88.69 321 LEU A O 1
ATOM 2617 N N . PRO A 1 322 ? 13.310 -3.952 -8.785 1.00 82.88 322 PRO A N 1
ATOM 2618 C CA . PRO A 1 322 ? 14.759 -4.001 -8.647 1.00 82.88 322 PRO A CA 1
ATOM 2619 C C . PRO A 1 322 ? 15.447 -3.318 -9.837 1.00 82.88 322 PRO A C 1
ATOM 2621 O O . PRO A 1 322 ? 14.984 -3.406 -10.975 1.00 82.88 322 PRO A O 1
ATOM 2624 N N . ASN A 1 323 ? 16.576 -2.665 -9.575 1.00 78.31 323 ASN A N 1
ATOM 2625 C CA . ASN A 1 323 ? 17.402 -2.028 -10.594 1.00 78.31 323 ASN A CA 1
ATOM 2626 C C . ASN A 1 323 ? 17.980 -3.062 -11.574 1.00 78.31 323 ASN A C 1
ATOM 2628 O O . ASN A 1 323 ? 18.365 -4.163 -11.181 1.00 78.31 323 ASN A O 1
ATOM 2632 N N . PHE A 1 324 ? 18.136 -2.668 -12.839 1.00 73.56 324 PHE A N 1
ATOM 2633 C CA . PHE A 1 324 ? 18.713 -3.489 -13.908 1.00 73.56 324 PHE A CA 1
ATOM 2634 C C . PHE A 1 324 ? 20.169 -3.911 -13.673 1.00 73.56 324 PHE A C 1
ATOM 2636 O O . PHE A 1 324 ? 20.644 -4.809 -14.363 1.00 73.56 324 PHE A O 1
ATOM 2643 N N . SER A 1 325 ? 20.884 -3.243 -12.760 1.00 64.00 325 SER A N 1
ATOM 2644 C CA . SER A 1 325 ? 22.273 -3.556 -12.399 1.00 64.00 325 SER A CA 1
ATOM 2645 C C . SER A 1 325 ? 22.409 -4.780 -11.499 1.00 64.00 325 SER A C 1
ATOM 2647 O O . SER A 1 325 ? 23.507 -5.308 -11.340 1.00 64.00 325 SER A O 1
ATOM 2649 N N . LEU A 1 326 ? 21.321 -5.210 -10.863 1.00 57.62 326 LEU A N 1
ATOM 2650 C CA . LEU A 1 326 ? 21.309 -6.483 -10.168 1.00 57.62 326 LEU A CA 1
ATOM 2651 C C . LEU A 1 326 ? 21.296 -7.558 -11.263 1.00 57.62 326 LEU A C 1
ATOM 2653 O O . LEU A 1 326 ? 20.383 -7.566 -12.086 1.00 57.62 326 LEU A O 1
ATOM 2657 N N . ASN A 1 327 ? 22.311 -8.434 -11.294 1.00 52.41 327 ASN A N 1
ATOM 2658 C CA . ASN A 1 327 ? 22.406 -9.618 -12.176 1.00 52.41 327 ASN A CA 1
ATOM 2659 C C . ASN A 1 327 ? 21.358 -10.681 -11.801 1.00 52.41 327 ASN A C 1
ATOM 2661 O O . ASN A 1 327 ? 21.649 -11.858 -11.629 1.00 52.41 327 ASN A O 1
ATOM 2665 N N . ILE A 1 328 ? 20.147 -10.217 -11.568 1.00 55.38 328 ILE A N 1
ATOM 2666 C CA . ILE A 1 328 ? 18.953 -10.980 -11.337 1.00 55.38 328 ILE A CA 1
ATOM 2667 C C . ILE A 1 328 ? 18.419 -11.249 -12.748 1.00 55.38 328 ILE A C 1
ATOM 2669 O O . ILE A 1 328 ? 18.277 -10.298 -13.527 1.00 55.38 328 ILE A O 1
ATOM 2673 N N . ASP A 1 329 ? 18.205 -12.524 -13.081 1.00 54.50 329 ASP A N 1
ATOM 2674 C CA . ASP A 1 329 ? 17.768 -12.976 -14.408 1.00 54.50 329 ASP A CA 1
ATOM 2675 C C . ASP A 1 329 ? 16.624 -12.110 -14.982 1.00 54.50 329 ASP A C 1
ATOM 2677 O O . ASP A 1 329 ? 15.855 -11.459 -14.265 1.00 54.50 329 ASP A O 1
ATOM 2681 N N . ASP A 1 330 ? 16.488 -12.075 -16.305 1.00 52.25 330 ASP A N 1
ATOM 2682 C CA . ASP A 1 330 ? 15.479 -11.237 -16.971 1.00 52.25 330 ASP A CA 1
ATOM 2683 C C . ASP A 1 330 ? 14.016 -11.603 -16.609 1.00 52.25 330 ASP A C 1
ATOM 2685 O O . ASP A 1 330 ? 13.095 -10.833 -16.897 1.00 52.25 330 ASP A O 1
ATOM 2689 N N . ASP A 1 331 ? 13.803 -12.715 -15.898 1.00 51.16 331 ASP A N 1
ATOM 2690 C CA . ASP A 1 331 ? 12.495 -13.202 -15.444 1.00 51.16 331 ASP A CA 1
ATOM 2691 C C . ASP A 1 331 ? 11.974 -12.522 -14.166 1.00 51.16 331 ASP A C 1
ATOM 2693 O O . ASP A 1 331 ? 10.786 -12.615 -13.840 1.00 51.16 331 ASP A O 1
ATOM 2697 N N . TYR A 1 332 ? 12.817 -11.786 -13.441 1.00 65.81 332 TYR A N 1
ATOM 2698 C CA . TYR A 1 332 ? 12.415 -11.191 -12.168 1.00 65.81 332 TYR A CA 1
ATOM 2699 C C . TYR A 1 332 ? 11.762 -9.816 -12.353 1.00 65.81 332 TYR A C 1
ATOM 2701 O O . TYR A 1 332 ? 12.422 -8.784 -12.536 1.00 65.81 332 TYR A O 1
ATOM 2709 N N . ASN A 1 333 ? 10.430 -9.830 -12.263 1.00 73.25 333 ASN A N 1
ATOM 2710 C CA . ASN A 1 333 ? 9.533 -8.710 -12.558 1.00 73.25 333 ASN A CA 1
ATOM 2711 C C . ASN A 1 333 ? 8.580 -8.352 -11.405 1.00 73.25 333 ASN A C 1
ATOM 2713 O O . ASN A 1 333 ? 7.575 -7.679 -11.627 1.00 73.25 333 ASN A O 1
ATOM 2717 N N . GLU A 1 334 ? 8.857 -8.810 -10.183 1.00 84.94 334 GLU A N 1
ATOM 2718 C CA . GLU A 1 334 ? 7.951 -8.581 -9.057 1.00 84.94 334 GLU A CA 1
ATOM 2719 C C . GLU A 1 334 ? 8.180 -7.213 -8.409 1.00 84.94 334 GLU A C 1
ATOM 2721 O O . GLU A 1 334 ? 9.297 -6.823 -8.062 1.00 84.94 334 GLU A O 1
ATOM 2726 N N . LEU A 1 335 ? 7.086 -6.473 -8.250 1.00 91.19 335 LEU A N 1
ATOM 2727 C CA . LEU A 1 335 ? 7.079 -5.165 -7.620 1.00 91.19 335 LEU A CA 1
ATOM 2728 C C . LEU A 1 335 ? 7.186 -5.325 -6.101 1.00 91.19 335 LEU A C 1
ATOM 2730 O O . LEU A 1 335 ? 6.339 -5.962 -5.477 1.00 91.19 335 LEU A O 1
ATOM 2734 N N . MET A 1 336 ? 8.213 -4.723 -5.513 1.00 92.62 336 MET A N 1
ATOM 2735 C CA . MET A 1 336 ? 8.476 -4.772 -4.076 1.00 92.62 336 MET A CA 1
ATOM 2736 C C . MET A 1 336 ? 8.137 -3.428 -3.435 1.00 92.62 336 MET A C 1
ATOM 2738 O O . MET A 1 336 ? 8.215 -2.411 -4.120 1.00 92.62 336 MET A O 1
ATOM 2742 N N . PRO A 1 337 ? 7.824 -3.363 -2.135 1.00 95.50 337 PRO A N 1
ATOM 2743 C CA . PRO A 1 337 ? 7.700 -4.476 -1.196 1.00 95.50 337 PRO A CA 1
ATOM 2744 C C . PRO A 1 337 ? 6.461 -5.321 -1.483 1.00 95.50 337 PRO A C 1
ATOM 2746 O O . PRO A 1 337 ? 5.503 -4.853 -2.100 1.00 95.50 337 PRO A O 1
ATOM 2749 N N . PHE A 1 338 ? 6.473 -6.557 -0.996 1.00 96.06 338 PHE A N 1
ATOM 2750 C CA . PHE A 1 338 ? 5.294 -7.417 -1.040 1.00 96.06 338 PHE A CA 1
ATOM 2751 C C . PHE A 1 338 ? 4.297 -7.035 0.052 1.00 96.06 338 PHE A C 1
ATOM 2753 O O . PHE A 1 338 ? 4.646 -6.402 1.045 1.00 96.06 338 PHE A O 1
ATOM 2760 N N . LEU A 1 339 ? 3.039 -7.406 -0.127 1.00 97.50 339 LEU A N 1
ATOM 2761 C CA . LEU A 1 339 ? 1.979 -7.227 0.855 1.00 97.50 339 LEU A CA 1
ATOM 2762 C C . LEU A 1 339 ? 1.873 -8.505 1.681 1.00 97.50 339 LEU A C 1
ATOM 2764 O O . LEU A 1 339 ? 1.624 -9.563 1.115 1.00 97.50 339 LEU A O 1
ATOM 2768 N N . ASP A 1 340 ? 2.025 -8.422 2.999 1.00 97.81 340 ASP A N 1
ATOM 2769 C CA . ASP A 1 340 ? 1.688 -9.524 3.900 1.00 97.81 340 ASP A CA 1
ATOM 2770 C C . ASP A 1 340 ? 0.163 -9.614 4.014 1.00 97.81 340 ASP A C 1
ATOM 2772 O O . ASP A 1 340 ? -0.487 -8.769 4.632 1.00 97.81 340 ASP A O 1
ATOM 2776 N N . ILE A 1 341 ? -0.423 -10.613 3.358 1.00 97.62 341 ILE A N 1
ATOM 2777 C CA . ILE A 1 341 ? -1.880 -10.767 3.274 1.00 97.62 341 ILE A CA 1
ATOM 2778 C C . ILE A 1 341 ? -2.450 -11.602 4.424 1.00 97.62 341 ILE A C 1
ATOM 2780 O O . ILE A 1 341 ? -3.652 -11.875 4.436 1.00 97.62 341 ILE A O 1
ATOM 2784 N N . ARG A 1 342 ? -1.629 -12.028 5.384 1.00 97.62 342 ARG A N 1
ATOM 2785 C CA . ARG A 1 342 ? -2.100 -12.840 6.507 1.00 97.62 342 ARG A CA 1
ATOM 2786 C C . ARG A 1 342 ? -2.977 -12.027 7.451 1.00 97.62 342 ARG A C 1
ATOM 2788 O O . ARG A 1 342 ? -2.905 -10.800 7.532 1.00 97.62 342 ARG A O 1
ATOM 2795 N N . ASP A 1 343 ? -3.830 -12.748 8.157 1.00 97.62 343 ASP A N 1
ATOM 2796 C CA . ASP A 1 343 ? -4.775 -12.175 9.101 1.00 97.62 343 ASP A CA 1
ATOM 2797 C C . ASP A 1 343 ? -4.022 -11.690 10.345 1.00 97.62 343 ASP A C 1
ATOM 2799 O O . ASP A 1 343 ? -3.266 -12.449 10.943 1.00 97.62 343 ASP A O 1
ATOM 2803 N N . VAL A 1 344 ? -4.228 -10.443 10.764 1.00 98.00 344 VAL A N 1
ATOM 2804 C CA . VAL A 1 344 ? -3.792 -9.967 12.083 1.00 98.00 344 VAL A CA 1
ATOM 2805 C C . VAL A 1 344 ? -5.053 -9.742 12.899 1.00 98.00 344 VAL A C 1
ATOM 2807 O O . VAL A 1 344 ? -5.921 -8.985 12.468 1.00 98.00 344 VAL A O 1
ATOM 2810 N N . V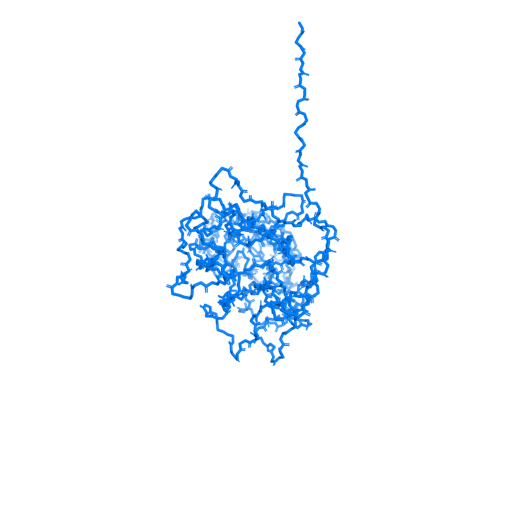AL A 1 345 ? -5.186 -10.430 14.029 1.00 97.50 345 VAL A N 1
ATOM 2811 C CA . VAL A 1 345 ? -6.397 -10.425 14.862 1.00 97.50 345 VAL A CA 1
ATOM 2812 C C . VAL A 1 345 ? -6.013 -10.303 16.333 1.00 97.50 345 VAL A C 1
ATOM 2814 O O . VAL A 1 345 ? -4.990 -10.850 16.745 1.00 97.50 345 VAL A O 1
ATOM 2817 N N . SER A 1 346 ? -6.802 -9.570 17.113 1.00 94.50 346 SER A N 1
ATOM 2818 C CA . SER A 1 346 ? -6.799 -9.685 18.570 1.00 94.50 346 SER A CA 1
ATOM 2819 C C . SER A 1 346 ? -7.620 -10.894 19.008 1.00 94.50 346 SER A C 1
ATOM 2821 O O . SER A 1 346 ? -8.482 -11.363 18.266 1.00 94.50 346 SER A O 1
ATOM 2823 N N . ASP A 1 347 ? -7.329 -11.411 20.203 1.00 87.81 347 ASP A N 1
ATOM 2824 C CA . ASP A 1 347 ? -8.118 -12.489 20.800 1.00 87.81 347 ASP A CA 1
ATOM 2825 C C . ASP A 1 347 ? -9.405 -11.890 21.380 1.00 87.81 347 ASP A C 1
ATOM 2827 O O . ASP A 1 347 ? -10.450 -11.891 20.732 1.00 87.81 347 ASP A O 1
ATOM 2831 N N . LYS A 1 348 ? -9.331 -11.274 22.565 1.00 89.50 348 LYS A N 1
ATOM 2832 C CA . LYS A 1 348 ? -10.521 -10.801 23.299 1.00 89.50 348 LYS A CA 1
ATOM 2833 C C . LYS A 1 348 ? -10.570 -9.296 23.477 1.00 89.50 348 LYS A C 1
ATOM 2835 O O . LYS A 1 348 ? -11.579 -8.770 23.943 1.00 89.50 348 LYS A O 1
ATOM 2840 N N . GLU A 1 349 ? -9.496 -8.606 23.137 1.00 91.06 349 GLU A N 1
ATOM 2841 C CA . GLU A 1 349 ? -9.333 -7.189 23.389 1.00 91.06 349 GLU A CA 1
ATOM 2842 C C . GLU A 1 349 ? -9.807 -6.367 22.185 1.00 91.06 349 GLU A C 1
ATOM 2844 O O . GLU A 1 349 ? -9.448 -6.663 21.038 1.00 91.06 349 GLU A O 1
ATOM 2849 N N . PRO A 1 350 ? -10.577 -5.292 22.409 1.00 92.06 350 PRO A N 1
ATOM 2850 C CA . PRO A 1 350 ? -10.889 -4.340 21.360 1.00 92.06 350 PRO A CA 1
ATOM 2851 C C . PRO A 1 350 ? -9.636 -3.556 20.966 1.00 92.06 350 PRO A C 1
ATOM 2853 O O . PRO A 1 350 ? -8.785 -3.221 21.796 1.00 92.06 350 PRO A O 1
ATOM 2856 N N . LEU A 1 351 ? -9.542 -3.198 19.689 1.00 96.25 351 LEU A N 1
ATOM 2857 C CA . LEU A 1 351 ? -8.379 -2.467 19.207 1.00 96.25 351 LEU A CA 1
ATOM 2858 C C . LEU A 1 351 ? -8.381 -1.011 19.691 1.00 96.25 351 LEU A C 1
ATOM 2860 O O . LEU A 1 351 ? -9.374 -0.283 19.578 1.00 96.25 351 LEU A O 1
ATOM 2864 N N . LYS A 1 352 ? -7.214 -0.574 20.162 1.00 95.81 352 LYS A N 1
ATOM 2865 C CA . LYS A 1 352 ? -6.859 0.813 20.491 1.00 95.81 352 LYS A CA 1
ATOM 2866 C C . LYS A 1 352 ? -6.091 1.510 19.381 1.00 95.81 352 LYS A C 1
ATOM 2868 O O . LYS A 1 352 ? -5.861 2.708 19.459 1.00 95.81 352 LYS A O 1
ATOM 2873 N N . GLY A 1 353 ? -5.682 0.791 18.348 1.00 97.62 353 GLY A N 1
ATOM 2874 C CA . GLY A 1 353 ? -4.968 1.381 17.232 1.00 97.62 353 GLY A CA 1
ATOM 2875 C C . GLY A 1 353 ? -4.645 0.368 16.157 1.00 97.62 353 GLY A C 1
ATOM 2876 O O . GLY A 1 353 ? -4.722 -0.843 16.373 1.00 97.62 353 GLY A O 1
ATOM 2877 N N . VAL A 1 354 ? -4.241 0.887 15.005 1.00 98.62 354 VAL A N 1
ATOM 2878 C CA . VAL A 1 354 ? -3.761 0.100 13.869 1.00 98.62 354 VAL A CA 1
ATOM 2879 C C . VAL A 1 354 ? -2.550 0.805 13.277 1.00 98.62 354 VAL A C 1
ATOM 2881 O O . VAL A 1 354 ? -2.503 2.034 13.210 1.00 98.62 354 VAL A O 1
ATOM 2884 N N . GLY A 1 355 ? -1.566 0.022 12.854 1.00 98.31 355 GLY A N 1
ATOM 2885 C CA . GLY A 1 355 ? -0.406 0.509 12.132 1.00 98.31 355 GLY A CA 1
ATOM 2886 C C . GLY A 1 355 ? -0.148 -0.281 10.860 1.00 98.31 355 GLY A C 1
ATOM 2887 O O . GLY A 1 355 ? -0.488 -1.462 10.757 1.00 98.31 355 GLY A O 1
ATOM 2888 N N . ILE A 1 356 ? 0.484 0.389 9.903 1.00 98.31 356 ILE A N 1
ATOM 2889 C CA . ILE A 1 356 ? 1.088 -0.231 8.726 1.00 98.31 356 ILE A CA 1
ATOM 2890 C C . ILE A 1 356 ? 2.583 0.020 8.809 1.00 98.31 356 ILE A C 1
ATOM 2892 O O . ILE A 1 356 ? 3.028 1.165 8.901 1.00 98.31 356 ILE A O 1
ATOM 2896 N N . TYR A 1 357 ? 3.355 -1.057 8.753 1.00 97.75 357 TYR A N 1
ATOM 2897 C CA . TYR A 1 357 ? 4.803 -1.002 8.876 1.00 97.75 357 TYR A CA 1
ATOM 2898 C C . TYR A 1 357 ? 5.472 -1.800 7.765 1.00 97.75 357 TYR A C 1
ATOM 2900 O O . TYR A 1 357 ? 4.875 -2.681 7.142 1.00 97.75 357 TYR A O 1
ATOM 2908 N N . TRP A 1 358 ? 6.732 -1.466 7.522 1.00 97.25 358 TRP A N 1
ATOM 2909 C CA . TRP A 1 358 ? 7.607 -2.197 6.628 1.00 97.25 358 TRP A CA 1
ATOM 2910 C C . TRP A 1 358 ? 8.579 -3.047 7.446 1.00 97.25 358 TRP A C 1
ATOM 2912 O O . TRP A 1 358 ? 9.280 -2.552 8.341 1.00 97.25 358 TRP A O 1
ATOM 2922 N N . ARG A 1 359 ? 8.611 -4.343 7.128 1.00 95.50 359 ARG A N 1
ATOM 2923 C CA . ARG A 1 359 ? 9.556 -5.308 7.686 1.00 95.50 359 ARG A CA 1
ATOM 2924 C C . ARG A 1 359 ? 10.395 -5.930 6.590 1.00 95.50 359 ARG A C 1
ATOM 2926 O O . ARG A 1 359 ? 9.894 -6.219 5.512 1.00 95.50 359 ARG A O 1
ATOM 2933 N N . GLY A 1 360 ? 11.666 -6.155 6.863 1.00 93.50 360 GLY A N 1
ATOM 2934 C CA . GLY A 1 360 ? 12.587 -6.656 5.858 1.00 93.50 360 GLY A CA 1
ATOM 2935 C C . GLY A 1 360 ? 13.925 -7.046 6.451 1.00 93.50 360 GLY A C 1
ATOM 2936 O O . GLY A 1 360 ? 14.084 -7.158 7.670 1.00 93.50 360 GLY A O 1
ATOM 2937 N N . GLN A 1 361 ? 14.897 -7.206 5.564 1.00 90.94 361 GLN A N 1
ATOM 2938 C CA . GLN A 1 361 ? 16.317 -7.240 5.879 1.00 90.94 361 GLN A CA 1
ATOM 2939 C C . GLN A 1 361 ? 17.016 -6.142 5.089 1.00 90.94 361 GLN A C 1
ATOM 2941 O O . GLN A 1 361 ? 16.539 -5.716 4.034 1.00 90.94 361 GLN A O 1
ATOM 2946 N N . GLU A 1 362 ? 18.159 -5.693 5.593 1.00 87.12 362 GLU A N 1
ATOM 2947 C CA . GLU A 1 362 ? 19.004 -4.768 4.851 1.00 87.12 362 GLU A CA 1
ATOM 2948 C C . GLU A 1 362 ? 19.382 -5.375 3.492 1.00 87.12 362 GLU A C 1
ATOM 2950 O O . GLU A 1 362 ? 19.763 -6.541 3.403 1.00 87.12 362 GLU A O 1
ATOM 2955 N N . GLY A 1 363 ? 19.214 -4.597 2.422 1.00 87.12 363 GLY A N 1
ATOM 2956 C CA . GLY A 1 363 ? 19.442 -5.058 1.051 1.00 87.12 363 GLY A CA 1
ATOM 2957 C C . GLY A 1 363 ? 18.287 -5.837 0.413 1.00 87.12 363 GLY A C 1
ATOM 2958 O O . GLY A 1 363 ? 18.427 -6.234 -0.738 1.00 87.12 363 GLY A O 1
ATOM 2959 N N . TYR A 1 364 ? 17.144 -6.020 1.086 1.00 89.94 364 TYR A N 1
ATOM 2960 C CA . TYR A 1 364 ? 15.969 -6.718 0.545 1.00 89.94 364 TYR A CA 1
ATOM 2961 C C . TYR A 1 364 ? 14.723 -5.827 0.535 1.00 89.94 364 TYR A C 1
ATOM 2963 O O . TYR A 1 364 ? 14.542 -4.987 1.412 1.00 89.94 364 TYR A O 1
ATOM 2971 N N . GLY A 1 365 ? 13.831 -6.039 -0.438 1.00 90.81 365 GLY A N 1
ATOM 2972 C CA . GLY A 1 365 ? 12.640 -5.212 -0.647 1.00 90.81 365 GLY A CA 1
ATOM 2973 C C . GLY A 1 365 ? 11.606 -5.285 0.482 1.00 90.81 365 GLY A C 1
ATOM 2974 O O . GLY A 1 365 ? 10.816 -4.361 0.632 1.00 90.81 365 GLY A O 1
ATOM 2975 N N . GLY A 1 366 ? 11.628 -6.341 1.301 1.00 94.50 366 GLY A N 1
ATOM 2976 C CA . GLY A 1 366 ? 10.739 -6.550 2.447 1.00 94.50 366 GLY A CA 1
ATOM 2977 C C . GLY A 1 366 ? 9.237 -6.687 2.137 1.00 94.50 366 GLY A C 1
ATOM 2978 O O . GLY A 1 366 ? 8.805 -6.848 0.994 1.00 94.50 366 GLY A O 1
ATOM 2979 N N . PHE A 1 367 ? 8.446 -6.611 3.205 1.00 96.62 367 PHE A N 1
ATOM 2980 C CA . PHE A 1 367 ? 6.998 -6.771 3.246 1.00 96.62 367 PHE A CA 1
ATOM 2981 C C . PHE A 1 367 ? 6.338 -5.584 3.951 1.00 96.62 367 PHE A C 1
ATOM 2983 O O . PHE A 1 367 ? 6.858 -5.052 4.934 1.00 96.62 367 PHE A O 1
ATOM 2990 N N . VAL A 1 368 ? 5.156 -5.206 3.482 1.00 97.81 368 VAL A N 1
ATOM 2991 C CA . VAL A 1 368 ? 4.229 -4.295 4.154 1.00 97.81 368 VAL A CA 1
ATOM 2992 C C . VAL A 1 368 ? 3.233 -5.131 4.934 1.00 97.81 368 VAL A C 1
ATOM 2994 O O . VAL A 1 368 ? 2.583 -5.997 4.354 1.00 97.81 368 VAL A O 1
ATOM 2997 N N . ALA A 1 369 ? 3.088 -4.861 6.225 1.00 98.00 369 ALA A N 1
ATOM 2998 C CA . ALA A 1 369 ? 2.224 -5.639 7.103 1.00 98.00 369 ALA A CA 1
ATOM 2999 C C . ALA A 1 369 ? 1.386 -4.746 8.023 1.00 98.00 369 ALA A C 1
ATOM 3001 O O . ALA A 1 369 ? 1.739 -3.595 8.303 1.00 98.00 369 ALA A O 1
ATOM 3002 N N . PHE A 1 370 ? 0.277 -5.306 8.506 1.00 98.38 370 PHE A N 1
ATOM 3003 C CA . PHE A 1 370 ? -0.493 -4.725 9.598 1.00 98.38 370 PHE A CA 1
ATOM 3004 C C . PHE A 1 370 ? 0.114 -5.075 10.949 1.00 98.38 370 PHE A C 1
ATOM 3006 O O . PHE A 1 370 ? 0.595 -6.186 11.168 1.00 98.38 370 PHE A O 1
ATOM 3013 N N . LYS A 1 371 ? -0.008 -4.141 11.886 1.00 97.50 371 LYS A N 1
ATOM 3014 C CA . LYS A 1 371 ? 0.092 -4.409 13.318 1.00 97.50 371 LYS A CA 1
ATOM 3015 C C . LYS A 1 371 ? -1.060 -3.737 14.049 1.00 97.50 371 LYS A C 1
ATOM 3017 O O . LYS A 1 371 ? -1.532 -2.678 13.633 1.00 97.50 371 LYS A O 1
ATOM 3022 N N . LEU A 1 372 ? -1.522 -4.362 15.119 1.00 98.12 372 LEU A N 1
ATOM 3023 C CA . LEU A 1 372 ? -2.658 -3.913 15.912 1.00 98.12 372 LEU A CA 1
ATOM 3024 C C . LEU A 1 372 ? -2.190 -3.550 17.315 1.00 98.12 372 LEU A C 1
ATOM 3026 O O . LEU A 1 372 ? -1.235 -4.133 17.825 1.00 98.12 372 LEU A O 1
ATOM 3030 N N . PHE A 1 373 ? -2.874 -2.596 17.933 1.00 97.12 373 PHE A N 1
ATOM 3031 C CA . PHE A 1 373 ? -2.593 -2.161 19.295 1.00 97.12 373 PHE A CA 1
ATOM 3032 C C . PHE A 1 373 ? -3.800 -2.476 20.167 1.00 97.12 373 PHE A C 1
ATOM 3034 O O . PHE A 1 373 ? -4.916 -2.070 19.836 1.00 97.12 373 PHE A O 1
ATOM 3041 N N . VAL A 1 374 ? -3.575 -3.170 21.277 1.00 94.44 374 VAL A N 1
ATOM 3042 C CA . VAL A 1 374 ? -4.586 -3.467 22.300 1.00 94.44 374 VAL A CA 1
ATOM 3043 C C . VAL A 1 374 ? -4.088 -2.997 23.660 1.00 94.44 374 VAL A C 1
ATOM 3045 O O . VAL A 1 374 ? -2.888 -2.836 23.863 1.00 94.44 374 VAL A O 1
ATOM 3048 N N . GLU A 1 375 ? -4.998 -2.739 24.588 1.00 88.56 375 GLU A N 1
ATOM 3049 C CA . GLU A 1 375 ? -4.639 -2.337 25.948 1.00 88.56 375 GLU A CA 1
ATOM 3050 C C . GLU A 1 375 ? -4.457 -3.572 26.836 1.00 88.56 375 GLU A C 1
ATOM 3052 O O . GLU A 1 375 ? -5.276 -4.490 26.810 1.00 88.56 375 GLU A O 1
ATOM 3057 N N . ASN A 1 376 ? -3.383 -3.604 27.625 1.00 74.50 376 ASN A N 1
ATOM 3058 C CA . ASN A 1 376 ? -3.162 -4.647 28.613 1.00 74.50 376 ASN A CA 1
ATOM 3059 C C . ASN A 1 376 ? -3.931 -4.329 29.899 1.00 74.50 376 ASN A C 1
ATOM 3061 O O . ASN A 1 376 ? -3.475 -3.540 30.725 1.00 74.50 376 ASN A O 1
ATOM 3065 N N . TYR A 1 377 ? -5.077 -4.975 30.100 1.00 64.88 377 TYR A N 1
ATOM 3066 C CA . TYR A 1 377 ? -5.881 -4.796 31.314 1.00 64.88 377 TYR A CA 1
ATOM 3067 C C . TYR A 1 377 ? -5.386 -5.617 32.522 1.00 64.88 377 TYR A C 1
ATOM 3069 O O . TYR A 1 377 ? -5.981 -5.544 33.595 1.00 64.88 377 TYR A O 1
ATOM 3077 N N . THR A 1 378 ? -4.291 -6.385 32.407 1.00 51.50 378 THR A N 1
ATOM 3078 C CA . THR A 1 378 ? -3.775 -7.175 33.548 1.00 51.50 378 THR A CA 1
ATOM 3079 C C . THR A 1 378 ? -3.099 -6.331 34.638 1.00 51.50 378 THR A C 1
ATOM 3081 O O . THR A 1 378 ? -2.986 -6.790 35.773 1.00 51.50 378 THR A O 1
ATOM 3084 N N . THR A 1 379 ? -2.702 -5.086 34.355 1.00 39.38 379 THR A N 1
ATOM 3085 C CA . THR A 1 379 ? -2.062 -4.176 35.326 1.00 39.38 379 THR A CA 1
ATOM 3086 C C . THR A 1 379 ? -3.024 -3.237 36.059 1.00 39.38 379 THR A C 1
ATOM 3088 O O . THR A 1 379 ? -2.642 -2.672 37.080 1.00 39.38 379 THR A O 1
ATOM 3091 N N . SER A 1 380 ? -4.270 -3.085 35.605 1.00 39.88 380 SER A N 1
ATOM 3092 C CA . SER A 1 380 ? -5.247 -2.138 36.173 1.00 39.88 380 SER A CA 1
ATOM 3093 C C . SER A 1 380 ? -6.169 -2.726 37.251 1.00 39.88 380 SER A C 1
ATOM 3095 O O . SER A 1 380 ? -7.014 -2.014 37.780 1.00 39.88 380 SER A O 1
ATOM 3097 N N . ILE A 1 381 ? -5.985 -3.996 37.632 1.00 35.62 381 ILE A N 1
ATOM 3098 C CA . ILE A 1 381 ? -6.762 -4.663 38.700 1.00 35.62 381 ILE A CA 1
ATOM 3099 C C . ILE A 1 381 ? -6.116 -4.482 40.097 1.00 35.62 381 ILE A C 1
ATOM 3101 O O . ILE A 1 381 ? -6.723 -4.826 41.106 1.00 35.62 381 ILE A O 1
ATOM 3105 N N . ASN A 1 382 ? -4.920 -3.884 40.187 1.00 30.12 382 ASN A N 1
ATOM 3106 C CA . ASN A 1 382 ? -4.173 -3.717 41.447 1.00 30.12 382 ASN A CA 1
ATOM 3107 C C . ASN A 1 382 ? -3.954 -2.249 41.884 1.00 30.12 382 ASN A C 1
ATOM 3109 O O . ASN A 1 382 ? -2.973 -1.975 42.578 1.00 30.12 382 ASN A O 1
ATOM 3113 N N . GLN A 1 383 ? -4.826 -1.309 41.498 1.00 31.09 383 GLN A N 1
ATOM 3114 C CA . GLN A 1 383 ? -4.818 0.060 42.047 1.00 31.09 383 GLN A CA 1
ATOM 3115 C C . GLN A 1 383 ? -6.125 0.424 42.737 1.00 31.09 383 GLN A C 1
ATOM 3117 O O . GLN A 1 383 ? -7.195 0.161 42.147 1.00 31.09 383 GLN A O 1
#

pLDDT: mean 80.96, std 19.63, range [25.8, 98.69]

Nearest PDB structures (foldseek):
  6v1v-assembly1_D  TM=6.533E-01  e=4.979E-05  Bacillus thuringiensis
  6v1v-assembly1_C  TM=6.240E-01  e=4.716E-05  Bacillus thuringiensis
  6v1v-assembly1_A  TM=6.283E-01  e=5.859E-05  Bacillus thuringiensis
  6v1v-assembly1_B  TM=6.213E-01  e=1.064E-04  Bacillus thuringiensis
  6vls-assembly1_A  TM=5.047E-01  e=9.546E-05  Escherichia coli

Foldseek 3Di:
DDDDDDDPDDPPPPDDDDPVPVFKDKFFDWDDPADDDPPFWHFFFLKWKAKDFQVQQDAVPPDADQWFPVQAQPASVRGDPVCPVVGDPRRDQNARWHDKGFPFGFDPPCPPVNSVVLVVVVVVDDDPCVVVVVVVVVVVSSRGHTMMMTMHRNLVPQPTLFKEFFDKDFAPLLQQKAFFWWFWDQDSSYIYIKTWIFHQDPVQWGDPVRTDIDDDDDRPDMDGHTPVQFKEAWAKWFADPQKFFGIKGWDADPVVNYTWIKTWIDGPVCSNPPVDGTDITTDDDDPADEDDDLQAAAQRVDPDTWDFDDDHPHYMYGFAHHDPPPPPDSPRTGTDDIERRDMGGHDIFTFRIKTWTFIGDVRHRGYITIMTIGGRPPPVVPD

Sequence (383 aa):
MGQISIIIGLLFVIKCSISADSNLVVIKQDDPDDNSKGFTYDNLDFLSRFTTNAQYFLPIQWYCPQDCSEFTNSGFMYSTYYTYDKIPDNEKCLGRARQCATHKERSPYLESATIQHIWNWLAGGFSTESEYYRLKVQQVRKEICPICRCYCDNSEKPSATAAVCLDKISSDVERGYVVTGARFRIKNRVLRMQIQQGKLIDNQLIDQDTLEWQELGDCKSKKNMSYDYRALQTDDITLPNEYFVTGLSFRHDDVYQRIVLSVYGKKLRDLKNTTIKAVEFWRPSDSRTNLITPNMNIPTVSQLKNKELSQPDKNYITFQLPNFSLNIDDDYNELMPFLDIRDVVSDKEPLKGVGIYWRGQEGYGGFVAFKLFVENYTTSINQ

Solvent-accessible surface area (backbone atoms only — not comparable to full-atom values): 21636 Å² total; per-residue (Å²): 136,84,86,83,83,80,80,81,78,80,77,84,77,75,76,81,76,85,71,82,63,91,46,64,44,79,48,61,77,74,80,69,99,65,88,40,79,82,64,42,26,43,66,53,49,17,46,37,68,37,52,39,56,47,61,60,61,41,48,92,70,88,63,64,62,90,62,27,55,83,46,38,70,35,53,62,81,39,35,55,87,90,47,58,90,72,53,57,75,80,45,60,46,95,25,33,29,33,78,28,36,63,73,37,76,44,47,77,89,66,49,70,66,60,56,52,51,54,50,63,56,68,74,66,69,92,59,89,68,51,61,65,52,52,51,51,52,54,52,52,42,68,63,33,25,22,32,26,37,28,33,20,29,26,36,82,43,90,86,30,38,13,29,38,36,43,51,74,49,63,36,57,30,70,80,33,24,26,28,34,27,43,28,50,43,76,57,94,45,25,42,34,81,42,43,25,25,22,34,56,44,99,84,64,32,40,42,75,92,52,58,44,70,60,81,84,74,86,77,86,43,72,48,72,30,35,86,88,33,41,31,41,47,28,35,68,47,71,54,61,90,67,35,33,30,30,29,42,28,42,40,81,40,84,87,79,44,29,38,34,64,35,41,24,29,37,39,70,94,42,38,65,37,81,88,60,75,67,46,80,44,64,75,83,88,69,100,50,46,72,75,64,60,48,84,28,42,65,49,83,77,57,91,66,84,62,40,81,70,56,47,59,88,44,28,26,37,46,60,43,56,60,42,87,83,52,94,62,62,96,81,76,52,70,28,24,42,30,37,37,38,46,82,36,66,51,87,44,48,51,22,31,23,50,27,39,40,38,31,27,50,94,63,32,43,16,33,39,36,60,34,38,29,27,72,54,69,84,72,69,79,80,119

Mean predicted aligned error: 10.37 Å

Organism: NCBI:txid49201

Radius of gyration: 27.25 Å; Cα contacts (8 Å, |Δi|>4): 840; chains: 1; bounding box: 56×67×100 Å

InterPro domains:
  IPR032062 Protein of unknown function DUF4803 [PF16061] (30-195)